Protein AF-A0A1Y4C7H4-F1 (afdb_monomer_lite)

Sequence (584 aa):
MNSLASTTYASDGYINVSCGNRGKQDTATDEDGNTYYTGDAPSCLVDQKNAARFIKYNILLGNLPGSVNYMVSTGGSGGGAHAVMFAVTSNDPDFYDYEIAAGAVGIYYTEDGGYSTAVTIGSTDYEISDGAWGCIAYSPITSLAEADMAMAFEYDLDAEYGFSTPFQAQLAEYLSAAYMEHINEQNLSVNESDVGFDLNGDGDLEDSVALTIEYDPEAYPETNGYYGTYLDLYLAEFTANLQWYVDSRDYAEGWTWFDADGNALTDEEVAAMTVQDKAEAFLEGRYAKSSTGGMGGGMMAGGMDGKGDTEFDPEQLPERADGQMPDWKDGQMDRGNGGGNHEMIVGTPDAGTTQAAGSSVDSNNYATYEEMVEAYRTDIESIEAGDQYGNNLVELYNPLNYISAEDAENPTWVRMLCGAAEGDISMLNSLNLQIAMLNAGIDATIEWQWDGGHVPSEVLGDSFSLYVDQMYGEYVNGAAAITKAAAEPQTVNGTATEATGTDLTGWVSYEDGTVSFSLADAAAYRTAGASKAIPGFDAIDYGQEDYVFGTKEQDARHWDSVLLEIFETYADTLAPLFNSGAEQ

Foldseek 3Di:
DDDDQQCQCVVVPDDDDDFDFAAFPDWDADPVGDIWHDHFPPRRLLSLLLSLLVQLVCCVVVNDDDDNQAAEQEDFECSLLSRLLQALCKQPQVCLVVNVVVPGDQWDADPVGDIGQWDDDPNDIDRRMSHHQEYEGFQYFDDPLLFLLLLLLLLLQQLPRDFLFPLLVVLSVLSNVVNQVVLVVVQFKDQQVQLVDPLVPPPDRGDIDTWHWDADCVVCVLRNGIDTSNLSSVQVQLQVLLLCVLQLLLLLPQKWFADPVFFTDFLQVLLVDDSVNSSLRQQQLRIGRHPPPPSADDPQDDDDDDDDDDDDDPPDDDDDDDDDDDDDDDDDDDDDDDDDDPPPRPDFPDPQDCFWSNHNAQDPPDPFLVVLLVQQVVQQVVLCCADPVRDRSSCSSHSLNRLLDPRTDHHQEYEYEYALQEQQTRVVRLVVVQSSNVVSVHHYYYRHHYQAYRRGADGSQDHPSQVSLQVCCVPPPPRPHGDRDDRDRRSGGHDDRGRDRDNNVVAWDDDPSGIHGDSNSSSVSNSVNHTTTNSNQLGSHFDPNQQNNAGRHGRGGRHHPSSSVCCVVCVVPSRCRRRVSDDD

Radius of gyration: 25.45 Å; chains: 1; bounding box: 66×71×71 Å

Secondary structure (DSSP, 8-state):
------TTTTTTT----------TT-EEE-TTS-EEE---TTHHHHHHHHHHHHHHHHHHTTSS-S-SS--EEEEETHHHHHHHHHHHTTT-GGGHHHHHHTT-TT-EE-TTS-EE-EEEETTEEEE-----SEEEEES----GGGHHHHHHHHHHTSTT---SSHHHHHHHHHHHHHHHHHHHHHT-EEEHHHHT--SS-SSSS--EEE---EE-TTT-GGGTTEESHHHHHHHHHHHHHHHHHHHTGGG-TT-EEB-TTSPBPPHHHHTT--HHHHHHHHHBT-EE--STT-SS-SS--PPP------PPP----PPPPP-------------------------SPPTTSTTBTT-S-S-SS-SSHHHHHHHHHHHHHHHHT--TTS--HHHHT-GGGTTT-TTS---SEEEEEEETT-SSS-HHHHHHHHHHHHHTT-EEEEEEETT--SSPPP-TT--HHHHHHHHHHHHSTTPPP--PPPPPP--S----SS----B-TTT-EEETTEEE--HHHHHHHHHTT--B-SSSSS-TT--TTGGGG--SS-S-----HHHHHHHHHTHHHHTTTTTTT---

pLDDT: mean 86.38, std 21.19, range [21.52, 98.88]

Structure (mmCIF, N/CA/C/O backbone):
data_AF-A0A1Y4C7H4-F1
#
_entry.id   AF-A0A1Y4C7H4-F1
#
loop_
_atom_site.group_PDB
_atom_site.id
_atom_site.type_symbol
_atom_site.label_atom_id
_atom_site.label_alt_id
_atom_site.label_comp_id
_atom_site.label_asym_id
_atom_site.label_entity_id
_atom_site.label_seq_id
_atom_site.pdbx_PDB_ins_code
_atom_site.Cartn_x
_atom_site.Cartn_y
_atom_site.Cartn_z
_atom_site.occupancy
_atom_site.B_iso_or_equiv
_atom_site.auth_seq_id
_atom_site.auth_comp_id
_atom_site.auth_asym_id
_atom_site.auth_atom_id
_atom_site.pdbx_PDB_model_num
ATOM 1 N N . MET A 1 1 ? 11.954 -19.532 4.371 1.00 32.38 1 MET A N 1
ATOM 2 C CA . MET A 1 1 ? 11.832 -20.227 5.678 1.00 32.38 1 MET A CA 1
ATOM 3 C C . MET A 1 1 ? 10.654 -21.198 5.628 1.00 32.38 1 MET A C 1
ATOM 5 O O . MET A 1 1 ? 9.598 -20.785 5.185 1.00 32.38 1 MET A O 1
ATOM 9 N N . ASN A 1 2 ? 10.800 -22.457 6.063 1.00 30.02 2 ASN A N 1
ATOM 10 C CA . ASN A 1 2 ? 9.644 -23.346 6.272 1.00 30.02 2 ASN A CA 1
ATOM 11 C C . ASN A 1 2 ? 9.079 -23.076 7.671 1.00 30.02 2 ASN A C 1
ATOM 13 O O . ASN A 1 2 ? 9.673 -23.509 8.661 1.00 30.02 2 ASN A O 1
ATOM 17 N N . SER A 1 3 ? 7.967 -22.351 7.766 1.00 39.28 3 SER A N 1
ATOM 18 C CA . SER A 1 3 ? 7.201 -22.269 9.007 1.00 39.28 3 SER A CA 1
ATOM 19 C C . SER A 1 3 ? 6.549 -23.630 9.285 1.00 39.28 3 SER A C 1
ATOM 21 O O . SER A 1 3 ? 6.182 -24.376 8.373 1.00 39.28 3 SER A O 1
ATOM 23 N N . LEU A 1 4 ? 6.411 -23.998 10.563 1.00 42.06 4 LEU A N 1
ATOM 24 C CA . LEU A 1 4 ? 5.399 -24.993 10.926 1.00 42.06 4 LEU A CA 1
ATOM 25 C C . LEU A 1 4 ? 4.073 -24.434 10.414 1.00 42.06 4 LEU A C 1
ATOM 27 O O . LEU A 1 4 ? 3.820 -23.271 10.709 1.00 42.06 4 LEU A O 1
ATOM 31 N N . ALA A 1 5 ? 3.280 -25.217 9.670 1.00 41.28 5 ALA A N 1
ATOM 32 C CA . ALA A 1 5 ? 1.933 -24.833 9.241 1.00 41.28 5 ALA A CA 1
ATOM 33 C C . ALA A 1 5 ? 1.180 -24.288 10.463 1.00 41.28 5 ALA A C 1
ATOM 35 O O . ALA A 1 5 ? 0.728 -25.057 11.316 1.00 41.28 5 ALA A O 1
ATOM 36 N N . SER A 1 6 ? 1.189 -22.966 10.634 1.00 47.72 6 SER A N 1
ATOM 37 C CA . SER A 1 6 ? 0.782 -22.347 11.881 1.00 47.72 6 SER A CA 1
ATOM 38 C C . SER A 1 6 ? -0.725 -22.463 11.940 1.00 47.72 6 SER A C 1
ATOM 40 O O . SER A 1 6 ? -1.442 -22.154 10.990 1.00 47.72 6 SER A O 1
ATOM 42 N N . THR A 1 7 ? -1.183 -23.006 13.055 1.00 50.78 7 THR A N 1
ATOM 43 C CA . THR A 1 7 ? -2.508 -23.571 13.294 1.00 50.78 7 THR A CA 1
ATOM 44 C C . THR A 1 7 ? -3.659 -22.567 13.284 1.00 50.78 7 THR A C 1
ATOM 46 O O . THR A 1 7 ? -4.770 -22.973 13.595 1.00 50.78 7 THR A O 1
ATOM 49 N N . THR A 1 8 ? -3.424 -21.298 12.943 1.00 62.47 8 THR A N 1
ATOM 50 C CA . THR A 1 8 ? -4.417 -20.227 13.081 1.00 62.47 8 THR A CA 1
ATOM 51 C C . THR A 1 8 ? -5.620 -20.434 12.164 1.00 62.47 8 THR A C 1
ATOM 53 O O . THR A 1 8 ? -6.728 -20.568 12.650 1.00 62.47 8 THR A O 1
ATOM 56 N N . TYR A 1 9 ? -5.423 -20.577 10.852 1.00 74.69 9 TYR A N 1
ATOM 57 C CA . TYR A 1 9 ? -6.564 -20.726 9.935 1.00 74.69 9 TYR A CA 1
ATOM 58 C C . TYR A 1 9 ? -7.040 -22.178 9.802 1.00 74.69 9 TYR A C 1
ATOM 60 O O . TYR A 1 9 ? -8.164 -22.449 9.387 1.00 74.69 9 TYR A O 1
ATOM 68 N N . ALA A 1 10 ? -6.202 -23.143 10.193 1.00 79.00 10 ALA A N 1
ATOM 69 C CA . ALA A 1 10 ? -6.574 -24.554 10.163 1.00 79.00 10 ALA A CA 1
ATOM 70 C C . ALA A 1 10 ? -7.673 -24.890 11.186 1.00 79.00 10 ALA A C 1
ATOM 72 O O . ALA A 1 10 ? -8.499 -25.762 10.911 1.00 79.00 10 ALA A O 1
ATOM 73 N N . SER A 1 11 ? -7.709 -24.218 12.348 1.00 81.00 11 SER A N 1
ATOM 74 C CA . SER A 1 11 ? -8.824 -24.358 13.299 1.00 81.00 11 SER A CA 1
ATOM 75 C C . SER A 1 11 ? -10.139 -23.823 12.747 1.00 81.00 11 SER A C 1
ATOM 77 O O . SER A 1 11 ? -11.194 -24.343 13.107 1.00 81.00 11 SER A O 1
ATOM 79 N N . ASP A 1 12 ? -10.056 -22.853 11.840 1.00 86.31 12 ASP A N 1
ATOM 80 C CA . ASP A 1 12 ? -11.207 -22.191 11.228 1.00 86.31 12 ASP A CA 1
ATOM 81 C C . ASP A 1 12 ? -11.685 -22.934 9.967 1.00 86.31 12 ASP A C 1
ATOM 83 O O . ASP A 1 12 ? -12.741 -22.640 9.419 1.00 86.31 12 ASP A O 1
ATOM 87 N N . GLY A 1 13 ? -10.954 -23.974 9.545 1.00 88.12 13 GLY A N 1
ATOM 88 C CA . GLY A 1 13 ? -11.320 -24.847 8.428 1.00 88.12 13 GLY A CA 1
ATOM 89 C C . GLY A 1 13 ? -10.593 -24.549 7.117 1.00 88.12 13 GLY A C 1
ATOM 90 O O . GLY A 1 13 ? -10.851 -25.228 6.120 1.00 88.12 13 GLY A O 1
ATOM 91 N N . TYR A 1 14 ? -9.655 -23.602 7.113 1.00 89.06 14 TYR A N 1
ATOM 92 C CA . TYR A 1 14 ? -8.860 -23.264 5.938 1.00 89.06 14 TYR A CA 1
ATOM 93 C C . TYR A 1 14 ? -7.660 -24.188 5.751 1.00 89.06 14 TYR A C 1
ATOM 95 O O . TYR A 1 14 ? -7.111 -24.782 6.684 1.00 89.06 14 TYR A O 1
ATOM 103 N N . ILE A 1 15 ? -7.204 -24.254 4.504 1.00 88.69 15 ILE A N 1
ATOM 104 C CA . ILE A 1 15 ? -5.931 -24.867 4.145 1.00 88.69 15 ILE A CA 1
ATOM 105 C C . ILE A 1 15 ? -4.933 -23.738 3.967 1.00 88.69 15 ILE A C 1
ATOM 107 O O . ILE A 1 15 ? -5.031 -22.967 3.019 1.00 88.69 15 ILE A O 1
ATOM 111 N N . ASN A 1 16 ? -3.974 -23.657 4.882 1.00 85.81 16 ASN A N 1
ATOM 112 C CA . ASN A 1 16 ? -2.896 -22.686 4.792 1.00 85.81 16 ASN A CA 1
ATOM 113 C C . ASN A 1 16 ? -1.766 -23.231 3.906 1.00 85.81 16 ASN A C 1
ATOM 115 O O . ASN A 1 16 ? -1.246 -24.323 4.159 1.00 85.81 16 ASN A O 1
ATOM 119 N N . VAL A 1 17 ? -1.383 -22.462 2.890 1.00 86.00 17 VAL A N 1
ATOM 120 C CA . VAL A 1 17 ? -0.250 -22.750 2.009 1.00 86.00 17 VAL A CA 1
ATOM 121 C C . VAL A 1 17 ? 0.792 -21.660 2.214 1.00 86.00 17 VAL A C 1
ATOM 123 O O . VAL A 1 17 ? 0.623 -20.537 1.757 1.00 86.00 17 VAL A O 1
ATOM 126 N N . SER A 1 18 ? 1.899 -22.006 2.866 1.00 85.38 18 SER A N 1
ATOM 127 C CA . SER A 1 18 ? 3.073 -21.135 2.945 1.00 85.38 18 SER A CA 1
ATOM 128 C C . SER A 1 18 ? 4.100 -21.603 1.920 1.00 85.38 18 SER A C 1
ATOM 130 O O . SER A 1 18 ? 4.641 -22.705 2.043 1.00 85.38 18 SER A O 1
ATOM 132 N N . CYS A 1 19 ? 4.340 -20.794 0.891 1.00 83.06 19 CYS A N 1
ATOM 133 C CA . CYS A 1 19 ? 5.355 -21.074 -0.117 1.00 83.06 19 CYS A CA 1
ATOM 134 C C . CYS A 1 19 ? 6.696 -20.446 0.285 1.00 83.06 19 CYS A C 1
ATOM 136 O O . CYS A 1 19 ? 6.745 -19.375 0.884 1.00 83.06 19 CYS A O 1
ATOM 138 N N . GLY A 1 20 ? 7.792 -21.150 0.002 1.00 84.00 20 GLY A N 1
ATOM 139 C CA . GLY A 1 20 ? 9.111 -20.529 -0.009 1.00 84.00 20 GLY A CA 1
ATOM 140 C C . GLY A 1 20 ? 9.333 -19.918 -1.385 1.00 84.00 20 GLY A C 1
ATOM 141 O O . GLY A 1 20 ? 9.157 -20.617 -2.379 1.00 84.00 20 GLY A O 1
ATOM 142 N N . ASN A 1 21 ? 9.724 -18.653 -1.425 1.00 88.19 21 ASN A N 1
ATOM 143 C CA . ASN A 1 21 ? 10.041 -17.916 -2.642 1.00 88.19 21 ASN A CA 1
ATOM 144 C C . ASN A 1 21 ? 11.450 -17.333 -2.538 1.00 88.19 21 ASN A C 1
ATOM 146 O O . ASN A 1 21 ? 11.964 -17.142 -1.431 1.00 88.19 21 ASN A O 1
ATOM 150 N N . ARG A 1 22 ? 12.047 -17.052 -3.694 1.00 91.31 22 ARG A N 1
ATOM 151 C CA . ARG A 1 22 ? 13.253 -16.233 -3.787 1.00 91.31 22 ARG A CA 1
ATOM 152 C C . ARG A 1 22 ? 12.951 -14.785 -3.398 1.00 91.31 22 ARG A C 1
ATOM 154 O O . ARG A 1 22 ? 11.796 -14.361 -3.458 1.00 91.31 22 ARG A O 1
ATOM 161 N N . GLY A 1 23 ? 13.969 -14.033 -3.004 1.00 85.44 23 GLY A N 1
ATOM 162 C CA . GLY A 1 23 ? 13.865 -12.603 -2.725 1.00 85.44 23 GLY A CA 1
ATOM 163 C C . GLY A 1 23 ? 15.222 -11.907 -2.690 1.00 85.44 23 GLY A C 1
ATOM 164 O O . GLY A 1 23 ? 16.239 -12.500 -3.049 1.00 85.44 23 GLY A O 1
ATOM 165 N N . LYS A 1 24 ? 15.232 -10.646 -2.247 1.00 78.25 24 LYS A N 1
ATOM 166 C CA . LYS A 1 24 ? 16.441 -9.812 -2.171 1.00 78.25 24 LYS A CA 1
ATOM 167 C C . LYS A 1 24 ? 17.645 -10.575 -1.609 1.00 78.25 24 LYS A C 1
ATOM 169 O O . LYS A 1 24 ? 17.512 -11.306 -0.624 1.00 78.25 24 LYS A O 1
ATOM 174 N N . GLN A 1 25 ? 18.813 -10.369 -2.213 1.00 83.12 25 GLN A N 1
ATOM 175 C CA . GLN A 1 25 ? 20.091 -10.955 -1.794 1.00 83.12 25 GLN A CA 1
ATOM 176 C C . GLN A 1 25 ? 20.182 -12.492 -1.874 1.00 83.12 25 GLN A C 1
ATOM 178 O O . GLN A 1 25 ? 21.208 -13.067 -1.486 1.00 83.12 25 GLN A O 1
ATOM 183 N N . ASP A 1 26 ? 19.163 -13.192 -2.392 1.00 89.19 26 ASP A N 1
ATOM 184 C CA . ASP A 1 26 ? 19.286 -14.620 -2.673 1.00 89.19 26 ASP A CA 1
ATOM 185 C C . ASP A 1 26 ? 20.302 -14.841 -3.789 1.00 89.19 26 ASP A C 1
ATOM 187 O O . ASP A 1 26 ? 20.159 -14.355 -4.915 1.00 89.19 26 ASP A O 1
ATOM 191 N N . THR A 1 27 ? 21.320 -15.643 -3.488 1.00 91.62 27 THR A N 1
ATOM 192 C CA . THR A 1 27 ? 22.436 -15.896 -4.395 1.00 91.62 27 THR A CA 1
ATOM 193 C C . THR A 1 27 ? 22.619 -17.374 -4.696 1.00 91.62 27 THR A C 1
ATOM 195 O O . THR A 1 27 ? 22.316 -18.262 -3.895 1.00 91.62 27 THR A O 1
ATOM 198 N N . ALA A 1 28 ? 23.188 -17.640 -5.865 1.00 91.62 28 ALA A N 1
ATOM 199 C CA . ALA A 1 28 ? 23.688 -18.946 -6.255 1.00 91.62 28 ALA A CA 1
ATOM 200 C C . ALA A 1 28 ? 25.152 -18.842 -6.696 1.00 91.62 28 ALA A C 1
ATOM 202 O O . ALA A 1 28 ? 25.674 -17.760 -6.957 1.00 91.62 28 ALA A O 1
ATOM 203 N N . THR A 1 29 ? 25.830 -19.986 -6.767 1.00 94.44 29 THR A N 1
ATOM 204 C CA . THR A 1 29 ? 27.218 -20.078 -7.233 1.00 94.44 29 THR A CA 1
ATOM 205 C C . THR A 1 29 ? 27.277 -20.954 -8.475 1.00 94.44 29 THR A C 1
ATOM 207 O O . THR A 1 29 ? 26.702 -22.045 -8.492 1.00 94.44 29 THR A O 1
ATOM 210 N N . ASP A 1 30 ? 27.943 -20.474 -9.522 1.00 91.88 30 ASP A N 1
ATOM 211 C CA . ASP A 1 30 ? 28.156 -21.249 -10.745 1.00 91.88 30 ASP A CA 1
ATOM 212 C C . ASP A 1 30 ? 29.265 -22.315 -10.587 1.00 91.88 30 ASP A C 1
ATOM 214 O O . ASP A 1 30 ? 29.919 -22.430 -9.548 1.00 91.88 30 ASP A O 1
ATOM 218 N N . GLU A 1 31 ? 29.471 -23.137 -11.623 1.00 93.94 31 GLU A N 1
ATOM 219 C CA . GLU A 1 31 ? 30.497 -24.196 -11.615 1.00 93.94 31 GLU A CA 1
ATOM 220 C C . GLU A 1 31 ? 31.934 -23.651 -11.497 1.00 93.94 31 GLU A C 1
ATOM 222 O O . GLU A 1 31 ? 32.830 -24.377 -11.055 1.00 93.94 31 GLU A O 1
ATOM 227 N N . ASP A 1 32 ? 32.148 -22.383 -11.862 1.00 93.38 32 ASP A N 1
ATOM 228 C CA . ASP A 1 32 ? 33.436 -21.689 -11.808 1.00 93.38 32 ASP A CA 1
ATOM 229 C C . ASP A 1 32 ? 33.681 -21.003 -10.447 1.00 93.38 32 ASP A C 1
ATOM 231 O O . ASP A 1 32 ? 34.790 -20.530 -10.179 1.00 93.38 32 ASP A O 1
ATOM 235 N N . GLY A 1 33 ? 32.688 -21.011 -9.552 1.00 92.88 33 GLY A N 1
ATOM 236 C CA . GLY A 1 33 ? 32.765 -20.432 -8.213 1.00 92.88 33 GLY A CA 1
ATOM 237 C C . GLY A 1 33 ? 32.350 -18.961 -8.133 1.00 92.88 33 GLY A C 1
ATOM 238 O O . GLY A 1 33 ? 32.599 -18.339 -7.100 1.00 92.88 33 GLY A O 1
ATOM 239 N N . ASN A 1 34 ? 31.743 -18.396 -9.180 1.00 92.62 34 ASN A N 1
ATOM 240 C CA . ASN A 1 34 ? 31.236 -17.026 -9.157 1.00 92.62 34 ASN A CA 1
ATOM 241 C C . ASN A 1 34 ? 29.840 -16.988 -8.530 1.00 92.62 34 ASN A C 1
ATOM 243 O O . ASN A 1 34 ? 28.964 -17.780 -8.887 1.00 92.62 34 ASN A O 1
ATOM 247 N N . THR A 1 35 ? 29.636 -16.049 -7.608 1.00 93.12 35 THR A N 1
ATOM 248 C CA . THR A 1 35 ? 28.331 -15.769 -7.003 1.00 93.12 35 THR A CA 1
ATOM 249 C C . THR A 1 35 ? 27.514 -14.857 -7.910 1.00 93.12 35 THR A C 1
ATOM 251 O O . THR A 1 35 ? 28.062 -13.912 -8.474 1.00 93.12 35 THR A O 1
ATOM 254 N N . TYR A 1 36 ? 26.218 -15.131 -8.027 1.00 91.38 36 TYR A N 1
ATOM 255 C CA . TYR A 1 36 ? 25.265 -14.310 -8.767 1.00 91.38 36 TYR A CA 1
ATOM 256 C C . TYR A 1 36 ? 23.913 -14.231 -8.053 1.00 91.38 36 TYR A C 1
ATOM 258 O O . TYR A 1 36 ? 23.556 -15.161 -7.322 1.00 91.38 36 TYR A O 1
ATOM 266 N N . TYR A 1 37 ? 23.174 -13.144 -8.275 1.00 91.75 37 TYR A N 1
ATOM 267 C CA . TYR A 1 37 ? 21.856 -12.911 -7.676 1.00 91.75 37 TYR A CA 1
ATOM 268 C C . TYR A 1 37 ? 20.748 -13.656 -8.427 1.00 91.75 37 TYR A C 1
ATOM 270 O O . TYR A 1 37 ? 20.857 -13.938 -9.624 1.00 91.75 37 TYR A O 1
ATOM 278 N N . THR A 1 38 ? 19.714 -14.067 -7.692 1.00 89.31 38 THR A N 1
ATOM 279 C CA . THR A 1 38 ? 18.649 -14.954 -8.198 1.00 89.31 38 THR A CA 1
ATOM 280 C C . THR A 1 38 ? 17.236 -14.551 -7.793 1.00 89.31 38 THR A C 1
ATOM 282 O O . THR A 1 38 ? 16.284 -15.198 -8.241 1.00 89.31 38 THR A O 1
ATOM 285 N N . GLY A 1 39 ? 17.100 -13.544 -6.930 1.00 84.19 39 GLY A N 1
ATOM 286 C CA . GLY A 1 39 ? 15.834 -13.187 -6.296 1.00 84.19 39 GLY A CA 1
ATOM 287 C C . GLY A 1 39 ? 15.212 -11.871 -6.741 1.00 84.19 39 GLY A C 1
ATOM 288 O O . GLY A 1 39 ? 14.157 -11.526 -6.212 1.00 84.19 39 GLY A O 1
ATOM 289 N N . ASP A 1 40 ? 15.812 -11.196 -7.721 1.00 87.56 40 ASP A N 1
ATOM 290 C CA . ASP A 1 40 ? 15.284 -9.971 -8.330 1.00 87.56 40 ASP A CA 1
ATOM 291 C C . ASP A 1 40 ? 13.924 -10.222 -9.002 1.00 87.56 40 ASP A C 1
ATOM 293 O O . ASP A 1 40 ? 13.589 -11.356 -9.389 1.00 87.56 40 ASP A O 1
ATOM 297 N N . ALA A 1 41 ? 13.131 -9.163 -9.164 1.00 91.12 41 ALA A N 1
ATOM 298 C CA . ALA A 1 41 ? 11.863 -9.215 -9.876 1.00 91.12 41 ALA A CA 1
ATOM 299 C C . ALA A 1 41 ? 12.039 -9.810 -11.294 1.00 91.12 41 ALA A C 1
ATOM 301 O O . ALA A 1 41 ? 13.031 -9.526 -11.965 1.00 91.12 41 ALA A O 1
ATOM 302 N N . PRO A 1 42 ? 11.103 -10.654 -11.772 1.00 93.88 42 PRO A N 1
ATOM 303 C CA . PRO A 1 42 ? 9.859 -11.061 -11.119 1.00 93.88 42 PRO A CA 1
ATOM 304 C C . PRO A 1 42 ? 9.945 -12.366 -10.302 1.00 93.88 42 PRO A C 1
ATOM 306 O O . PRO A 1 42 ? 8.926 -12.998 -10.016 1.00 93.88 42 PRO A O 1
ATOM 309 N N . SER A 1 43 ? 11.147 -12.820 -9.933 1.00 93.56 43 SER A N 1
ATOM 310 C CA . SER A 1 43 ? 11.390 -14.182 -9.427 1.00 93.56 43 SER A CA 1
ATOM 311 C C . SER A 1 43 ? 10.538 -14.568 -8.217 1.00 93.56 43 SER A C 1
ATOM 313 O O . SER A 1 43 ? 10.005 -15.676 -8.168 1.00 93.56 43 SER A O 1
ATOM 315 N N . CYS A 1 44 ? 10.391 -13.654 -7.256 1.00 93.19 44 CYS A N 1
ATOM 316 C CA . CYS A 1 44 ? 9.600 -13.878 -6.049 1.00 93.19 44 CYS A CA 1
ATOM 317 C C . CYS A 1 44 ? 8.115 -14.145 -6.374 1.00 93.19 44 CYS A C 1
ATOM 319 O O . CYS A 1 44 ? 7.528 -15.102 -5.864 1.00 93.19 44 CYS A O 1
ATOM 321 N N . LEU A 1 45 ? 7.517 -13.347 -7.267 1.00 95.56 45 LEU A N 1
ATOM 322 C CA . LEU A 1 45 ? 6.118 -13.496 -7.678 1.00 95.56 45 LEU A CA 1
ATOM 323 C C . LEU A 1 45 ? 5.925 -14.750 -8.540 1.00 95.56 45 LEU A C 1
ATOM 325 O O . LEU A 1 45 ? 4.958 -15.488 -8.360 1.00 95.56 45 LEU A O 1
ATOM 329 N N . VAL A 1 46 ? 6.881 -15.044 -9.422 1.00 96.94 46 VAL A N 1
ATOM 330 C CA . VAL A 1 46 ? 6.884 -16.253 -10.261 1.00 96.94 46 VAL A CA 1
ATOM 331 C C . VAL A 1 46 ? 6.924 -17.524 -9.412 1.00 96.94 46 VAL A C 1
ATOM 333 O O . VAL A 1 46 ? 6.205 -18.481 -9.700 1.00 96.94 46 VAL A O 1
ATOM 336 N N . ASP A 1 47 ? 7.703 -17.543 -8.327 1.00 96.38 47 ASP A N 1
ATOM 337 C CA . ASP A 1 47 ? 7.720 -18.676 -7.395 1.00 96.38 47 ASP A CA 1
ATOM 338 C C . ASP A 1 47 ? 6.347 -18.887 -6.732 1.00 96.38 47 ASP A C 1
ATOM 340 O O . ASP A 1 47 ? 5.891 -20.027 -6.595 1.00 96.38 47 ASP A O 1
ATOM 344 N N . GLN A 1 48 ? 5.658 -17.801 -6.366 1.00 95.75 48 GLN A N 1
ATOM 345 C CA . GLN A 1 48 ? 4.314 -17.840 -5.777 1.00 95.75 48 GLN A CA 1
ATOM 346 C C . GLN A 1 48 ? 3.266 -18.344 -6.783 1.00 95.75 48 GLN A C 1
ATOM 348 O O . GLN A 1 48 ? 2.484 -19.243 -6.454 1.00 95.75 48 GLN A O 1
ATOM 353 N N . LYS A 1 49 ? 3.288 -17.840 -8.024 1.00 96.81 49 LYS A N 1
ATOM 354 C CA . LYS A 1 49 ? 2.422 -18.296 -9.130 1.00 96.81 49 LYS A CA 1
ATOM 355 C C . LYS A 1 49 ? 2.615 -19.784 -9.429 1.00 96.81 49 LYS A C 1
ATOM 357 O O . LYS A 1 49 ? 1.661 -20.569 -9.395 1.00 96.81 49 LYS A O 1
ATOM 362 N N . ASN A 1 50 ? 3.866 -20.224 -9.552 1.00 97.12 50 ASN A N 1
ATOM 363 C CA . ASN A 1 50 ? 4.198 -21.634 -9.753 1.00 97.12 50 ASN A CA 1
ATOM 364 C C . ASN A 1 50 ? 3.774 -22.522 -8.578 1.00 97.12 50 ASN A C 1
ATOM 366 O O . ASN A 1 50 ? 3.296 -23.646 -8.786 1.00 97.12 50 ASN A O 1
ATOM 370 N N . ALA A 1 51 ? 3.908 -22.034 -7.342 1.00 96.00 51 ALA A N 1
ATOM 371 C CA . ALA A 1 51 ? 3.414 -22.738 -6.166 1.00 96.00 51 ALA A CA 1
ATOM 372 C C . ALA A 1 51 ? 1.886 -22.899 -6.212 1.00 96.00 51 ALA A C 1
ATOM 374 O O . ALA A 1 51 ? 1.385 -23.997 -5.954 1.00 96.00 51 ALA A O 1
ATOM 375 N N . ALA A 1 52 ? 1.139 -21.863 -6.604 1.00 95.69 52 ALA A N 1
ATOM 376 C CA . ALA A 1 52 ? -0.312 -21.941 -6.758 1.00 95.69 52 ALA A CA 1
ATOM 377 C C . ALA A 1 52 ? -0.721 -22.982 -7.809 1.00 95.69 52 ALA A C 1
ATOM 379 O O . ALA A 1 52 ? -1.551 -23.854 -7.522 1.00 95.69 52 ALA A O 1
ATOM 380 N N . ARG A 1 53 ? -0.065 -22.986 -8.978 1.00 96.75 53 ARG A N 1
ATOM 381 C CA . ARG A 1 53 ? -0.276 -24.010 -10.016 1.00 96.75 53 ARG A CA 1
ATOM 382 C C . ARG A 1 53 ? -0.007 -25.418 -9.488 1.00 96.75 53 ARG A C 1
ATOM 384 O O . ARG A 1 53 ? -0.823 -26.323 -9.687 1.00 96.75 53 ARG A O 1
ATOM 391 N N . PHE A 1 54 ? 1.091 -25.615 -8.754 1.00 96.00 54 PHE A N 1
ATOM 392 C CA . PHE A 1 54 ? 1.428 -26.899 -8.133 1.00 96.00 54 PHE A CA 1
ATOM 393 C C . PHE A 1 54 ? 0.361 -27.371 -7.137 1.00 96.00 54 PHE A C 1
ATOM 395 O O . PHE A 1 54 ? -0.024 -28.546 -7.150 1.00 96.00 54 PHE A O 1
ATOM 402 N N . ILE A 1 55 ? -0.131 -26.476 -6.280 1.00 95.44 55 ILE A N 1
ATOM 403 C CA . ILE A 1 55 ? -1.164 -26.802 -5.295 1.00 95.44 55 ILE A CA 1
ATOM 404 C C . ILE A 1 55 ? -2.475 -27.158 -5.992 1.00 95.44 55 ILE A C 1
ATOM 406 O O . ILE A 1 55 ? -3.010 -28.240 -5.738 1.00 95.44 55 ILE A O 1
ATOM 410 N N . LYS A 1 56 ? -2.958 -26.319 -6.917 1.00 95.25 56 LYS A N 1
ATOM 411 C CA . LYS A 1 56 ? -4.206 -26.580 -7.648 1.00 95.25 56 LYS A CA 1
ATOM 412 C C . LYS A 1 56 ? -4.129 -27.888 -8.435 1.00 95.25 56 LYS A C 1
ATOM 414 O O . LYS A 1 56 ? -5.060 -28.692 -8.370 1.00 95.25 56 LYS A O 1
ATOM 419 N N . TYR A 1 57 ? -2.994 -28.176 -9.076 1.00 96.31 57 TYR A N 1
ATOM 420 C CA . TYR A 1 57 ? -2.769 -29.462 -9.736 1.00 96.31 57 TYR A CA 1
ATOM 421 C C . TYR A 1 57 ? -2.915 -30.649 -8.773 1.00 96.31 57 TYR A C 1
ATOM 423 O O . TYR A 1 57 ? -3.596 -31.631 -9.071 1.00 96.31 57 TYR A O 1
ATOM 431 N N . ASN A 1 58 ? -2.311 -30.566 -7.586 1.00 96.44 58 ASN A N 1
ATOM 432 C CA . ASN A 1 58 ? -2.379 -31.640 -6.597 1.00 96.44 58 ASN A CA 1
ATOM 433 C C . ASN A 1 58 ? -3.763 -31.783 -5.948 1.00 96.44 58 ASN A C 1
ATOM 435 O O . ASN A 1 58 ? -4.126 -32.897 -5.561 1.00 96.44 58 ASN A O 1
ATOM 439 N N . ILE A 1 59 ? -4.554 -30.712 -5.874 1.00 95.31 59 ILE A N 1
ATOM 440 C CA . ILE A 1 59 ? -5.973 -30.791 -5.504 1.00 95.31 59 ILE A CA 1
ATOM 441 C C . ILE A 1 59 ? -6.749 -31.568 -6.577 1.00 95.31 59 ILE A C 1
ATOM 443 O O . ILE A 1 59 ? -7.468 -32.511 -6.247 1.00 95.31 59 ILE A O 1
ATOM 447 N N . LEU A 1 60 ? -6.546 -31.259 -7.865 1.00 94.94 60 LEU A N 1
ATOM 448 C CA . LEU A 1 60 ? -7.201 -31.967 -8.978 1.00 94.94 60 LEU A CA 1
ATOM 449 C C . LEU A 1 60 ? -6.832 -33.457 -9.043 1.00 94.94 60 LEU A C 1
ATOM 451 O O . LEU A 1 60 ? -7.673 -34.292 -9.378 1.00 94.94 60 LEU A O 1
ATOM 455 N N . LEU A 1 61 ? -5.596 -33.814 -8.682 1.00 95.75 61 LEU A N 1
ATOM 456 C CA . LEU A 1 61 ? -5.160 -35.210 -8.561 1.00 95.75 61 LEU A CA 1
ATOM 457 C C . LEU A 1 61 ? -5.756 -35.943 -7.345 1.00 95.75 61 LEU A C 1
ATOM 459 O O . LEU A 1 61 ? -5.660 -37.169 -7.267 1.00 95.75 61 LEU A O 1
ATOM 463 N N . GLY A 1 62 ? -6.350 -35.219 -6.391 1.00 94.44 62 GLY A N 1
ATOM 464 C CA . GLY A 1 62 ? -6.811 -35.763 -5.114 1.00 94.44 62 GLY A CA 1
ATOM 465 C C . GLY A 1 62 ? -5.686 -36.029 -4.107 1.00 94.44 62 GLY A C 1
ATOM 466 O O . GLY A 1 62 ? -5.884 -36.796 -3.164 1.00 94.44 62 GLY A O 1
ATOM 467 N N . ASN A 1 63 ? -4.510 -35.422 -4.303 1.00 96.31 63 ASN A N 1
ATOM 468 C CA . ASN A 1 63 ? -3.369 -35.519 -3.387 1.00 96.31 63 ASN A CA 1
ATOM 469 C C . ASN A 1 63 ? -3.473 -34.523 -2.224 1.00 96.31 63 ASN A C 1
ATOM 471 O O . ASN A 1 63 ? -2.981 -34.811 -1.133 1.00 96.31 63 ASN A O 1
ATOM 475 N N . LEU A 1 64 ? -4.098 -33.365 -2.457 1.00 93.62 64 LEU A N 1
ATOM 476 C CA . LEU A 1 64 ? -4.336 -32.329 -1.453 1.00 93.62 64 LEU A CA 1
ATOM 477 C C . LEU A 1 64 ? -5.842 -32.057 -1.304 1.00 93.62 64 LEU A C 1
ATOM 479 O O . LEU A 1 64 ? -6.574 -32.135 -2.293 1.00 93.62 64 LEU A O 1
ATOM 483 N N . PRO A 1 65 ? -6.328 -31.751 -0.087 1.00 91.31 65 PRO A N 1
ATOM 484 C CA . PRO A 1 65 ? -7.673 -31.216 0.088 1.00 91.31 65 PRO A CA 1
ATOM 485 C C . PRO A 1 65 ? -7.744 -29.769 -0.430 1.00 91.31 65 PRO A C 1
ATOM 487 O O . PRO A 1 65 ? -6.712 -29.138 -0.642 1.00 91.31 65 PRO A O 1
ATOM 490 N N . GLY A 1 66 ? -8.955 -29.228 -0.584 1.00 91.19 66 GLY A N 1
ATOM 491 C CA . GLY A 1 66 ? -9.177 -27.806 -0.868 1.00 91.19 66 GLY A CA 1
ATOM 492 C C . GLY A 1 66 ? -10.001 -27.527 -2.116 1.00 91.19 66 GLY A C 1
ATOM 493 O O . GLY A 1 66 ? -10.489 -28.444 -2.777 1.00 91.19 66 GLY A O 1
ATOM 494 N N . SER A 1 67 ? -10.162 -26.238 -2.409 1.00 92.31 67 SER A N 1
ATOM 495 C CA . SER A 1 67 ? -10.787 -25.738 -3.632 1.00 92.31 67 SER A CA 1
ATOM 496 C C . SER A 1 67 ? -9.725 -25.123 -4.530 1.00 92.31 67 SER A C 1
ATOM 498 O O . SER A 1 67 ? -8.898 -24.346 -4.062 1.00 92.31 67 SER A O 1
ATOM 500 N N . VAL A 1 68 ? -9.785 -25.423 -5.826 1.00 93.06 68 VAL A N 1
ATOM 501 C CA . VAL A 1 68 ? -8.957 -24.740 -6.834 1.00 93.06 68 VAL A CA 1
ATOM 502 C C . VAL A 1 68 ? -9.506 -23.363 -7.221 1.00 93.06 68 VAL A C 1
ATOM 504 O O . VAL A 1 68 ? -8.791 -22.593 -7.851 1.00 93.06 68 VAL A O 1
ATOM 507 N N . ASN A 1 69 ? -10.747 -23.054 -6.823 1.00 92.81 69 ASN A N 1
ATOM 508 C CA . ASN A 1 69 ? -11.470 -21.841 -7.220 1.00 92.81 69 ASN A CA 1
ATOM 509 C C . ASN A 1 69 ? -11.473 -20.742 -6.151 1.00 92.81 69 ASN A C 1
ATOM 511 O O . ASN A 1 69 ? -11.874 -19.632 -6.451 1.00 92.81 69 ASN A O 1
ATOM 515 N N . TYR A 1 70 ? -11.112 -21.056 -4.903 1.00 94.75 70 TYR A N 1
ATOM 516 C CA . TYR A 1 70 ? -11.259 -20.140 -3.762 1.00 94.75 70 TYR A CA 1
ATOM 517 C C . TYR A 1 70 ? -9.922 -19.983 -3.031 1.00 94.75 70 TYR A C 1
ATOM 519 O O . TYR A 1 70 ? -9.812 -20.280 -1.844 1.00 94.75 70 TYR A O 1
ATOM 527 N N . MET A 1 71 ? -8.876 -19.611 -3.776 1.00 94.88 71 MET A N 1
ATOM 528 C CA . MET A 1 71 ? -7.581 -19.243 -3.196 1.00 94.88 71 MET A CA 1
ATOM 529 C C . MET A 1 71 ? -7.601 -17.774 -2.784 1.00 94.88 71 MET A C 1
ATOM 531 O O . MET A 1 71 ? -8.073 -16.937 -3.546 1.00 94.88 71 MET A O 1
ATOM 535 N N . VAL A 1 72 ? -7.072 -17.474 -1.600 1.00 96.06 72 VAL A N 1
ATOM 536 C CA . VAL A 1 72 ? -6.946 -16.107 -1.084 1.00 96.06 72 VAL A CA 1
ATOM 537 C C . VAL A 1 72 ? -5.467 -15.807 -0.876 1.00 96.06 72 VAL A C 1
ATOM 539 O O . VAL A 1 72 ? -4.784 -16.586 -0.206 1.00 96.06 72 VAL A O 1
ATOM 542 N N . SER A 1 73 ? -4.969 -14.720 -1.466 1.00 95.75 73 SER A N 1
ATOM 543 C CA . SER A 1 73 ? -3.610 -14.233 -1.214 1.00 95.75 73 SER A CA 1
ATOM 544 C C . SER A 1 73 ? -3.578 -13.352 0.031 1.00 95.75 73 SER A C 1
ATOM 546 O O . SER A 1 73 ? -4.541 -12.655 0.356 1.00 95.75 73 SER A O 1
ATOM 548 N N . THR A 1 74 ? -2.467 -13.410 0.764 1.00 94.50 74 THR A N 1
ATOM 549 C CA . THR A 1 74 ? -2.270 -12.574 1.946 1.00 94.50 74 THR A CA 1
ATOM 550 C C . THR A 1 74 ? -0.797 -12.359 2.263 1.00 94.50 74 THR A C 1
ATOM 552 O O . THR A 1 74 ? 0.040 -13.213 1.961 1.00 94.50 74 THR A O 1
ATOM 555 N N . GLY A 1 75 ? -0.483 -11.219 2.872 1.00 91.31 75 GLY A N 1
ATOM 556 C CA . GLY A 1 75 ? 0.867 -10.845 3.265 1.00 91.31 75 GLY A CA 1
ATOM 557 C C . GLY A 1 75 ? 0.921 -9.438 3.852 1.00 91.31 75 GLY A C 1
ATOM 558 O O . GLY A 1 75 ? -0.012 -8.656 3.679 1.00 91.31 75 GLY A O 1
ATOM 559 N N . GLY A 1 76 ? 2.015 -9.137 4.552 1.00 92.06 76 GLY A N 1
ATOM 560 C CA . GLY A 1 76 ? 2.291 -7.822 5.133 1.00 92.06 76 GLY A CA 1
ATOM 561 C C . GLY A 1 76 ? 3.480 -7.136 4.463 1.00 92.06 76 GLY A C 1
ATOM 562 O O . GLY A 1 76 ? 4.414 -7.833 4.054 1.00 92.06 76 GLY A O 1
ATOM 563 N N . SER A 1 77 ? 3.477 -5.806 4.369 1.00 92.12 77 SER A N 1
ATOM 564 C CA . SER A 1 77 ? 4.595 -5.020 3.825 1.00 92.12 77 SER A CA 1
ATOM 565 C C . SER A 1 77 ? 4.893 -5.393 2.360 1.00 92.12 77 SER A C 1
ATOM 567 O O . SER A 1 77 ? 3.974 -5.491 1.543 1.00 92.12 77 SER A O 1
ATOM 569 N N . GLY A 1 78 ? 6.148 -5.691 2.003 1.00 90.75 78 GLY A N 1
ATOM 570 C CA . GLY A 1 78 ? 6.495 -6.273 0.698 1.00 90.75 78 GLY A CA 1
ATOM 571 C C . GLY A 1 78 ? 5.763 -7.596 0.404 1.00 90.75 78 GLY A C 1
ATOM 572 O O . GLY A 1 78 ? 5.432 -7.893 -0.740 1.00 90.75 78 GLY A O 1
ATOM 573 N N . GLY A 1 79 ? 5.405 -8.373 1.432 1.00 91.81 79 GLY A N 1
ATOM 574 C CA . GLY A 1 79 ? 4.505 -9.521 1.280 1.00 91.81 79 GLY A CA 1
ATOM 575 C C . GLY A 1 79 ? 3.068 -9.117 0.927 1.00 91.81 79 GLY A C 1
ATOM 576 O O . GLY A 1 79 ? 2.393 -9.846 0.207 1.00 91.81 79 GLY A O 1
ATOM 577 N N . GLY A 1 80 ? 2.605 -7.956 1.400 1.00 94.12 80 GLY A N 1
ATOM 578 C CA . GLY A 1 80 ? 1.320 -7.358 1.030 1.00 94.12 80 GLY A CA 1
ATOM 579 C C . GLY A 1 80 ? 1.319 -6.870 -0.417 1.00 94.12 80 GLY A C 1
ATOM 580 O O . GLY A 1 80 ? 0.377 -7.161 -1.150 1.00 94.12 80 GLY A O 1
ATOM 581 N N . ALA A 1 81 ? 2.415 -6.247 -0.865 1.00 95.75 81 ALA A N 1
ATOM 582 C CA . ALA A 1 81 ? 2.627 -5.911 -2.276 1.00 95.75 81 ALA A CA 1
ATOM 583 C C . ALA A 1 81 ? 2.525 -7.159 -3.168 1.00 95.75 81 ALA A C 1
ATOM 585 O O . ALA A 1 81 ? 1.792 -7.178 -4.154 1.00 95.75 81 ALA A O 1
ATOM 586 N N . HIS A 1 82 ? 3.181 -8.249 -2.763 1.00 95.19 82 HIS A N 1
ATOM 587 C CA . HIS A 1 82 ? 3.081 -9.541 -3.437 1.00 95.19 82 HIS A CA 1
ATOM 588 C C . HIS A 1 82 ? 1.674 -10.150 -3.396 1.00 95.19 82 HIS A C 1
ATOM 590 O O . HIS A 1 82 ? 1.256 -10.758 -4.377 1.00 95.19 82 HIS A O 1
ATOM 596 N N . ALA A 1 83 ? 0.927 -9.991 -2.299 1.00 96.38 83 ALA A N 1
ATOM 597 C CA . ALA A 1 83 ? -0.448 -10.476 -2.208 1.00 96.38 83 ALA A CA 1
ATOM 598 C C . ALA A 1 83 ? -1.372 -9.770 -3.213 1.00 96.38 83 ALA A C 1
ATOM 600 O O . ALA A 1 83 ? -2.158 -10.450 -3.881 1.00 96.38 83 ALA A O 1
ATOM 601 N N . VAL A 1 84 ? -1.227 -8.445 -3.354 1.00 97.94 84 VAL A N 1
ATOM 602 C CA . VAL A 1 84 ? -1.935 -7.634 -4.357 1.00 97.94 84 VAL A CA 1
ATOM 603 C C . VAL A 1 84 ? -1.501 -8.041 -5.763 1.00 97.94 84 VAL A C 1
ATOM 605 O O . VAL A 1 84 ? -2.349 -8.439 -6.557 1.00 97.94 84 VAL A O 1
ATOM 608 N N . MET A 1 85 ? -0.194 -8.039 -6.049 1.00 97.00 85 MET A N 1
ATOM 609 C CA . MET A 1 85 ? 0.353 -8.429 -7.354 1.00 97.00 85 MET A CA 1
ATOM 610 C C . MET A 1 85 ? -0.113 -9.819 -7.783 1.00 97.00 85 MET A C 1
ATOM 612 O O . MET A 1 85 ? -0.574 -9.994 -8.906 1.00 97.00 85 MET A O 1
ATOM 616 N N . PHE A 1 86 ? -0.051 -10.810 -6.893 1.00 96.69 86 PHE A N 1
ATOM 617 C CA . PHE A 1 86 ? -0.516 -12.168 -7.170 1.00 96.69 86 PHE A CA 1
ATOM 618 C C . PHE A 1 86 ? -1.999 -12.206 -7.555 1.00 96.69 86 PHE A C 1
ATOM 620 O O . PHE A 1 86 ? -2.372 -12.950 -8.457 1.00 96.69 86 PHE A O 1
ATOM 627 N N . ALA A 1 87 ? -2.839 -11.408 -6.890 1.00 96.81 87 ALA A N 1
ATOM 628 C CA . ALA A 1 87 ? -4.267 -11.371 -7.169 1.00 96.81 87 ALA A CA 1
ATOM 629 C C . ALA A 1 87 ? -4.587 -10.689 -8.506 1.00 96.81 87 ALA A C 1
ATOM 631 O O . ALA A 1 87 ? -5.370 -11.231 -9.283 1.00 96.81 87 ALA A O 1
ATOM 632 N N . VAL A 1 88 ? -3.972 -9.537 -8.793 1.00 96.31 88 VAL A N 1
ATOM 633 C CA . VAL A 1 88 ? -4.308 -8.737 -9.985 1.00 96.31 88 VAL A CA 1
ATOM 634 C C . VAL A 1 88 ? -3.634 -9.229 -11.268 1.00 96.31 88 VAL A C 1
ATOM 636 O O . VAL A 1 88 ? -4.111 -8.925 -12.348 1.00 96.31 88 VAL A O 1
ATOM 639 N N . THR A 1 89 ? -2.576 -10.040 -11.173 1.00 96.06 89 THR A N 1
ATOM 640 C CA . THR A 1 89 ? -1.875 -10.622 -12.341 1.00 96.06 89 THR A CA 1
ATOM 641 C C . THR A 1 89 ? -2.339 -12.045 -12.678 1.00 96.06 89 THR A C 1
ATOM 643 O O . THR A 1 89 ? -1.587 -12.835 -13.253 1.00 96.06 89 THR A O 1
ATOM 646 N N . SER A 1 90 ? -3.532 -12.448 -12.240 1.00 93.62 90 SER A N 1
ATOM 647 C CA . SER A 1 90 ? -4.014 -13.825 -12.393 1.00 93.62 90 SER A CA 1
ATOM 648 C C . SER A 1 90 ? -4.053 -14.261 -13.862 1.00 93.62 90 SER A C 1
ATOM 650 O O . SER A 1 90 ? -4.759 -13.672 -14.677 1.00 93.62 90 SER A O 1
ATOM 652 N N . ASN A 1 91 ? -3.345 -15.352 -14.166 1.00 92.75 91 ASN A N 1
ATOM 653 C CA . ASN A 1 91 ? -3.166 -15.934 -15.498 1.00 92.75 91 ASN A CA 1
ATOM 654 C C . ASN A 1 91 ? -2.600 -14.961 -16.544 1.00 92.75 91 ASN A C 1
ATOM 656 O O . ASN A 1 91 ? -2.786 -15.199 -17.738 1.00 92.75 91 ASN A O 1
ATOM 660 N N . ASP A 1 92 ? -1.922 -13.901 -16.121 1.00 94.19 92 ASP A N 1
ATOM 661 C CA . ASP A 1 92 ? -1.406 -12.908 -17.049 1.00 94.19 92 ASP A CA 1
ATOM 662 C C . ASP A 1 92 ? -0.200 -13.463 -17.846 1.00 94.19 92 ASP A C 1
ATOM 664 O O . ASP A 1 92 ? 0.745 -13.998 -17.245 1.00 94.19 92 ASP A O 1
ATOM 668 N N . PRO A 1 93 ? -0.226 -13.394 -19.193 1.00 93.50 93 PRO A N 1
ATOM 669 C CA . PRO A 1 93 ? 0.807 -13.976 -20.042 1.00 93.50 93 PRO A CA 1
ATOM 670 C C . PRO A 1 93 ? 2.182 -13.314 -19.913 1.00 93.50 93 PRO A C 1
ATOM 672 O O . PRO A 1 93 ? 3.167 -13.964 -20.277 1.00 93.50 93 PRO A O 1
ATOM 675 N N . ASP A 1 94 ? 2.284 -12.102 -19.356 1.00 94.31 94 ASP A N 1
ATOM 676 C CA . ASP A 1 94 ? 3.570 -11.435 -19.125 1.00 94.31 94 ASP A CA 1
ATOM 677 C C . ASP A 1 94 ? 4.467 -12.246 -18.175 1.00 94.31 94 ASP A C 1
ATOM 679 O O . ASP A 1 94 ? 5.693 -12.157 -18.233 1.00 94.31 94 ASP A O 1
ATOM 683 N N . PHE A 1 95 ? 3.882 -13.128 -17.354 1.00 95.88 95 PHE A N 1
ATOM 684 C CA . PHE A 1 95 ? 4.620 -13.985 -16.423 1.00 95.88 95 PHE A CA 1
ATOM 685 C C . PHE A 1 95 ? 4.944 -15.384 -16.970 1.00 95.88 95 PHE A C 1
ATOM 687 O O . PHE A 1 95 ? 5.794 -16.078 -16.402 1.00 95.88 95 PHE A O 1
ATOM 694 N N . TYR A 1 96 ? 4.332 -15.814 -18.078 1.00 95.69 96 TYR A N 1
ATOM 695 C CA . TYR A 1 96 ? 4.396 -17.211 -18.525 1.00 95.69 96 TYR A CA 1
ATOM 696 C C . TYR A 1 96 ? 5.794 -17.659 -18.944 1.00 95.69 96 TYR A C 1
ATOM 698 O O . TYR A 1 96 ? 6.192 -18.788 -18.648 1.00 95.69 96 TYR A O 1
ATOM 706 N N . ASP A 1 97 ? 6.567 -16.788 -19.585 1.00 95.88 97 ASP A N 1
ATOM 707 C CA . ASP A 1 97 ? 7.946 -17.093 -19.968 1.00 95.88 97 ASP A CA 1
ATOM 708 C C . ASP A 1 97 ? 8.841 -17.346 -18.741 1.00 95.88 97 ASP A C 1
ATOM 710 O O . ASP A 1 97 ? 9.651 -18.285 -18.726 1.00 95.88 97 ASP A O 1
ATOM 714 N N . TYR A 1 98 ? 8.644 -16.566 -17.676 1.00 96.44 98 TYR A N 1
ATOM 715 C CA . TYR A 1 98 ? 9.336 -16.741 -16.401 1.00 96.44 98 TYR A CA 1
ATOM 716 C C . TYR A 1 98 ? 8.873 -18.002 -15.671 1.00 96.44 98 TYR A C 1
ATOM 718 O O . TYR A 1 98 ? 9.693 -18.768 -15.156 1.00 96.44 98 TYR A O 1
ATOM 726 N N . GLU A 1 99 ? 7.564 -18.250 -15.645 1.00 97.12 99 GLU A N 1
ATOM 727 C CA . GLU A 1 99 ? 6.970 -19.438 -15.039 1.00 97.12 99 GLU A CA 1
ATOM 728 C C . GLU A 1 99 ? 7.476 -20.719 -15.727 1.00 97.12 99 GLU A C 1
ATOM 730 O O . GLU A 1 99 ? 7.915 -21.651 -15.041 1.00 97.12 99 GLU A O 1
ATOM 735 N N . ILE A 1 100 ? 7.525 -20.750 -17.066 1.00 96.06 100 ILE A N 1
ATOM 736 C CA . ILE A 1 100 ? 8.110 -21.851 -17.850 1.00 96.06 100 ILE A CA 1
ATOM 737 C C . ILE A 1 100 ? 9.583 -22.051 -17.486 1.00 96.06 100 ILE A C 1
ATOM 739 O O . ILE A 1 100 ? 9.999 -23.189 -17.240 1.00 96.06 100 ILE A O 1
ATOM 743 N N . ALA A 1 101 ? 10.376 -20.976 -17.425 1.00 94.69 101 ALA A N 1
ATOM 744 C CA . ALA A 1 101 ? 11.792 -21.057 -17.067 1.00 94.69 101 ALA A CA 1
ATOM 745 C C . ALA A 1 101 ? 12.009 -21.612 -15.648 1.00 94.69 101 ALA A C 1
ATOM 747 O O . ALA A 1 101 ? 12.947 -22.380 -15.421 1.00 94.69 101 ALA A O 1
ATOM 748 N N . ALA A 1 102 ? 11.108 -21.291 -14.717 1.00 94.00 102 ALA A N 1
ATOM 749 C CA . ALA A 1 102 ? 11.092 -21.818 -13.354 1.00 94.00 102 ALA A CA 1
ATOM 750 C C . ALA A 1 102 ? 10.454 -23.222 -13.232 1.00 94.00 102 ALA A C 1
ATOM 752 O O . ALA A 1 102 ? 10.467 -23.817 -12.153 1.00 94.00 102 ALA A O 1
ATOM 753 N N . GLY A 1 103 ? 9.946 -23.796 -14.328 1.00 93.94 103 GLY A N 1
ATOM 754 C CA . GLY A 1 103 ? 9.421 -25.161 -14.372 1.00 93.94 103 GLY A CA 1
ATOM 755 C C . GLY A 1 103 ? 7.965 -25.298 -13.923 1.00 93.94 103 GLY A C 1
ATOM 756 O O . GLY A 1 103 ? 7.613 -26.311 -13.311 1.00 93.94 103 GLY A O 1
ATOM 757 N N . ALA A 1 104 ? 7.129 -24.302 -14.226 1.00 95.75 104 ALA A N 1
ATOM 758 C CA . ALA A 1 104 ? 5.697 -24.310 -13.951 1.00 95.75 104 ALA A CA 1
ATOM 759 C C . ALA A 1 104 ? 5.006 -25.599 -14.402 1.00 95.75 104 ALA A C 1
ATOM 761 O O . ALA A 1 104 ? 5.249 -26.135 -15.488 1.00 95.75 104 ALA A O 1
ATOM 762 N N . VAL A 1 105 ? 4.065 -26.075 -13.587 1.00 95.12 105 VAL A N 1
ATOM 763 C CA . VAL A 1 105 ? 3.124 -27.100 -14.036 1.00 95.12 105 VAL A CA 1
ATOM 764 C C . VAL A 1 105 ? 2.006 -26.446 -14.837 1.00 95.12 105 VAL A C 1
ATOM 766 O O . VAL A 1 105 ? 1.399 -25.476 -14.392 1.00 95.12 105 VAL A O 1
ATOM 769 N N . GLY A 1 106 ? 1.694 -27.015 -15.999 1.00 92.75 106 GLY A N 1
ATOM 770 C CA . GLY A 1 106 ? 0.538 -26.585 -16.776 1.00 92.75 106 GLY A CA 1
ATOM 771 C C . GLY A 1 106 ? 0.750 -25.335 -17.617 1.00 92.75 106 GLY A C 1
ATOM 772 O O . GLY A 1 106 ? -0.239 -24.875 -18.153 1.00 92.75 106 GLY A O 1
ATOM 773 N N . ILE A 1 107 ? 1.973 -24.818 -17.778 1.00 94.88 107 ILE A N 1
ATOM 774 C CA . ILE A 1 107 ? 2.271 -23.789 -18.788 1.00 94.88 107 ILE A CA 1
ATOM 775 C C . ILE A 1 107 ? 3.217 -24.371 -19.823 1.00 94.88 107 ILE A C 1
ATOM 777 O O . ILE A 1 107 ? 4.322 -24.812 -19.501 1.00 94.88 107 ILE A O 1
ATOM 781 N N . TYR A 1 108 ? 2.776 -24.390 -21.076 1.00 92.12 108 TYR A N 1
ATOM 782 C CA . TYR A 1 108 ? 3.550 -24.944 -22.179 1.00 92.12 108 TYR A CA 1
ATOM 783 C C . TYR A 1 108 ? 3.454 -24.054 -23.411 1.00 92.12 108 TYR A C 1
ATOM 785 O O . TYR A 1 108 ? 2.360 -23.621 -23.776 1.00 92.12 108 TYR A O 1
ATOM 793 N N . TYR A 1 109 ? 4.577 -23.866 -24.109 1.00 92.81 109 TYR A N 1
ATOM 794 C CA . TYR A 1 109 ? 4.548 -23.299 -25.453 1.00 92.81 109 TYR A CA 1
ATOM 795 C C . TYR A 1 109 ? 3.759 -24.194 -26.404 1.00 92.81 109 TYR A C 1
ATOM 797 O O . TYR A 1 109 ? 3.919 -25.419 -26.439 1.00 92.81 109 TYR A O 1
ATOM 805 N N . THR A 1 110 ? 2.953 -23.546 -27.226 1.00 90.31 110 THR A N 1
ATOM 806 C CA . THR A 1 110 ? 2.208 -24.166 -28.319 1.00 90.31 110 THR A CA 1
ATOM 807 C C . THR A 1 110 ? 2.983 -24.030 -29.633 1.00 90.31 110 THR A C 1
ATOM 809 O O . THR A 1 110 ? 3.832 -23.151 -29.791 1.00 90.31 110 THR A O 1
ATOM 812 N N . GLU A 1 111 ? 2.742 -24.931 -30.593 1.00 89.62 111 GLU A N 1
ATOM 813 C CA . GLU A 1 111 ? 3.471 -24.933 -31.876 1.00 89.62 111 GLU A CA 1
ATOM 814 C C . GLU A 1 111 ? 3.247 -23.654 -32.705 1.00 89.62 111 GLU A C 1
ATOM 816 O O . GLU A 1 111 ? 4.069 -23.324 -33.561 1.00 89.62 111 GLU A O 1
ATOM 821 N N . ASP A 1 112 ? 2.145 -22.943 -32.470 1.00 90.69 112 ASP A N 1
ATOM 822 C CA . ASP A 1 112 ? 1.772 -21.678 -33.103 1.00 90.69 112 ASP A CA 1
ATOM 823 C C . ASP A 1 112 ? 2.309 -20.434 -32.378 1.00 90.69 112 ASP A C 1
ATOM 825 O O . ASP A 1 112 ? 2.082 -19.320 -32.850 1.00 90.69 112 ASP A O 1
ATOM 829 N N . GLY A 1 113 ? 3.095 -20.614 -31.312 1.00 86.06 113 GLY A N 1
ATOM 830 C CA . GLY A 1 113 ? 3.799 -19.530 -30.625 1.00 86.06 113 GLY A CA 1
ATOM 831 C C . GLY A 1 113 ? 3.001 -18.837 -29.521 1.00 86.06 113 GLY A C 1
ATOM 832 O O . GLY A 1 113 ? 3.404 -17.760 -29.102 1.00 86.06 113 GLY A O 1
ATOM 833 N N . GLY A 1 114 ? 1.894 -19.428 -29.059 1.00 91.44 114 GLY A N 1
ATOM 834 C CA . GLY A 1 114 ? 1.182 -19.007 -27.847 1.00 91.44 114 GLY A CA 1
ATOM 835 C C . GLY A 1 114 ? 1.443 -19.938 -26.660 1.00 91.44 114 GLY A C 1
ATOM 836 O O . GLY A 1 114 ? 2.357 -20.771 -26.688 1.00 91.44 114 GLY A O 1
ATOM 837 N N . TYR A 1 115 ? 0.562 -19.888 -25.664 1.00 93.50 115 TYR A N 1
ATOM 838 C CA . TYR A 1 115 ? 0.651 -20.693 -24.447 1.00 93.50 115 TYR A CA 1
ATOM 839 C C . TYR A 1 115 ? -0.565 -21.603 -24.269 1.00 93.50 115 TYR A C 1
ATOM 841 O O . TYR A 1 115 ? -1.672 -21.299 -24.706 1.00 93.50 115 TYR A O 1
ATOM 849 N N . SER A 1 116 ? -0.345 -22.733 -23.606 1.00 92.94 116 SER A N 1
ATOM 850 C CA . SER A 1 116 ? -1.388 -23.593 -23.054 1.00 92.94 116 SER A CA 1
ATOM 851 C C . SER A 1 116 ? -1.262 -23.585 -21.540 1.00 92.94 116 SER A C 1
ATOM 853 O O . SER A 1 116 ? -0.194 -23.932 -21.039 1.00 92.94 116 SER A O 1
ATOM 855 N N . THR A 1 117 ? -2.358 -23.284 -20.843 1.00 94.00 117 THR A N 1
ATOM 856 C CA . THR A 1 117 ? -2.484 -23.291 -19.372 1.00 94.00 117 THR A CA 1
ATOM 857 C C . THR A 1 117 ? -3.078 -24.593 -18.809 1.00 94.00 117 THR A C 1
ATOM 859 O O . THR A 1 117 ? -3.352 -24.719 -17.610 1.00 94.00 117 THR A O 1
ATOM 862 N N . ALA A 1 118 ? -3.282 -25.589 -19.677 1.00 94.00 118 ALA A N 1
ATOM 863 C CA . ALA A 1 118 ? -3.954 -26.835 -19.344 1.00 94.00 118 ALA A CA 1
ATOM 864 C C . ALA A 1 118 ? -3.011 -27.993 -18.982 1.00 94.00 118 ALA A C 1
ATOM 866 O O . ALA A 1 118 ? -1.894 -28.131 -19.491 1.00 94.00 118 ALA A O 1
ATOM 867 N N . VAL A 1 119 ? -3.534 -28.921 -18.177 1.00 93.94 119 VAL A N 1
ATOM 868 C CA . VAL A 1 119 ? -2.977 -30.263 -17.963 1.00 93.94 119 VAL A CA 1
ATOM 869 C C . VAL A 1 119 ? -4.005 -31.343 -18.288 1.00 93.94 119 VAL A C 1
ATOM 871 O O . VAL A 1 119 ? -5.199 -31.184 -18.041 1.00 93.94 119 VAL A O 1
ATOM 874 N N . THR A 1 120 ? -3.540 -32.505 -18.746 1.00 94.56 120 THR A N 1
ATOM 875 C CA . THR A 1 120 ? -4.398 -33.686 -18.914 1.00 94.56 120 THR A CA 1
ATOM 876 C C . THR A 1 120 ? -4.284 -34.608 -17.701 1.00 94.56 120 THR A C 1
ATOM 878 O O . THR A 1 120 ? -3.234 -35.206 -17.456 1.00 94.56 120 THR A O 1
ATOM 881 N N . ILE A 1 121 ? -5.385 -34.800 -16.970 1.00 93.44 121 ILE A N 1
ATOM 882 C CA . ILE A 1 121 ? -5.488 -35.778 -15.877 1.00 93.44 121 ILE A CA 1
ATOM 883 C C . ILE A 1 121 ? -6.435 -36.899 -16.317 1.00 93.44 121 ILE A C 1
ATOM 885 O O . ILE A 1 121 ? -7.646 -36.728 -16.467 1.00 93.44 121 ILE A O 1
ATOM 889 N N . GLY A 1 122 ? -5.874 -38.090 -16.541 1.00 91.88 122 GLY A N 1
ATOM 890 C CA . GLY A 1 122 ? -6.621 -39.226 -17.080 1.00 91.88 122 GLY A CA 1
ATOM 891 C C . GLY A 1 122 ? -7.001 -39.004 -18.546 1.00 91.88 122 GLY A C 1
ATOM 892 O O . GLY A 1 122 ? -6.158 -39.152 -19.425 1.00 91.88 122 GLY A O 1
ATOM 893 N N . SER A 1 123 ? -8.273 -38.706 -18.811 1.00 93.56 123 SER A N 1
ATOM 894 C CA . SER A 1 123 ? -8.793 -38.404 -20.156 1.00 93.56 123 SER A CA 1
ATOM 895 C C . SER A 1 123 ? -9.482 -37.041 -20.233 1.00 93.56 123 SER A C 1
ATOM 897 O O . SER A 1 123 ? -10.279 -36.823 -21.144 1.00 93.56 123 SER A O 1
ATOM 899 N N . THR A 1 124 ? -9.249 -36.187 -19.238 1.00 95.12 124 THR A N 1
ATOM 900 C CA . THR A 1 124 ? -9.885 -34.879 -19.103 1.00 95.12 124 THR A CA 1
ATOM 901 C C . THR A 1 124 ? -8.799 -33.821 -19.019 1.00 95.12 124 THR A C 1
ATOM 903 O O . THR A 1 124 ? -7.842 -33.986 -18.258 1.00 95.12 124 THR A O 1
ATOM 906 N N . ASP A 1 125 ? -8.972 -32.754 -19.787 1.00 94.88 125 ASP A N 1
ATOM 907 C CA . ASP A 1 125 ? -8.121 -31.575 -19.722 1.00 94.88 125 ASP A CA 1
ATOM 908 C C . ASP A 1 125 ? -8.685 -30.601 -18.684 1.00 94.88 125 ASP A C 1
ATOM 910 O O . ASP A 1 125 ? -9.901 -30.414 -18.585 1.00 94.88 125 ASP A O 1
ATOM 914 N N . TYR A 1 126 ? -7.791 -30.029 -17.888 1.00 94.19 126 TYR A N 1
ATOM 915 C CA . TYR A 1 126 ? -8.090 -29.059 -16.845 1.00 94.19 126 TYR A CA 1
ATOM 916 C C . TYR A 1 126 ? -7.217 -27.834 -17.060 1.00 94.19 126 TYR A C 1
ATOM 918 O O . TYR A 1 126 ? -5.995 -27.971 -17.089 1.00 94.19 126 TYR A O 1
ATOM 926 N N . GLU A 1 127 ? -7.831 -26.658 -17.151 1.00 92.31 127 GLU A N 1
ATOM 927 C CA . GLU A 1 127 ? -7.097 -25.401 -17.019 1.00 92.31 127 GLU A CA 1
ATOM 928 C C . GLU A 1 127 ? -6.586 -25.266 -15.587 1.00 92.31 127 GLU A C 1
ATOM 930 O O . GLU A 1 127 ? -7.321 -25.516 -14.624 1.00 92.31 127 GLU A O 1
ATOM 935 N N . ILE A 1 128 ? -5.316 -24.897 -15.445 1.00 92.38 128 ILE A N 1
ATOM 936 C CA . ILE A 1 128 ? -4.730 -24.555 -14.157 1.00 92.38 128 ILE A CA 1
ATOM 937 C C . ILE A 1 128 ? -4.452 -23.067 -14.163 1.00 92.38 128 ILE A C 1
ATOM 939 O O . ILE A 1 128 ? -3.657 -22.574 -14.956 1.00 92.38 128 ILE A O 1
ATOM 943 N N . SER A 1 129 ? -5.096 -22.386 -13.230 1.00 91.25 129 SER A N 1
ATOM 944 C CA . SER A 1 129 ? -4.918 -20.961 -13.008 1.00 91.25 129 SER A CA 1
ATOM 945 C C . SER A 1 129 ? -3.857 -20.710 -11.933 1.00 91.25 129 SER A C 1
ATOM 947 O O . SER A 1 129 ? -3.816 -21.433 -10.937 1.00 91.25 129 SER A O 1
ATOM 949 N N . ASP A 1 130 ? -3.046 -19.668 -12.069 1.00 93.38 130 ASP A N 1
ATOM 950 C CA . ASP A 1 130 ? -2.211 -19.143 -10.972 1.00 93.38 130 ASP A CA 1
ATOM 951 C C . ASP A 1 130 ? -2.912 -18.037 -10.164 1.00 93.38 130 ASP A C 1
ATOM 953 O O . ASP A 1 130 ? -2.329 -17.505 -9.232 1.00 93.38 130 ASP A O 1
ATOM 957 N N . GLY A 1 131 ? -4.179 -17.749 -10.465 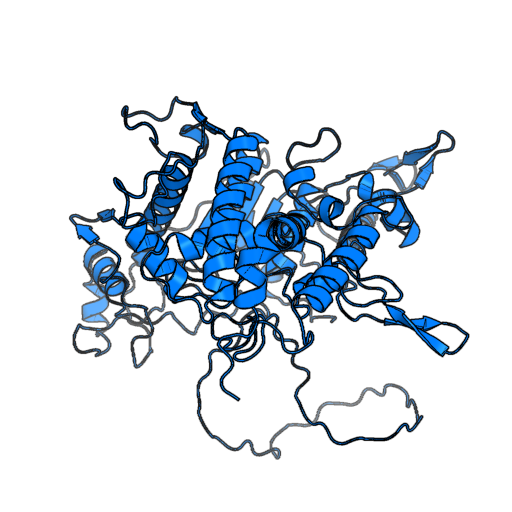1.00 91.69 131 GLY A N 1
ATOM 958 C CA . GLY A 1 131 ? -4.915 -16.627 -9.897 1.00 91.69 131 GLY A CA 1
ATOM 959 C C . GLY A 1 131 ? -5.501 -16.819 -8.502 1.00 91.69 131 GLY A C 1
ATOM 960 O O . GLY A 1 131 ? -5.714 -17.953 -8.035 1.00 91.69 131 GLY A O 1
ATOM 961 N N . ALA A 1 132 ? -5.812 -15.688 -7.868 1.00 94.94 132 ALA A N 1
ATOM 962 C CA . ALA A 1 132 ? -6.529 -15.604 -6.600 1.00 94.94 132 ALA A CA 1
ATOM 963 C C . ALA A 1 132 ? -8.003 -15.246 -6.810 1.00 94.94 132 ALA A C 1
ATOM 965 O O . ALA A 1 132 ? -8.358 -14.443 -7.662 1.00 94.94 132 ALA A O 1
ATOM 966 N N . TRP A 1 133 ? -8.864 -15.808 -5.968 1.00 97.19 133 TRP A N 1
ATOM 967 C CA . TRP A 1 133 ? -10.263 -15.400 -5.883 1.00 97.19 133 TRP A CA 1
ATOM 968 C C . TRP A 1 133 ? -10.438 -14.110 -5.074 1.00 97.19 133 TRP A C 1
ATOM 970 O O . TRP A 1 133 ? -11.304 -13.302 -5.398 1.00 97.19 133 TRP A O 1
ATOM 980 N N . GLY A 1 134 ? -9.603 -13.897 -4.055 1.00 97.94 134 GLY A N 1
ATOM 981 C CA . GLY A 1 134 ? -9.576 -12.654 -3.291 1.00 97.94 134 GLY A CA 1
ATOM 982 C C . GLY A 1 134 ? -8.237 -12.402 -2.607 1.00 97.94 134 GLY A C 1
ATOM 983 O O . GLY A 1 134 ? -7.354 -13.264 -2.624 1.00 97.94 134 GLY A O 1
ATOM 984 N N . CYS A 1 135 ? -8.085 -11.225 -2.006 1.00 97.94 135 CYS A N 1
ATOM 985 C CA . CYS A 1 135 ? -6.835 -10.779 -1.389 1.00 97.94 135 CYS A CA 1
ATOM 986 C C . CYS A 1 135 ? -7.086 -10.031 -0.075 1.00 97.94 135 CYS A C 1
ATOM 988 O O . CYS A 1 135 ? -7.944 -9.154 -0.024 1.00 97.94 135 CYS A O 1
ATOM 990 N N . ILE A 1 136 ? -6.300 -10.331 0.964 1.00 97.19 136 ILE A N 1
ATOM 991 C CA . ILE A 1 136 ? -6.180 -9.485 2.165 1.00 97.19 136 ILE A CA 1
ATOM 992 C C . ILE A 1 136 ? -4.714 -9.087 2.328 1.00 97.19 136 ILE A C 1
ATOM 994 O O . ILE A 1 136 ? -3.884 -9.915 2.717 1.00 97.19 136 ILE A O 1
ATOM 998 N N . ALA A 1 137 ? -4.398 -7.831 2.027 1.00 96.56 137 ALA A N 1
ATOM 999 C CA . ALA A 1 137 ? -3.050 -7.283 2.117 1.00 96.56 137 ALA A CA 1
ATOM 1000 C C . ALA A 1 137 ? -2.932 -6.321 3.304 1.00 96.56 137 ALA A C 1
ATOM 1002 O O . ALA A 1 137 ? -3.789 -5.465 3.500 1.00 96.56 137 ALA A O 1
ATOM 1003 N N . TYR A 1 138 ? -1.855 -6.447 4.076 1.00 95.38 138 TYR A N 1
ATOM 1004 C CA . TYR A 1 138 ? -1.565 -5.567 5.206 1.00 95.38 138 TYR A CA 1
ATOM 1005 C C . TYR A 1 138 ? -0.403 -4.648 4.830 1.00 95.38 138 TYR A C 1
ATOM 1007 O O . TYR A 1 138 ? 0.660 -5.138 4.447 1.00 95.38 138 TYR A O 1
ATOM 1015 N N . SER A 1 139 ? -0.596 -3.336 4.921 1.00 95.38 139 SER A N 1
ATOM 1016 C CA . SER A 1 139 ? 0.389 -2.306 4.580 1.00 95.38 139 SER A CA 1
ATOM 1017 C C . SER A 1 139 ? 1.127 -2.606 3.265 1.00 95.38 139 SER A C 1
ATOM 1019 O O . SER A 1 139 ? 2.351 -2.769 3.275 1.00 95.38 139 SER A O 1
ATOM 1021 N N . PRO A 1 140 ? 0.413 -2.820 2.141 1.00 96.50 140 PRO A N 1
ATOM 1022 C CA . PRO A 1 140 ? 1.052 -3.223 0.896 1.00 96.50 140 PRO A CA 1
ATOM 1023 C C . PRO A 1 140 ? 1.993 -2.120 0.388 1.00 96.50 140 PRO A C 1
ATOM 1025 O O . PRO A 1 140 ? 1.549 -1.023 0.074 1.00 96.50 140 PRO A O 1
ATOM 1028 N N . ILE A 1 141 ? 3.291 -2.424 0.271 1.00 95.12 141 ILE A N 1
ATOM 1029 C CA . ILE A 1 141 ? 4.320 -1.509 -0.269 1.00 95.12 141 ILE A CA 1
ATOM 1030 C C . ILE A 1 141 ? 4.244 -1.502 -1.809 1.00 95.12 141 ILE A C 1
ATOM 1032 O O . ILE A 1 141 ? 5.090 -2.074 -2.496 1.00 95.12 141 ILE A O 1
ATOM 1036 N N . THR A 1 142 ? 3.148 -0.974 -2.357 1.00 95.44 142 THR A N 1
ATOM 1037 C CA . THR A 1 142 ? 2.865 -0.902 -3.801 1.00 95.44 142 THR A CA 1
ATOM 1038 C C . THR A 1 142 ? 1.729 0.110 -4.054 1.00 95.44 142 THR A C 1
ATOM 1040 O O . THR A 1 142 ? 0.895 0.294 -3.174 1.00 95.44 142 THR A O 1
ATOM 1043 N N . SER A 1 143 ? 1.617 0.767 -5.210 1.00 95.88 143 SER A N 1
ATOM 1044 C CA . SER A 1 143 ? 2.516 0.690 -6.368 1.00 95.88 143 SER A CA 1
ATOM 1045 C C . SER A 1 143 ? 3.833 1.429 -6.141 1.00 95.88 143 SER A C 1
ATOM 1047 O O . SER A 1 143 ? 3.833 2.577 -5.715 1.00 95.88 143 SER A O 1
ATOM 1049 N N . LEU A 1 144 ? 4.962 0.775 -6.443 1.00 95.75 144 LEU A N 1
ATOM 1050 C CA . LEU A 1 144 ? 6.283 1.402 -6.319 1.00 95.75 144 LEU A CA 1
ATOM 1051 C C . LEU A 1 144 ? 6.462 2.542 -7.328 1.00 95.75 144 LEU A C 1
ATOM 1053 O O . LEU A 1 144 ? 7.023 3.568 -6.973 1.00 95.75 144 LEU A O 1
ATOM 1057 N N . ALA A 1 145 ? 5.905 2.408 -8.535 1.00 94.25 145 ALA A N 1
ATOM 1058 C CA . ALA A 1 145 ? 6.053 3.381 -9.621 1.00 94.25 145 ALA A CA 1
ATOM 1059 C C . ALA A 1 145 ? 5.557 4.802 -9.279 1.00 94.25 145 ALA A C 1
ATOM 1061 O O . ALA A 1 145 ? 5.940 5.759 -9.940 1.00 94.25 145 ALA A O 1
ATOM 1062 N N . GLU A 1 146 ? 4.697 4.940 -8.270 1.00 96.06 146 GLU A N 1
ATOM 1063 C CA . GLU A 1 146 ? 4.169 6.225 -7.796 1.00 96.06 146 GLU A CA 1
ATOM 1064 C C . GLU A 1 146 ? 4.580 6.536 -6.342 1.00 96.06 146 GLU A C 1
ATOM 1066 O O . GLU A 1 146 ? 4.192 7.571 -5.806 1.00 96.06 146 GLU A O 1
ATOM 1071 N N . ALA A 1 147 ? 5.324 5.646 -5.673 1.00 96.94 147 ALA A N 1
ATOM 1072 C CA . ALA A 1 147 ? 5.492 5.666 -4.220 1.00 96.94 147 ALA A CA 1
ATOM 1073 C C . ALA A 1 147 ? 6.308 6.862 -3.710 1.00 96.94 147 ALA A C 1
ATOM 1075 O O . ALA A 1 147 ? 5.929 7.465 -2.704 1.00 96.94 147 ALA A O 1
ATOM 1076 N N . ASP A 1 148 ? 7.388 7.241 -4.402 1.00 98.19 148 ASP A N 1
ATOM 1077 C CA . ASP A 1 148 ? 8.201 8.403 -4.018 1.00 98.19 148 ASP A CA 1
ATOM 1078 C C . ASP A 1 148 ? 7.434 9.719 -4.190 1.00 98.19 148 ASP A C 1
ATOM 1080 O O . ASP A 1 148 ? 7.436 10.557 -3.286 1.00 98.19 148 ASP A O 1
ATOM 1084 N N . MET A 1 149 ? 6.699 9.868 -5.297 1.00 98.56 149 MET A N 1
ATOM 1085 C CA . MET A 1 149 ? 5.803 11.006 -5.520 1.00 98.56 149 MET A CA 1
ATOM 1086 C C . MET A 1 149 ? 4.680 11.072 -4.477 1.00 98.56 149 MET A C 1
ATOM 1088 O O . MET A 1 149 ? 4.471 12.119 -3.867 1.00 98.56 149 MET A O 1
ATOM 1092 N N . ALA A 1 150 ? 3.977 9.960 -4.244 1.00 98.31 150 ALA A N 1
ATOM 1093 C CA . ALA A 1 150 ? 2.850 9.894 -3.315 1.00 98.31 150 ALA A CA 1
ATOM 1094 C C . ALA A 1 150 ? 3.274 10.206 -1.872 1.00 98.31 150 ALA A C 1
ATOM 1096 O O . ALA A 1 150 ? 2.602 10.963 -1.174 1.00 98.31 150 ALA A O 1
ATOM 1097 N N . MET A 1 151 ? 4.410 9.659 -1.430 1.00 97.56 151 MET A N 1
ATOM 1098 C CA . MET A 1 151 ? 4.942 9.907 -0.091 1.00 97.56 151 MET A CA 1
ATOM 1099 C C . MET A 1 151 ? 5.419 11.346 0.086 1.00 97.56 151 MET A C 1
ATOM 1101 O O . MET A 1 151 ? 5.103 11.966 1.101 1.00 97.56 151 MET A O 1
ATOM 1105 N N . ALA A 1 152 ? 6.144 11.891 -0.894 1.00 98.25 152 ALA A N 1
ATOM 1106 C CA . ALA A 1 152 ? 6.541 13.293 -0.871 1.00 98.25 152 ALA A CA 1
ATOM 1107 C C . ALA A 1 152 ? 5.322 14.217 -0.802 1.00 98.25 152 ALA A C 1
ATOM 1109 O O . ALA A 1 152 ? 5.296 15.105 0.045 1.00 98.25 152 ALA A O 1
ATOM 1110 N N . PHE A 1 153 ? 4.299 13.951 -1.620 1.00 98.69 153 PHE A N 1
ATOM 1111 C CA . PHE A 1 153 ? 3.055 14.713 -1.623 1.00 98.69 153 PHE A CA 1
ATOM 1112 C C . PHE A 1 153 ? 2.329 14.646 -0.277 1.00 98.69 153 PHE A C 1
ATOM 1114 O O . PHE A 1 153 ? 1.913 15.674 0.244 1.00 98.69 153 PHE A O 1
ATOM 1121 N N . GLU A 1 154 ? 2.189 13.459 0.318 1.00 97.38 154 GLU A N 1
ATOM 1122 C CA . GLU A 1 154 ? 1.519 13.302 1.615 1.00 97.38 154 GLU A CA 1
ATOM 1123 C C . GLU A 1 154 ? 2.273 14.014 2.751 1.00 97.38 154 GLU A C 1
ATOM 1125 O O . GLU A 1 154 ? 1.639 14.573 3.644 1.00 97.38 154 GLU A O 1
ATOM 1130 N N . TYR A 1 155 ? 3.611 14.037 2.713 1.00 97.81 155 TYR A N 1
ATOM 1131 C CA . TYR A 1 155 ? 4.415 14.768 3.698 1.00 97.81 155 TYR A CA 1
ATOM 1132 C C . TYR A 1 155 ? 4.368 16.279 3.488 1.00 97.81 155 TYR A C 1
ATOM 1134 O O . TYR A 1 155 ? 4.252 17.031 4.450 1.00 97.81 155 TYR A O 1
ATOM 1142 N N . ASP A 1 156 ? 4.448 16.724 2.237 1.00 98.00 156 ASP A N 1
ATOM 1143 C CA . ASP A 1 156 ? 4.368 18.133 1.859 1.00 98.00 156 ASP A CA 1
ATOM 1144 C C . ASP A 1 156 ? 2.955 18.705 2.041 1.00 98.00 156 ASP A C 1
ATOM 1146 O O . ASP A 1 156 ? 2.792 19.912 2.174 1.00 98.00 156 ASP A O 1
ATOM 1150 N N . LEU A 1 157 ? 1.916 17.868 2.104 1.00 98.19 157 LEU A N 1
ATOM 1151 C CA . LEU A 1 157 ? 0.563 18.312 2.438 1.00 98.19 157 LEU A CA 1
ATOM 1152 C C . LEU A 1 157 ? 0.470 18.869 3.869 1.00 98.19 157 LEU A C 1
ATOM 1154 O O . LEU A 1 157 ? -0.382 19.713 4.141 1.00 98.19 157 LEU A O 1
ATOM 1158 N N . ASP A 1 158 ? 1.341 18.430 4.781 1.00 97.75 158 ASP A N 1
ATOM 1159 C CA . ASP A 1 158 ? 1.485 19.030 6.106 1.00 97.75 158 ASP A CA 1
ATOM 1160 C C . ASP A 1 158 ? 2.407 20.256 6.031 1.00 97.75 158 ASP A C 1
ATOM 1162 O O . ASP A 1 158 ? 3.635 20.155 6.020 1.00 97.75 158 ASP A O 1
ATOM 1166 N N . ALA A 1 159 ? 1.802 21.446 6.037 1.00 97.25 159 ALA A N 1
ATOM 1167 C CA . ALA A 1 159 ? 2.521 22.718 5.978 1.00 97.25 159 ALA A CA 1
ATOM 1168 C C . ALA A 1 159 ? 3.478 22.963 7.166 1.00 97.25 159 ALA A C 1
ATOM 1170 O O . ALA A 1 159 ? 4.312 23.875 7.112 1.00 97.25 159 ALA A O 1
ATOM 1171 N N . GLU A 1 160 ? 3.366 22.185 8.247 1.00 96.31 160 GLU A N 1
ATOM 1172 C CA . GLU A 1 160 ? 4.246 22.259 9.414 1.00 96.31 160 GLU A CA 1
ATOM 1173 C C . GLU A 1 160 ? 5.326 21.163 9.430 1.00 96.31 160 GLU A C 1
ATOM 1175 O O . GLU A 1 160 ? 6.210 21.197 10.299 1.00 96.31 160 GLU A O 1
ATOM 1180 N N . TYR A 1 161 ? 5.319 20.236 8.465 1.00 96.69 161 TYR A N 1
ATOM 1181 C CA . TYR A 1 161 ? 6.296 19.157 8.408 1.00 96.69 161 TYR A CA 1
ATOM 1182 C C . TYR A 1 161 ? 7.711 19.680 8.141 1.00 96.69 161 TYR A C 1
ATOM 1184 O O . TYR A 1 161 ? 7.989 20.446 7.215 1.00 96.69 161 TYR A O 1
ATOM 1192 N N . GLY A 1 162 ? 8.647 19.249 8.985 1.00 94.69 162 GLY A N 1
ATOM 1193 C CA . GLY A 1 162 ? 10.055 19.607 8.880 1.00 94.69 162 GLY A CA 1
ATOM 1194 C C . GLY A 1 162 ? 10.873 18.484 8.263 1.00 94.69 162 GLY A C 1
ATOM 1195 O O . GLY A 1 162 ? 11.253 17.554 8.971 1.00 94.69 162 GLY A O 1
ATOM 1196 N N . PHE A 1 163 ? 11.224 18.610 6.984 1.00 94.00 163 PHE A N 1
ATOM 1197 C CA . PHE A 1 163 ? 12.184 17.709 6.340 1.00 94.00 163 PHE A CA 1
ATOM 1198 C C . PHE A 1 163 ? 13.585 17.850 6.952 1.00 94.00 163 PHE A C 1
ATOM 1200 O O . PHE A 1 163 ? 14.013 18.946 7.336 1.00 94.00 163 PHE A O 1
ATOM 1207 N N . SER A 1 164 ? 14.330 16.744 7.013 1.00 90.44 164 SER A N 1
ATOM 1208 C CA . SER A 1 164 ? 15.616 16.710 7.721 1.00 90.44 164 SER A CA 1
ATOM 1209 C C . SER A 1 164 ? 16.733 17.495 7.031 1.00 90.44 164 SER A C 1
ATOM 1211 O O . SER A 1 164 ? 17.660 17.959 7.702 1.00 90.44 164 SER A O 1
ATOM 1213 N N . THR A 1 165 ? 16.653 17.695 5.712 1.00 93.50 165 THR A N 1
ATOM 1214 C CA . THR A 1 165 ? 17.613 18.515 4.962 1.00 93.50 165 THR A CA 1
ATOM 1215 C C . THR A 1 165 ? 16.903 19.499 4.023 1.00 93.50 165 THR A C 1
ATOM 1217 O O . THR A 1 165 ? 15.783 19.245 3.573 1.00 93.50 165 THR A O 1
ATOM 1220 N N . PRO A 1 166 ? 17.555 20.622 3.659 1.00 95.81 166 PRO A N 1
ATOM 1221 C CA . PRO A 1 166 ? 17.038 21.518 2.624 1.00 95.81 166 PRO A CA 1
ATOM 1222 C C . PRO A 1 166 ? 16.877 20.845 1.255 1.00 95.81 166 PRO A C 1
ATOM 1224 O O . PRO A 1 166 ? 16.027 21.261 0.475 1.00 95.81 166 PRO A O 1
ATOM 1227 N N . PHE A 1 167 ? 17.700 19.835 0.956 1.00 97.12 167 PHE A N 1
ATOM 1228 C CA . PHE A 1 167 ? 17.597 19.061 -0.277 1.00 97.12 167 PHE A CA 1
ATOM 1229 C C . PHE A 1 167 ? 16.304 18.243 -0.294 1.00 97.12 167 PHE A C 1
ATOM 1231 O O . PHE A 1 167 ? 15.543 18.363 -1.247 1.00 97.12 167 PHE A O 1
ATOM 1238 N N . GLN A 1 168 ? 16.022 17.497 0.780 1.00 97.00 168 GLN A N 1
ATOM 1239 C CA . GLN A 1 168 ? 14.790 16.715 0.925 1.00 97.00 168 GLN A CA 1
ATOM 1240 C C . GLN A 1 168 ? 13.547 17.605 0.855 1.00 97.00 168 GLN A C 1
ATOM 1242 O O . GLN A 1 168 ? 12.613 17.272 0.137 1.00 97.00 168 GLN A O 1
ATOM 1247 N N . ALA A 1 169 ? 13.560 18.764 1.527 1.00 97.19 169 ALA A N 1
ATOM 1248 C CA . ALA A 1 169 ? 12.456 19.725 1.461 1.00 97.19 169 ALA A CA 1
ATOM 1249 C C . ALA A 1 169 ? 12.183 20.198 0.024 1.00 97.19 169 ALA A C 1
ATOM 1251 O O . ALA A 1 169 ? 11.045 20.209 -0.431 1.00 97.19 169 ALA A O 1
ATOM 1252 N N . GLN A 1 170 ? 13.237 20.576 -0.706 1.00 98.38 170 GLN A N 1
ATOM 1253 C CA . GLN A 1 170 ? 13.086 21.056 -2.078 1.00 98.38 170 GLN A CA 1
ATOM 1254 C C . GLN A 1 170 ? 12.688 19.938 -3.047 1.00 98.38 170 GLN A C 1
ATOM 1256 O O . GLN A 1 170 ? 11.948 20.190 -3.996 1.00 98.38 170 GLN A O 1
ATOM 1261 N N . LEU A 1 171 ? 13.198 18.723 -2.833 1.00 98.62 171 LEU A N 1
ATOM 1262 C CA . LEU A 1 171 ? 12.834 17.554 -3.622 1.00 98.62 171 LEU A CA 1
ATOM 1263 C C . LEU A 1 171 ? 11.368 17.168 -3.399 1.00 98.62 171 LEU A C 1
ATOM 1265 O O . LEU A 1 171 ? 10.685 16.864 -4.372 1.00 98.62 171 LEU A O 1
ATOM 1269 N N . ALA A 1 172 ? 10.882 17.245 -2.156 1.00 98.50 172 ALA A N 1
ATOM 1270 C CA . ALA A 1 172 ? 9.485 16.993 -1.832 1.00 98.50 172 ALA A CA 1
ATOM 1271 C C . ALA A 1 172 ? 8.552 17.935 -2.603 1.00 98.50 172 ALA A C 1
ATOM 1273 O O . ALA A 1 172 ? 7.653 17.446 -3.269 1.00 98.50 172 ALA A O 1
ATOM 1274 N N . GLU A 1 173 ? 8.834 19.243 -2.646 1.00 98.56 173 GLU A N 1
ATOM 1275 C CA . GLU A 1 173 ? 8.039 20.212 -3.425 1.00 98.56 173 GLU A CA 1
ATOM 1276 C C . GLU A 1 173 ? 7.936 19.826 -4.918 1.00 98.56 173 GLU A C 1
ATOM 1278 O O . GLU A 1 173 ? 6.863 19.912 -5.521 1.00 98.56 173 GLU A O 1
ATOM 1283 N N . TYR A 1 174 ? 9.039 19.374 -5.531 1.00 98.81 174 TYR A N 1
ATOM 1284 C CA . TYR A 1 174 ? 9.037 18.948 -6.937 1.00 98.81 174 TYR A CA 1
ATOM 1285 C C . TYR A 1 174 ? 8.284 17.636 -7.157 1.00 98.81 174 TYR A C 1
ATOM 1287 O O . TYR A 1 174 ? 7.541 17.519 -8.132 1.00 98.81 174 TYR A O 1
ATOM 1295 N N . LEU A 1 175 ? 8.442 16.669 -6.254 1.00 98.88 175 LEU A N 1
ATOM 1296 C CA . LEU A 1 175 ? 7.708 15.407 -6.302 1.00 98.88 175 LEU A CA 1
ATOM 1297 C C . LEU A 1 175 ? 6.208 15.605 -6.050 1.00 98.88 175 LEU A C 1
ATOM 1299 O O . LEU A 1 175 ? 5.407 14.966 -6.722 1.00 98.88 175 LEU A O 1
ATOM 1303 N N . SER A 1 176 ? 5.810 16.522 -5.164 1.00 98.81 176 SER A N 1
ATOM 1304 C CA . SER A 1 176 ? 4.406 16.881 -4.935 1.00 98.81 176 SER A CA 1
ATOM 1305 C C . SER A 1 176 ? 3.756 17.456 -6.191 1.00 98.81 176 SER A C 1
ATOM 1307 O O . SER A 1 176 ? 2.645 17.070 -6.561 1.00 98.81 176 SER A O 1
ATOM 1309 N N . ALA A 1 177 ? 4.463 18.351 -6.887 1.00 98.75 177 ALA A N 1
ATOM 1310 C CA . ALA A 1 177 ? 3.991 18.894 -8.155 1.00 98.75 177 ALA A CA 1
ATOM 1311 C C . ALA A 1 177 ? 3.851 17.791 -9.218 1.00 98.75 177 ALA A C 1
ATOM 1313 O O . ALA A 1 177 ? 2.825 17.728 -9.898 1.00 98.75 177 ALA A O 1
ATOM 1314 N N . ALA A 1 178 ? 4.835 16.888 -9.309 1.00 98.81 178 ALA A N 1
ATOM 1315 C CA . ALA A 1 178 ? 4.783 15.736 -10.206 1.00 98.81 178 ALA A CA 1
ATOM 1316 C C . ALA A 1 178 ? 3.626 14.781 -9.857 1.00 98.81 178 ALA A C 1
ATOM 1318 O O . ALA A 1 178 ? 2.932 14.318 -10.756 1.00 98.81 178 ALA A O 1
ATOM 1319 N N . TYR A 1 179 ? 3.347 14.550 -8.569 1.00 98.81 179 TYR A N 1
ATOM 1320 C CA . TYR A 1 179 ? 2.219 13.728 -8.124 1.00 98.81 179 TYR A CA 1
ATOM 1321 C C . TYR A 1 179 ? 0.868 14.331 -8.528 1.00 98.81 179 TYR A C 1
ATOM 1323 O O . TYR A 1 179 ? 0.001 13.634 -9.053 1.00 98.81 179 TYR A O 1
ATOM 1331 N N . MET A 1 180 ? 0.690 15.642 -8.328 1.00 98.81 180 MET A N 1
ATOM 1332 C CA . MET A 1 180 ? -0.510 16.356 -8.771 1.00 98.81 180 MET A CA 1
ATOM 1333 C C . MET A 1 180 ? -0.713 16.212 -10.285 1.00 98.81 180 MET A C 1
ATOM 1335 O O . MET A 1 180 ? -1.827 15.931 -10.733 1.00 98.81 180 MET A O 1
ATOM 1339 N N . GLU A 1 181 ? 0.342 16.415 -11.079 1.00 98.56 181 GLU A N 1
ATOM 1340 C CA . GLU A 1 181 ? 0.289 16.229 -12.533 1.00 98.56 181 GLU A CA 1
ATOM 1341 C C . GLU A 1 181 ? -0.063 14.779 -12.887 1.00 98.56 181 GLU A C 1
ATOM 1343 O O . GLU A 1 181 ? -1.014 14.555 -13.636 1.00 98.56 181 GLU A O 1
ATOM 1348 N N . HIS A 1 182 ? 0.603 13.807 -12.262 1.00 98.00 182 HIS A N 1
ATOM 1349 C CA . HIS A 1 182 ? 0.370 12.378 -12.450 1.00 98.00 182 HIS A CA 1
ATOM 1350 C C . HIS A 1 182 ? -1.096 11.978 -12.210 1.00 98.00 182 HIS A C 1
ATOM 1352 O O . HIS A 1 182 ? -1.716 11.364 -13.079 1.00 98.00 182 HIS A O 1
ATOM 1358 N N . ILE A 1 183 ? -1.688 12.367 -11.074 1.00 98.44 183 ILE A N 1
ATOM 1359 C CA . ILE A 1 183 ? -3.095 12.066 -10.756 1.00 98.44 183 ILE A CA 1
ATOM 1360 C C . ILE A 1 183 ? -4.049 12.718 -11.762 1.00 98.44 183 ILE A C 1
ATOM 1362 O O . ILE A 1 183 ? -4.981 12.074 -12.253 1.00 98.44 183 ILE A O 1
ATOM 1366 N N . ASN A 1 184 ? -3.806 13.979 -12.120 1.00 98.62 184 ASN A N 1
ATOM 1367 C CA . ASN A 1 184 ? -4.657 14.699 -13.065 1.00 98.62 184 ASN A CA 1
ATOM 1368 C C . ASN A 1 184 ? -4.575 14.118 -14.491 1.00 98.62 184 ASN A C 1
ATOM 1370 O O . ASN A 1 184 ? -5.583 14.078 -15.201 1.00 98.62 184 ASN A O 1
ATOM 1374 N N . GLU A 1 185 ? -3.406 13.643 -14.923 1.00 98.00 185 GLU A N 1
ATOM 1375 C CA . GLU A 1 185 ? -3.208 13.034 -16.245 1.00 98.00 185 GLU A CA 1
ATOM 1376 C C . GLU A 1 185 ? -3.888 11.671 -16.391 1.00 98.00 185 GLU A C 1
ATOM 1378 O O . GLU A 1 185 ? -4.333 11.319 -17.490 1.00 98.00 185 GLU A O 1
ATOM 1383 N N . GLN A 1 186 ? -4.054 10.933 -15.292 1.00 95.81 186 GLN A N 1
ATOM 1384 C CA . GLN A 1 186 ? -4.798 9.673 -15.293 1.00 95.81 186 GLN A CA 1
ATOM 1385 C C . GLN A 1 186 ? -6.299 9.863 -15.569 1.00 95.81 186 GLN A C 1
ATOM 1387 O O . GLN A 1 186 ? -6.960 8.920 -16.001 1.00 95.81 186 GLN A O 1
ATOM 1392 N N . ASN A 1 187 ? -6.839 11.080 -15.398 1.00 96.56 187 ASN A N 1
ATOM 1393 C CA . ASN A 1 187 ? -8.268 11.385 -15.556 1.00 96.56 187 ASN A CA 1
ATOM 1394 C C . ASN A 1 187 ? -9.160 10.439 -14.729 1.00 96.56 187 ASN A C 1
ATOM 1396 O O . ASN A 1 187 ? -10.167 9.925 -15.226 1.00 96.56 187 ASN A O 1
ATOM 1400 N N . LEU A 1 188 ? -8.761 10.190 -13.479 1.00 96.62 188 LEU A N 1
ATOM 1401 C CA . LEU A 1 188 ? -9.478 9.302 -12.573 1.00 96.62 188 LEU A CA 1
ATOM 1402 C C . LEU A 1 188 ? -10.890 9.825 -12.284 1.00 96.62 188 LEU A C 1
ATOM 1404 O O . LEU A 1 188 ? -11.155 11.029 -12.244 1.00 96.62 188 LEU A O 1
ATOM 1408 N N . SER A 1 189 ? -11.805 8.895 -12.042 1.00 97.19 189 SER A N 1
ATOM 1409 C CA . SER A 1 189 ? -13.155 9.179 -11.566 1.00 97.19 189 SER A CA 1
ATOM 1410 C C . SER A 1 189 ? -13.633 8.058 -10.659 1.00 97.19 189 SER A C 1
ATOM 1412 O O . SER A 1 189 ? -13.162 6.930 -10.794 1.00 97.19 189 SER A O 1
ATOM 1414 N N . VAL A 1 190 ? -14.602 8.350 -9.800 1.00 97.50 190 VAL A N 1
ATOM 1415 C CA . VAL A 1 190 ? -15.317 7.355 -8.989 1.00 97.50 190 VAL A CA 1
ATOM 1416 C C . VAL A 1 190 ? -16.818 7.576 -9.107 1.00 97.50 190 VAL A C 1
ATOM 1418 O O . VAL A 1 190 ? -17.258 8.704 -9.333 1.00 97.50 190 VAL A O 1
ATOM 1421 N N . ASN A 1 191 ? -17.611 6.516 -8.959 1.00 97.81 191 ASN A N 1
ATOM 1422 C CA . ASN A 1 191 ? -19.032 6.684 -8.667 1.00 97.81 191 ASN A CA 1
ATOM 1423 C C . ASN A 1 191 ? -19.197 6.814 -7.156 1.00 97.81 191 ASN A C 1
ATOM 1425 O O . ASN A 1 191 ? -18.662 6.003 -6.399 1.00 97.81 191 ASN A O 1
ATOM 1429 N N . GLU A 1 192 ? -19.976 7.793 -6.720 1.00 97.50 192 GLU A N 1
ATOM 1430 C CA . GLU A 1 192 ? -20.242 8.035 -5.301 1.00 97.50 192 GLU A CA 1
ATOM 1431 C C . GLU A 1 192 ? -20.902 6.830 -4.623 1.00 97.50 192 GLU A C 1
ATOM 1433 O O . GLU A 1 192 ? -20.637 6.552 -3.456 1.00 97.50 192 GLU A O 1
ATOM 1438 N N . SER A 1 193 ? -21.690 6.042 -5.360 1.00 96.88 193 SER A N 1
ATOM 1439 C CA . SER A 1 193 ? -22.271 4.797 -4.850 1.00 96.88 193 SER A CA 1
ATOM 1440 C C . SER A 1 193 ? -21.246 3.710 -4.530 1.00 96.88 193 SER A C 1
ATOM 1442 O O . SER A 1 193 ? -21.530 2.862 -3.687 1.00 96.88 193 SER A O 1
ATOM 1444 N N . ASP A 1 194 ? -20.102 3.710 -5.218 1.00 95.88 194 ASP A N 1
ATOM 1445 C CA . ASP A 1 194 ? -19.077 2.669 -5.085 1.00 95.88 194 ASP A CA 1
ATOM 1446 C C . ASP A 1 194 ? -18.142 2.974 -3.907 1.00 95.88 194 ASP A C 1
ATOM 1448 O O . ASP A 1 194 ? -17.723 2.057 -3.207 1.00 95.88 194 ASP A O 1
ATOM 1452 N N . VAL A 1 195 ? -17.872 4.260 -3.650 1.00 95.38 195 VAL A N 1
ATOM 1453 C CA . VAL A 1 195 ? -17.076 4.725 -2.496 1.00 95.38 195 VAL A CA 1
ATOM 1454 C C . VAL A 1 195 ? -17.933 5.043 -1.264 1.00 95.38 195 VAL A C 1
ATOM 1456 O O . VAL A 1 195 ? -17.444 5.026 -0.143 1.00 95.38 195 VAL A O 1
ATOM 1459 N N . GLY A 1 196 ? -19.233 5.295 -1.438 1.00 95.69 196 GLY A N 1
ATOM 1460 C CA . GLY A 1 196 ? -20.175 5.560 -0.348 1.00 95.69 196 GLY A CA 1
ATOM 1461 C C . GLY A 1 196 ? -20.183 7.001 0.177 1.00 95.69 196 GLY A C 1
ATOM 1462 O O . GLY A 1 196 ? -20.687 7.230 1.279 1.00 95.69 196 GLY A O 1
ATOM 1463 N N . PHE A 1 197 ? -19.665 7.967 -0.589 1.00 96.44 197 PHE A N 1
ATOM 1464 C CA . PHE A 1 197 ? -19.540 9.373 -0.181 1.00 96.44 197 PHE A CA 1
ATOM 1465 C C . PHE A 1 197 ? -20.191 10.325 -1.183 1.00 96.44 197 PHE A C 1
ATOM 1467 O O . PHE A 1 197 ? -19.972 10.192 -2.380 1.00 96.44 197 PHE A O 1
ATOM 1474 N N . ASP A 1 198 ? -20.935 11.306 -0.668 1.00 96.25 198 ASP A N 1
ATOM 1475 C CA . ASP A 1 198 ? -21.462 12.449 -1.425 1.00 96.25 198 ASP A CA 1
ATOM 1476 C C . ASP A 1 198 ? -20.338 13.491 -1.541 1.00 96.25 198 ASP A C 1
ATOM 1478 O O . ASP A 1 198 ? -20.155 14.335 -0.658 1.00 96.25 198 ASP A O 1
ATOM 1482 N N . LEU A 1 199 ? -19.505 13.352 -2.573 1.00 96.19 199 LEU A N 1
ATOM 1483 C CA . LEU A 1 199 ? -18.323 14.186 -2.797 1.00 96.19 199 LEU A CA 1
ATOM 1484 C C . LEU A 1 199 ? -18.707 15.552 -3.373 1.00 96.19 199 LEU A C 1
ATOM 1486 O O . LEU A 1 199 ? -17.988 16.531 -3.173 1.00 96.19 199 LEU A O 1
ATOM 1490 N N . ASN A 1 200 ? -19.828 15.640 -4.093 1.00 92.94 200 ASN A N 1
ATOM 1491 C CA . ASN A 1 200 ? -20.284 16.892 -4.695 1.00 92.94 200 ASN A CA 1
ATOM 1492 C C . ASN A 1 200 ? -21.232 17.715 -3.789 1.00 92.94 200 ASN A C 1
ATOM 1494 O O . ASN A 1 200 ? -21.444 18.911 -4.036 1.00 92.94 200 ASN A O 1
ATOM 1498 N N . GLY A 1 201 ? -21.747 17.107 -2.719 1.00 93.75 201 GLY A N 1
ATOM 1499 C CA . GLY A 1 201 ? -22.567 17.723 -1.681 1.00 93.75 201 GLY A CA 1
ATOM 1500 C C . GLY A 1 201 ? -24.018 17.994 -2.087 1.00 93.75 201 GLY A C 1
ATOM 1501 O O . GLY A 1 201 ? -24.626 18.936 -1.552 1.00 93.75 201 GLY A O 1
ATOM 1502 N N . ASP A 1 202 ? -24.574 17.259 -3.049 1.00 95.50 202 ASP A N 1
ATOM 1503 C CA . ASP A 1 202 ? -25.933 17.477 -3.550 1.00 95.50 202 ASP A CA 1
ATOM 1504 C C . ASP A 1 202 ? -27.023 16.679 -2.807 1.00 95.50 202 ASP A C 1
ATOM 1506 O O . ASP A 1 202 ? -28.217 17.010 -2.907 1.00 95.50 202 ASP A O 1
ATOM 1510 N N . GLY A 1 203 ? -26.609 15.750 -1.941 1.00 96.38 203 GLY A N 1
ATOM 1511 C CA . GLY A 1 203 ? -27.459 14.988 -1.037 1.00 96.38 203 GLY A CA 1
ATOM 1512 C C . GLY A 1 203 ? -27.874 13.605 -1.538 1.00 96.38 203 GLY A C 1
ATOM 1513 O O . GLY A 1 203 ? -28.765 13.009 -0.911 1.00 96.38 203 GLY A O 1
ATOM 1514 N N . ASP A 1 204 ? -27.283 13.095 -2.619 1.00 96.38 204 ASP A N 1
ATOM 1515 C CA . ASP A 1 204 ? -27.375 11.688 -3.008 1.00 96.38 204 ASP A CA 1
ATOM 1516 C C . ASP A 1 204 ? -26.000 11.053 -3.320 1.00 96.38 204 ASP A C 1
ATOM 1518 O O . ASP A 1 204 ? -24.994 11.510 -2.797 1.00 96.38 204 ASP A O 1
ATOM 1522 N N . LEU A 1 205 ? -25.985 9.884 -3.969 1.00 97.56 205 LEU A N 1
ATOM 1523 C CA . LEU A 1 205 ? -24.773 9.112 -4.300 1.00 97.56 205 LEU A CA 1
ATOM 1524 C C . LEU A 1 205 ? -24.848 8.614 -5.757 1.00 97.56 205 LEU A C 1
ATOM 1526 O O . LEU A 1 205 ? -24.337 7.540 -6.087 1.00 97.56 205 LEU A O 1
ATOM 1530 N N . GLU A 1 206 ? -25.621 9.296 -6.608 1.00 97.06 206 GLU A N 1
ATOM 1531 C CA . GLU A 1 206 ? -25.905 8.859 -7.980 1.00 97.06 206 GLU A CA 1
ATOM 1532 C C . GLU A 1 206 ? -24.881 9.390 -8.999 1.00 97.06 206 GLU A C 1
ATOM 1534 O O . GLU A 1 206 ? -24.953 9.025 -10.181 1.00 97.06 206 GLU A O 1
ATOM 1539 N N . ASP A 1 207 ? -23.928 10.220 -8.569 1.00 97.31 207 ASP A N 1
ATOM 1540 C CA . ASP A 1 207 ? -22.984 10.886 -9.455 1.00 97.31 207 ASP A CA 1
ATOM 1541 C C . ASP A 1 207 ? -21.672 10.128 -9.672 1.00 97.31 207 ASP A C 1
ATOM 1543 O O . ASP A 1 207 ? -21.206 9.311 -8.876 1.00 97.31 207 ASP A O 1
ATOM 1547 N N . SER A 1 208 ? -21.060 10.449 -10.813 1.00 97.62 208 SER A N 1
ATOM 1548 C CA . SER A 1 208 ? -19.684 10.094 -11.133 1.00 97.62 208 SER A CA 1
ATOM 1549 C C . SER A 1 208 ? -18.836 11.358 -11.064 1.00 97.62 208 SER A C 1
ATOM 1551 O O . SER A 1 208 ? -19.069 12.315 -11.813 1.00 97.62 208 SER A O 1
ATOM 1553 N N . VAL A 1 209 ? -17.869 11.371 -10.152 1.00 98.12 209 VAL A N 1
ATOM 1554 C CA . VAL A 1 209 ? -17.047 12.537 -9.829 1.00 98.12 209 VAL A CA 1
ATOM 1555 C C . VAL A 1 209 ? -15.648 12.337 -10.392 1.00 98.12 209 VAL A C 1
ATOM 1557 O O . VAL A 1 209 ? -14.993 11.329 -10.128 1.00 98.12 209 VAL A O 1
ATOM 1560 N N . ALA A 1 210 ? -15.189 13.304 -11.188 1.00 98.25 210 ALA A N 1
ATOM 1561 C CA . ALA A 1 210 ? -13.803 13.357 -11.636 1.00 98.25 210 ALA A CA 1
ATOM 1562 C C . ALA A 1 210 ? -12.902 13.737 -10.457 1.00 98.25 210 ALA A C 1
ATOM 1564 O O . ALA A 1 210 ? -13.202 14.684 -9.725 1.00 98.25 210 ALA A O 1
ATOM 1565 N N . LEU A 1 211 ? -11.803 13.010 -10.295 1.00 98.62 211 LEU A N 1
ATOM 1566 C CA . LEU A 1 211 ? -10.837 13.222 -9.231 1.00 98.62 211 LEU A CA 1
ATOM 1567 C C . LEU A 1 211 ? -9.691 14.081 -9.754 1.00 98.62 211 LEU A C 1
ATOM 1569 O O . LEU A 1 211 ? -9.000 13.701 -10.698 1.00 98.62 211 LEU A O 1
ATOM 1573 N N . THR A 1 212 ? -9.505 15.246 -9.142 1.00 98.44 212 THR A N 1
ATOM 1574 C CA . THR A 1 212 ? -8.424 16.171 -9.481 1.00 98.44 212 THR A CA 1
ATOM 1575 C C . THR A 1 212 ? -7.755 16.712 -8.230 1.00 98.44 212 THR A C 1
ATOM 1577 O O . THR A 1 212 ? -8.411 16.910 -7.204 1.00 98.44 212 THR A O 1
ATOM 1580 N N . ILE A 1 213 ? -6.465 17.006 -8.352 1.00 98.81 213 ILE A N 1
ATOM 1581 C CA . ILE A 1 213 ? -5.710 17.807 -7.390 1.00 98.81 213 ILE A CA 1
ATOM 1582 C C . ILE A 1 213 ? -5.499 19.194 -8.009 1.00 98.81 213 ILE A C 1
ATOM 1584 O O . ILE A 1 213 ? -5.029 19.328 -9.139 1.00 98.81 213 ILE A O 1
ATOM 1588 N N . GLU A 1 214 ? -5.873 20.229 -7.273 1.00 98.56 214 GLU A N 1
ATOM 1589 C CA . GLU A 1 214 ? -5.744 21.638 -7.630 1.00 98.56 214 GLU A CA 1
ATOM 1590 C C . GLU A 1 214 ? -4.771 22.348 -6.679 1.00 98.56 214 GLU A C 1
ATOM 1592 O O . GLU A 1 214 ? -4.477 21.863 -5.586 1.00 98.56 214 GLU A O 1
ATOM 1597 N N . TYR A 1 215 ? -4.271 23.515 -7.100 1.00 98.62 215 TYR A N 1
ATOM 1598 C CA . TYR A 1 215 ? -3.239 24.254 -6.375 1.00 98.62 215 TYR A CA 1
ATOM 1599 C C . TYR A 1 215 ? -3.541 25.759 -6.282 1.00 98.62 215 TYR A C 1
ATOM 1601 O O . TYR A 1 215 ? -3.633 26.453 -7.300 1.00 98.62 215 TYR A O 1
ATOM 1609 N N . ASP A 1 216 ? -3.692 26.269 -5.058 1.00 98.44 216 ASP A N 1
ATOM 1610 C CA . ASP A 1 216 ? -3.829 27.687 -4.706 1.00 98.44 216 ASP A CA 1
ATOM 1611 C C . ASP A 1 216 ? -3.270 27.953 -3.286 1.00 98.44 216 ASP A C 1
ATOM 1613 O O . ASP A 1 216 ? -4.003 27.874 -2.294 1.00 98.44 216 ASP A O 1
ATOM 1617 N N . PRO A 1 217 ? -1.978 28.310 -3.157 1.00 97.00 217 PRO A N 1
ATOM 1618 C CA . PRO A 1 217 ? -1.330 28.545 -1.863 1.00 97.00 217 PRO A CA 1
ATOM 1619 C C . PRO A 1 217 ? -1.795 29.829 -1.161 1.00 97.00 217 PRO A C 1
ATOM 1621 O O . PRO A 1 217 ? -1.501 30.022 0.018 1.00 97.00 217 PRO A O 1
ATOM 1624 N N . GLU A 1 218 ? -2.499 30.736 -1.853 1.00 97.94 218 GLU A N 1
ATOM 1625 C CA . GLU A 1 218 ? -3.111 31.896 -1.196 1.00 97.94 218 GLU A CA 1
ATOM 1626 C C . GLU A 1 218 ? -4.430 31.515 -0.514 1.00 97.94 218 GLU A C 1
ATOM 1628 O O . GLU A 1 218 ? -4.754 32.074 0.539 1.00 97.94 218 GLU A O 1
ATOM 1633 N N . ALA A 1 219 ? -5.189 30.595 -1.116 1.00 98.19 219 ALA A N 1
ATOM 1634 C CA . ALA A 1 219 ? -6.471 30.133 -0.595 1.00 98.19 219 ALA A CA 1
ATOM 1635 C C . ALA A 1 219 ? -6.337 29.023 0.457 1.00 98.19 219 ALA A C 1
ATOM 1637 O O . ALA A 1 219 ? -7.097 29.058 1.425 1.00 98.19 219 ALA A O 1
ATOM 1638 N N . TYR A 1 220 ? -5.373 28.110 0.289 1.00 98.12 220 TYR A N 1
ATOM 1639 C CA . TYR A 1 220 ? -5.184 26.919 1.132 1.00 98.12 220 TYR A CA 1
ATOM 1640 C C . TYR A 1 220 ? -3.757 26.816 1.706 1.00 98.12 220 TYR A C 1
ATOM 1642 O O . TYR A 1 220 ? -3.047 25.841 1.457 1.00 98.12 220 TYR A O 1
ATOM 1650 N N . PRO A 1 221 ? -3.266 27.829 2.445 1.00 98.06 221 PRO A N 1
ATOM 1651 C CA . PRO A 1 221 ? -1.911 27.806 2.999 1.00 98.06 221 PRO A CA 1
ATOM 1652 C C . PRO A 1 221 ? -1.670 26.671 4.010 1.00 98.06 221 PRO A C 1
ATOM 1654 O O . PRO A 1 221 ? -0.522 26.311 4.243 1.00 98.06 221 PRO A O 1
ATOM 1657 N N . GLU A 1 222 ? -2.719 26.129 4.627 1.00 97.81 222 GLU A N 1
ATOM 1658 C CA . GLU A 1 222 ? -2.657 25.036 5.603 1.00 97.81 222 GLU A CA 1
ATOM 1659 C C . GLU A 1 222 ? -2.308 23.669 4.999 1.00 97.81 222 GLU A C 1
ATOM 1661 O O . GLU A 1 222 ? -1.912 22.774 5.737 1.00 97.81 222 GLU A O 1
ATOM 1666 N N . THR A 1 223 ? -2.430 23.522 3.679 1.00 98.25 223 THR A N 1
ATOM 1667 C CA . THR A 1 223 ? -2.114 22.297 2.924 1.00 98.25 223 THR A CA 1
ATOM 1668 C C . THR A 1 223 ? -1.055 22.553 1.854 1.00 98.25 223 THR A C 1
ATOM 1670 O O . THR A 1 223 ? -1.066 21.946 0.782 1.00 98.25 223 THR A O 1
ATOM 1673 N N . ASN A 1 224 ? -0.197 23.555 2.087 1.00 98.19 224 ASN A N 1
ATOM 1674 C CA . ASN A 1 224 ? 0.779 24.064 1.119 1.00 98.19 224 ASN A CA 1
ATOM 1675 C C . ASN A 1 224 ? 0.178 24.443 -0.249 1.00 98.19 224 ASN A C 1
ATOM 1677 O O . ASN A 1 224 ? 0.890 24.576 -1.236 1.00 98.19 224 ASN A O 1
ATOM 1681 N N . GLY A 1 225 ? -1.128 24.714 -0.299 1.00 98.44 225 GLY A N 1
ATOM 1682 C CA . GLY A 1 225 ? -1.868 25.118 -1.487 1.00 98.44 225 GLY A CA 1
ATOM 1683 C C . GLY A 1 225 ? -2.641 24.003 -2.177 1.00 98.44 225 GLY A C 1
ATOM 1684 O O . GLY A 1 225 ? -3.401 24.323 -3.087 1.00 98.44 225 GLY A O 1
ATOM 1685 N N . TYR A 1 226 ? -2.503 22.740 -1.774 1.00 98.75 226 TYR A N 1
ATOM 1686 C CA . TYR A 1 226 ? -3.182 21.627 -2.438 1.00 98.75 226 TYR A CA 1
ATOM 1687 C C . TYR A 1 226 ? -4.614 21.419 -1.926 1.00 98.75 226 TYR A C 1
ATOM 1689 O O . TYR A 1 226 ? -4.873 21.425 -0.721 1.00 98.75 226 TYR A O 1
ATOM 1697 N N . TYR A 1 227 ? -5.549 21.226 -2.855 1.00 98.62 227 TYR A N 1
ATOM 1698 C CA . TYR A 1 227 ? -6.968 20.938 -2.603 1.00 98.62 227 TYR A CA 1
ATOM 1699 C C . TYR A 1 227 ? -7.566 20.147 -3.781 1.00 98.62 227 TYR A C 1
ATOM 1701 O O . TYR A 1 227 ? -6.855 19.820 -4.727 1.00 98.62 227 TYR A O 1
ATOM 1709 N N . GLY A 1 228 ? -8.865 19.841 -3.756 1.00 98.25 228 GLY A N 1
ATOM 1710 C CA . GLY 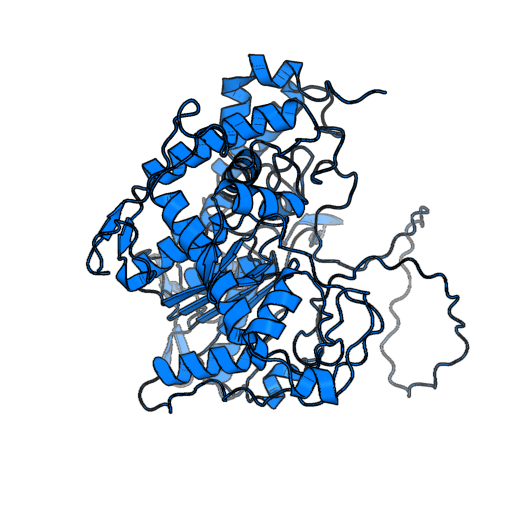A 1 228 ? -9.590 19.260 -4.893 1.00 98.25 228 GLY A CA 1
ATOM 1711 C C . GLY A 1 228 ? -10.260 17.927 -4.569 1.00 98.25 228 GLY A C 1
ATOM 1712 O O . GLY A 1 228 ? -10.038 17.344 -3.510 1.00 98.25 228 GLY A O 1
ATOM 1713 N N . THR A 1 229 ? -11.064 17.427 -5.507 1.00 98.50 229 THR A N 1
ATOM 1714 C CA . THR A 1 229 ? -11.956 16.272 -5.302 1.00 98.50 229 THR A CA 1
ATOM 1715 C C . THR A 1 229 ? -11.227 14.970 -4.975 1.00 98.50 229 THR A C 1
ATOM 1717 O O . THR A 1 229 ? -11.781 14.113 -4.289 1.00 98.50 229 THR A O 1
ATOM 1720 N N . TYR A 1 230 ? -9.975 14.811 -5.420 1.00 98.81 230 TYR A N 1
ATOM 1721 C CA . TYR A 1 230 ? -9.143 13.678 -5.009 1.00 98.81 230 TYR A CA 1
ATOM 1722 C C . TYR A 1 230 ? -8.822 13.731 -3.503 1.00 98.81 230 TYR A C 1
ATOM 1724 O O . TYR A 1 230 ? -8.905 12.719 -2.809 1.00 98.81 230 TYR A O 1
ATOM 1732 N N . LEU A 1 231 ? -8.510 14.922 -2.979 1.00 98.69 231 LEU A N 1
ATOM 1733 C CA . LEU A 1 231 ? -8.234 15.121 -1.554 1.00 98.69 231 LEU A CA 1
ATOM 1734 C C . LEU A 1 231 ? -9.517 15.135 -0.712 1.00 98.69 231 LEU A C 1
ATOM 1736 O O . LEU A 1 231 ? -9.475 14.736 0.450 1.00 98.69 231 LEU A O 1
ATOM 1740 N N . ASP A 1 232 ? -10.655 15.510 -1.302 1.00 98.19 232 ASP A N 1
ATOM 1741 C CA . ASP A 1 232 ? -11.971 15.361 -0.671 1.00 98.19 232 ASP A CA 1
ATOM 1742 C C . ASP A 1 232 ? -12.315 13.879 -0.454 1.00 98.19 232 ASP A C 1
ATOM 1744 O O . ASP A 1 232 ? -12.743 13.505 0.638 1.00 98.19 232 ASP A O 1
ATOM 1748 N N . LEU A 1 233 ? -12.062 13.016 -1.449 1.00 98.50 233 LEU A N 1
ATOM 1749 C CA . LEU A 1 233 ? -12.213 11.563 -1.304 1.00 98.50 233 LEU A CA 1
ATOM 1750 C C . LEU A 1 233 ? -11.260 11.002 -0.242 1.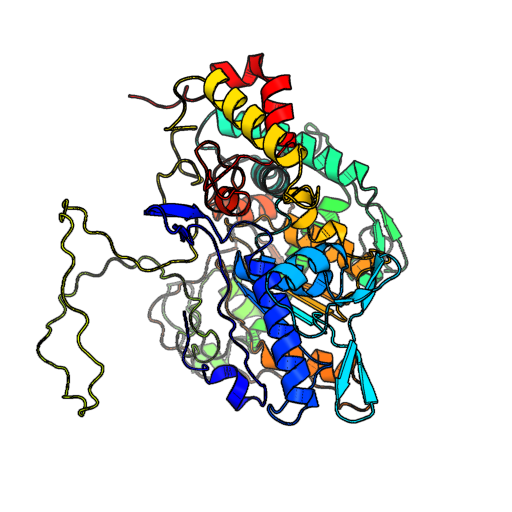00 98.50 233 LEU A C 1
ATOM 1752 O O . LEU A 1 233 ? -11.700 10.266 0.640 1.00 98.50 233 LEU A O 1
ATOM 1756 N N . TYR A 1 234 ? -9.977 11.379 -0.290 1.00 98.25 234 TYR A N 1
ATOM 1757 C CA . TYR A 1 234 ? -8.996 10.990 0.727 1.00 98.25 234 TYR A CA 1
ATOM 1758 C C . TYR A 1 234 ? -9.475 11.349 2.142 1.00 98.25 234 TYR A C 1
ATOM 1760 O O . TYR A 1 234 ? -9.473 10.503 3.036 1.00 98.25 234 TYR A O 1
ATOM 1768 N N . LEU A 1 235 ? -9.945 12.584 2.346 1.00 97.75 235 LEU A N 1
ATOM 1769 C CA . LEU A 1 235 ? -10.445 13.041 3.639 1.00 97.75 235 LEU A CA 1
ATOM 1770 C C . LEU A 1 235 ? -11.732 12.316 4.055 1.00 97.75 235 LEU A C 1
ATOM 1772 O O . LEU A 1 235 ? -11.896 12.015 5.241 1.00 97.75 235 LEU A O 1
ATOM 1776 N N . ALA A 1 236 ? -12.635 12.021 3.116 1.00 97.25 236 ALA A N 1
ATOM 1777 C CA . ALA A 1 236 ? -13.866 11.280 3.385 1.00 97.25 236 ALA A CA 1
ATOM 1778 C C . ALA A 1 236 ? -13.564 9.853 3.869 1.00 97.25 236 ALA A C 1
ATOM 1780 O O . ALA A 1 236 ? -14.068 9.453 4.921 1.00 97.25 236 ALA A O 1
ATOM 1781 N N . GLU A 1 237 ? -12.673 9.138 3.177 1.00 97.00 237 GLU A N 1
ATOM 1782 C CA . GLU A 1 237 ? -12.194 7.808 3.576 1.00 97.00 237 GLU A CA 1
ATOM 1783 C C . GLU A 1 237 ? -11.521 7.844 4.955 1.00 97.00 237 GLU A C 1
ATOM 1785 O O . GLU A 1 237 ? -11.837 7.043 5.842 1.00 97.00 237 GLU A O 1
ATOM 1790 N N . PHE A 1 238 ? -10.647 8.828 5.184 1.00 95.56 238 PHE A N 1
ATOM 1791 C CA . PHE A 1 238 ? -9.939 9.004 6.453 1.00 95.56 238 PHE A CA 1
ATOM 1792 C C . PHE A 1 238 ? -10.907 9.234 7.621 1.00 95.56 238 PHE A C 1
ATOM 1794 O O . PHE A 1 238 ? -10.804 8.605 8.682 1.00 95.56 238 PHE A O 1
ATOM 1801 N N . THR A 1 239 ? -11.902 10.092 7.390 1.00 96.38 239 THR A N 1
ATOM 1802 C CA . THR A 1 239 ? -12.947 10.437 8.357 1.00 96.38 239 THR A CA 1
ATOM 1803 C C . THR A 1 239 ? -13.836 9.238 8.663 1.00 96.38 239 THR A C 1
ATOM 1805 O O . THR A 1 239 ? -14.089 8.935 9.832 1.00 96.38 239 THR A O 1
ATOM 1808 N N . ALA A 1 240 ? -14.295 8.535 7.626 1.00 96.06 240 ALA A N 1
ATOM 1809 C CA . ALA A 1 240 ? -15.178 7.384 7.753 1.00 96.06 240 ALA A CA 1
ATOM 1810 C C . ALA A 1 240 ? -14.502 6.227 8.494 1.00 96.06 240 ALA A C 1
ATOM 1812 O O . ALA A 1 240 ? -15.125 5.607 9.360 1.00 96.06 240 ALA A O 1
ATOM 1813 N N . ASN A 1 241 ? -13.212 5.995 8.232 1.00 95.19 241 ASN A N 1
ATOM 1814 C CA . ASN A 1 241 ? -12.417 5.026 8.976 1.00 95.19 241 ASN A CA 1
ATOM 1815 C C . ASN A 1 241 ? -12.402 5.362 10.476 1.00 95.19 241 ASN A C 1
ATOM 1817 O O . ASN A 1 241 ? -12.746 4.499 11.286 1.00 95.19 241 ASN A O 1
ATOM 1821 N N . LEU A 1 242 ? -12.105 6.605 10.889 1.00 95.56 242 LEU A N 1
ATOM 1822 C CA . LEU A 1 242 ? -12.139 6.927 12.325 1.00 95.56 242 LEU A CA 1
ATOM 1823 C C . LEU A 1 242 ? -13.546 6.827 12.913 1.00 95.56 242 LEU A C 1
ATOM 1825 O O . LEU A 1 242 ? -13.709 6.326 14.028 1.00 95.56 242 LEU A O 1
ATOM 1829 N N . GLN A 1 243 ? -14.562 7.288 12.182 1.00 96.06 243 GLN A N 1
ATOM 1830 C CA . GLN A 1 243 ? -15.947 7.201 12.634 1.00 96.06 243 GLN A CA 1
ATOM 1831 C C . GLN A 1 243 ? -16.321 5.744 12.927 1.00 96.06 243 GLN A C 1
ATOM 1833 O O . GLN A 1 243 ? -16.828 5.443 14.007 1.00 96.06 243 GLN A O 1
ATOM 1838 N N . TRP A 1 244 ? -15.970 4.818 12.029 1.00 93.69 244 TRP A N 1
ATOM 1839 C CA . TRP A 1 244 ? -16.175 3.389 12.252 1.00 93.69 244 TRP A CA 1
ATOM 1840 C C . TRP A 1 244 ? -15.437 2.882 13.495 1.00 93.69 244 TRP A C 1
ATOM 1842 O O . TRP A 1 244 ? -16.011 2.123 14.284 1.00 93.69 244 TRP A O 1
ATOM 1852 N N . TYR A 1 245 ? -14.192 3.322 13.718 1.00 92.12 245 TYR A N 1
ATOM 1853 C CA . TYR A 1 245 ? -13.449 2.985 14.932 1.00 92.12 245 TYR A CA 1
ATOM 1854 C C . TYR A 1 245 ? -14.204 3.467 16.175 1.00 92.12 245 TYR A C 1
ATOM 1856 O O . TYR A 1 245 ? -14.414 2.667 17.091 1.00 92.12 245 TYR A O 1
ATOM 1864 N N . VAL A 1 246 ? -14.643 4.722 16.212 1.00 94.06 246 VAL A N 1
ATOM 1865 C CA . VAL A 1 246 ? -15.385 5.317 17.331 1.00 94.06 246 VAL A CA 1
ATOM 1866 C C . VAL A 1 246 ? -16.713 4.595 17.595 1.00 94.06 246 VAL A C 1
ATOM 1868 O O . VAL A 1 246 ? -17.008 4.253 18.743 1.00 94.06 246 VAL A O 1
ATOM 1871 N N . ASP A 1 247 ? -17.464 4.255 16.552 1.00 92.75 247 ASP A N 1
ATOM 1872 C CA . ASP A 1 247 ? -18.753 3.565 16.683 1.00 92.75 247 ASP A CA 1
ATOM 1873 C C . ASP A 1 247 ? -18.601 2.098 17.112 1.00 92.75 247 ASP A C 1
ATOM 1875 O O . ASP A 1 247 ? -19.463 1.530 17.787 1.00 92.75 247 ASP A O 1
ATOM 1879 N N . SER A 1 248 ? -17.468 1.476 16.780 1.00 91.38 248 SER A N 1
ATOM 1880 C CA . SER A 1 248 ? -17.219 0.050 17.015 1.00 91.38 248 SER A CA 1
ATOM 1881 C C . SER A 1 248 ? -16.582 -0.259 18.376 1.00 91.38 248 SER A C 1
ATOM 1883 O O . SER A 1 248 ? -16.127 -1.382 18.606 1.00 91.38 248 SER A O 1
ATOM 1885 N N . ARG A 1 249 ? -16.550 0.692 19.325 1.00 90.44 249 ARG A N 1
ATOM 1886 C CA . ARG A 1 249 ? -15.888 0.501 20.636 1.00 90.44 249 ARG A CA 1
ATOM 1887 C C . ARG A 1 249 ? -16.482 -0.596 21.514 1.00 90.44 249 ARG A C 1
ATOM 1889 O O . ARG A 1 249 ? -15.802 -1.083 22.418 1.00 90.44 249 ARG A O 1
ATOM 1896 N N . ASP A 1 250 ? -17.709 -1.034 21.263 1.00 89.00 250 ASP A N 1
ATOM 1897 C CA . ASP A 1 250 ? -18.265 -2.185 21.980 1.00 89.00 250 ASP A CA 1
ATOM 1898 C C . ASP A 1 250 ? -17.570 -3.506 21.630 1.00 89.00 250 ASP A C 1
ATOM 1900 O O . ASP A 1 250 ? -17.601 -4.435 22.431 1.00 89.00 250 ASP A O 1
ATOM 1904 N N . TYR A 1 251 ? -16.853 -3.563 20.507 1.00 89.00 251 TYR A N 1
ATOM 1905 C CA . TYR A 1 251 ? -16.052 -4.716 20.104 1.00 89.00 251 TYR A CA 1
ATOM 1906 C C . TYR A 1 251 ? -14.620 -4.723 20.668 1.00 89.00 251 TYR A C 1
ATOM 1908 O O . TYR A 1 251 ? -13.823 -5.597 20.327 1.00 89.00 251 TYR A O 1
ATOM 1916 N N . ALA A 1 252 ? -14.265 -3.772 21.534 1.00 88.94 252 ALA A N 1
ATOM 1917 C CA . ALA A 1 252 ? -12.941 -3.659 22.148 1.00 88.94 252 ALA A CA 1
ATOM 1918 C C . ALA A 1 252 ? -12.712 -4.679 23.289 1.00 88.94 252 ALA A C 1
ATOM 1920 O O . ALA A 1 252 ? -12.197 -4.337 24.353 1.00 88.94 252 ALA A O 1
ATOM 1921 N N . GLU A 1 253 ? -13.128 -5.936 23.098 1.00 86.69 253 GLU A N 1
ATOM 1922 C CA . GLU A 1 253 ? -13.023 -6.982 24.118 1.00 86.69 253 GLU A CA 1
ATOM 1923 C C . GLU A 1 253 ? -11.582 -7.105 24.645 1.00 86.69 253 GLU A C 1
ATOM 1925 O O . GLU A 1 253 ? -10.608 -7.109 23.893 1.00 86.69 253 GLU A O 1
ATOM 1930 N N . GLY A 1 254 ? -11.445 -7.175 25.972 1.00 88.62 254 GLY A N 1
ATOM 1931 C CA . GLY A 1 254 ? -10.157 -7.321 26.654 1.00 88.62 254 GLY A CA 1
ATOM 1932 C C . GLY A 1 254 ? -9.323 -6.041 26.765 1.00 88.62 254 GLY A C 1
ATOM 1933 O O . GLY A 1 254 ? -8.280 -6.067 27.426 1.00 88.62 254 GLY A O 1
ATOM 1934 N N . TRP A 1 255 ? -9.743 -4.927 26.157 1.00 93.06 255 TRP A N 1
ATOM 1935 C CA . TRP A 1 255 ? -9.049 -3.648 26.309 1.00 93.06 255 TRP A CA 1
ATOM 1936 C C . TRP A 1 255 ? -9.110 -3.163 27.758 1.00 93.06 255 TRP A C 1
ATOM 1938 O O . TRP A 1 255 ? -10.054 -3.450 28.497 1.00 93.06 255 TRP A O 1
ATOM 1948 N N . THR A 1 256 ? -8.085 -2.423 28.169 1.00 96.25 256 THR A N 1
ATOM 1949 C CA . THR A 1 256 ? -8.061 -1.751 29.471 1.00 96.25 256 THR A CA 1
ATOM 1950 C C . THR A 1 256 ? -8.420 -0.288 29.290 1.00 96.25 256 THR A C 1
ATOM 1952 O O . THR A 1 256 ? -7.803 0.375 28.466 1.00 96.25 256 THR A O 1
ATOM 1955 N N . TRP A 1 257 ? -9.375 0.213 30.064 1.00 97.44 257 TRP A N 1
ATOM 1956 C CA . TRP A 1 257 ? -9.819 1.608 30.050 1.00 97.44 257 TRP A CA 1
ATOM 1957 C C . TRP A 1 257 ? -9.332 2.351 31.295 1.00 97.44 257 TRP A C 1
ATOM 1959 O O . TRP A 1 257 ? -9.308 1.774 32.389 1.00 97.44 257 TRP A O 1
ATOM 1969 N N . PHE A 1 258 ? -8.969 3.625 31.130 1.00 98.25 258 PHE A N 1
ATOM 1970 C CA . PHE A 1 258 ? -8.382 4.465 32.179 1.00 98.25 258 PHE A CA 1
ATOM 1971 C C . PHE A 1 258 ? -9.208 5.733 32.421 1.00 98.25 258 PHE A C 1
ATOM 1973 O O . PHE A 1 258 ? -9.854 6.250 31.509 1.00 98.25 258 PHE A O 1
ATOM 1980 N N . ASP A 1 259 ? -9.185 6.249 33.650 1.00 97.06 259 ASP A N 1
ATOM 1981 C CA . ASP A 1 259 ? -9.709 7.577 33.973 1.00 97.06 259 ASP A CA 1
ATOM 1982 C C . ASP A 1 259 ? -8.769 8.700 33.486 1.00 97.06 259 ASP A C 1
ATOM 1984 O O . ASP A 1 259 ? -7.664 8.454 33.000 1.00 97.06 259 ASP A O 1
ATOM 1988 N N . ALA A 1 260 ? -9.211 9.954 33.615 1.00 95.31 260 ALA A N 1
ATOM 1989 C CA . ALA A 1 260 ? -8.438 11.133 33.208 1.00 95.31 260 ALA A CA 1
ATOM 1990 C C . ALA A 1 260 ? -7.145 11.354 34.018 1.00 95.31 260 ALA A C 1
ATOM 1992 O O . ALA A 1 260 ? -6.271 12.101 33.584 1.00 95.31 260 ALA A O 1
ATOM 1993 N N . ASP A 1 261 ? -7.014 10.714 35.183 1.00 95.50 261 ASP A N 1
ATOM 1994 C CA . ASP A 1 261 ? -5.809 10.752 36.013 1.00 95.50 261 ASP A CA 1
ATOM 1995 C C . ASP A 1 261 ? -4.846 9.588 35.679 1.00 95.50 261 ASP A C 1
ATOM 1997 O O . ASP A 1 261 ? -3.776 9.477 36.286 1.00 95.50 261 ASP A O 1
ATOM 2001 N N . GLY A 1 262 ? -5.203 8.723 34.719 1.00 95.38 262 GLY A N 1
ATOM 2002 C CA . GLY A 1 262 ? -4.412 7.576 34.273 1.00 95.38 262 GLY A CA 1
ATOM 2003 C C . GLY A 1 262 ? -4.569 6.318 35.131 1.00 95.38 262 GLY A C 1
ATOM 2004 O O . GLY A 1 262 ? -3.767 5.392 35.007 1.00 95.38 262 GLY A O 1
ATOM 2005 N N . ASN A 1 263 ? -5.574 6.244 36.009 1.00 97.12 263 ASN A N 1
ATOM 2006 C CA . ASN A 1 263 ? -5.854 5.034 36.782 1.00 97.12 263 ASN A CA 1
ATOM 2007 C C . ASN A 1 263 ? -6.765 4.095 35.988 1.00 97.12 263 ASN A C 1
ATOM 2009 O O . ASN A 1 263 ? -7.744 4.531 35.386 1.00 97.12 263 ASN A O 1
ATOM 2013 N N . ALA A 1 264 ? -6.481 2.791 36.021 1.00 97.38 264 ALA A N 1
ATOM 2014 C CA . ALA A 1 264 ? -7.365 1.799 35.416 1.00 97.38 264 ALA A CA 1
ATOM 2015 C C . ALA A 1 264 ? -8.751 1.839 36.081 1.00 97.38 264 ALA A C 1
ATOM 2017 O O . ALA A 1 264 ? -8.858 1.792 37.311 1.00 97.38 264 ALA A O 1
ATOM 2018 N N . LEU A 1 265 ? -9.801 1.891 35.261 1.00 97.94 265 LEU A N 1
ATOM 2019 C CA . LEU A 1 265 ? -11.187 1.849 35.720 1.00 97.94 265 LEU A CA 1
ATOM 2020 C C . LEU A 1 265 ? -11.504 0.507 36.394 1.00 97.94 265 LEU A C 1
ATOM 2022 O O . LEU A 1 265 ? -10.942 -0.540 36.064 1.00 97.94 265 LEU A O 1
ATOM 2026 N N . THR A 1 266 ? -12.438 0.516 37.336 1.00 97.50 266 THR A N 1
ATOM 2027 C CA . THR A 1 266 ? -12.989 -0.708 37.927 1.00 97.50 266 THR A CA 1
ATOM 2028 C C . THR A 1 266 ? -13.953 -1.409 36.964 1.00 97.50 266 THR A C 1
ATOM 2030 O O . THR A 1 266 ? -14.521 -0.786 36.070 1.00 97.50 266 THR A O 1
ATOM 2033 N N . ASP A 1 267 ? -14.209 -2.703 37.181 1.00 97.44 267 ASP A N 1
ATOM 2034 C CA . ASP A 1 267 ? -15.213 -3.463 36.415 1.00 97.44 267 ASP A CA 1
ATOM 2035 C C . ASP A 1 267 ? -16.603 -2.800 36.445 1.00 97.44 267 ASP A C 1
ATOM 2037 O O . ASP A 1 267 ? -17.315 -2.788 35.444 1.00 97.44 267 ASP A O 1
ATOM 2041 N N . GLU A 1 268 ? -16.984 -2.219 37.590 1.00 97.00 268 GLU A N 1
ATOM 2042 C CA . GLU A 1 268 ? -18.256 -1.504 37.752 1.00 97.00 268 GLU A CA 1
ATOM 2043 C C . GLU A 1 268 ? -18.308 -0.221 36.910 1.00 97.00 268 GLU A C 1
ATOM 2045 O O . GLU A 1 268 ? -19.366 0.108 36.374 1.00 97.00 268 GLU A O 1
ATOM 2050 N N . GLU A 1 269 ? -17.183 0.484 36.771 1.00 97.06 269 GLU A N 1
ATOM 2051 C CA . GLU A 1 269 ? -17.069 1.685 35.937 1.00 97.06 269 GLU A CA 1
ATOM 2052 C C . GLU A 1 269 ? -17.082 1.332 34.448 1.00 97.06 269 GLU A C 1
ATOM 2054 O O . GLU A 1 269 ? -17.848 1.935 33.702 1.00 97.06 269 GLU A O 1
ATOM 2059 N N . VAL A 1 270 ? -16.331 0.310 34.019 1.00 95.81 270 VAL A N 1
ATOM 2060 C CA . VAL A 1 270 ? -16.337 -0.154 32.618 1.00 95.81 270 VAL A CA 1
ATOM 2061 C C . VAL A 1 270 ? -17.715 -0.659 32.202 1.00 95.81 270 VAL A C 1
ATOM 2063 O O . VAL A 1 270 ? -18.206 -0.295 31.136 1.00 95.81 270 VAL A O 1
ATOM 2066 N N . ALA A 1 271 ? -18.393 -1.422 33.064 1.00 94.31 271 ALA A N 1
ATOM 2067 C CA . ALA A 1 271 ? -19.754 -1.888 32.802 1.00 94.31 271 ALA A CA 1
ATOM 2068 C C . ALA A 1 271 ? -20.784 -0.744 32.692 1.00 94.31 271 ALA A C 1
ATOM 2070 O O . ALA A 1 271 ? -21.886 -0.963 32.185 1.00 94.31 271 ALA A O 1
ATOM 2071 N N . ALA A 1 272 ? -20.458 0.450 33.197 1.00 95.44 272 ALA A N 1
ATOM 2072 C CA . ALA A 1 272 ? -21.305 1.635 33.128 1.00 95.44 272 ALA A CA 1
ATOM 2073 C C . ALA A 1 272 ? -20.966 2.567 31.952 1.00 95.44 272 ALA A C 1
ATOM 2075 O O . ALA A 1 272 ? -21.769 3.459 31.673 1.00 95.44 272 ALA A O 1
ATOM 2076 N N . MET A 1 273 ? -19.826 2.372 31.275 1.00 94.69 273 MET A N 1
ATOM 2077 C CA . MET A 1 273 ? -19.431 3.188 30.127 1.00 94.69 273 MET A CA 1
ATOM 2078 C C . MET A 1 273 ? -20.434 3.038 28.985 1.00 94.69 273 MET A C 1
ATOM 2080 O O . MET A 1 273 ? -20.772 1.934 28.552 1.00 94.69 273 MET A O 1
ATOM 2084 N N . THR A 1 274 ? -20.885 4.171 28.469 1.00 91.75 274 THR A N 1
ATOM 2085 C CA . THR A 1 274 ? -21.627 4.255 27.215 1.00 91.75 274 THR A CA 1
ATOM 2086 C C . THR A 1 274 ? -20.680 4.153 26.017 1.00 91.75 274 THR A C 1
ATOM 2088 O O . THR A 1 274 ? -19.461 4.264 26.155 1.00 91.75 274 THR A O 1
ATOM 2091 N N . VAL A 1 275 ? -21.241 3.984 24.815 1.00 88.00 275 VAL A N 1
ATOM 2092 C CA . VAL A 1 275 ? -20.473 4.080 23.559 1.00 88.00 275 VAL A CA 1
ATOM 2093 C C . VAL A 1 275 ? -19.748 5.425 23.475 1.00 88.00 275 VAL A C 1
ATOM 2095 O O . VAL A 1 275 ? -18.573 5.463 23.129 1.00 88.00 275 VAL A O 1
ATOM 2098 N N . GLN A 1 276 ? -20.408 6.510 23.891 1.00 91.06 276 GLN A N 1
ATOM 2099 C CA . GLN A 1 276 ? -19.811 7.842 23.908 1.00 91.06 276 GLN A CA 1
ATOM 2100 C C . GLN A 1 276 ? -18.649 7.948 24.909 1.00 91.06 276 GLN A C 1
ATOM 2102 O O . GLN A 1 276 ? -17.606 8.484 24.554 1.00 91.06 276 GLN A O 1
ATOM 2107 N N . ASP A 1 277 ? -18.774 7.377 26.112 1.00 94.00 277 ASP A N 1
ATOM 2108 C CA . ASP A 1 277 ? -17.673 7.389 27.091 1.00 94.00 277 ASP A CA 1
ATOM 2109 C C . ASP A 1 277 ? -16.440 6.635 26.561 1.00 94.00 277 ASP A C 1
ATOM 2111 O O . ASP A 1 277 ? -15.301 7.042 26.799 1.00 94.00 277 ASP A O 1
ATOM 2115 N N . LYS A 1 278 ? -16.651 5.527 25.833 1.00 94.19 278 LYS A N 1
ATOM 2116 C CA . LYS A 1 278 ? -15.564 4.765 25.195 1.00 94.19 278 LYS A CA 1
ATOM 2117 C C . LYS A 1 278 ? -14.961 5.504 24.004 1.00 94.19 278 LYS A C 1
ATOM 2119 O O . LYS A 1 278 ? -13.754 5.420 23.807 1.00 94.19 278 LYS A O 1
ATOM 2124 N N . ALA A 1 279 ? -15.783 6.201 23.223 1.00 94.56 279 ALA A N 1
ATOM 2125 C CA . ALA A 1 279 ? -15.338 7.050 22.125 1.00 94.56 279 ALA A CA 1
ATOM 2126 C C . ALA A 1 279 ? -14.418 8.166 22.630 1.00 94.56 279 ALA A C 1
ATOM 2128 O O . ALA A 1 279 ? -13.291 8.290 22.164 1.00 94.56 279 ALA A O 1
ATOM 2129 N N . GLU A 1 280 ? -14.858 8.910 23.646 1.00 95.19 280 GLU A N 1
ATOM 2130 C CA . GLU A 1 280 ? -14.066 9.973 24.273 1.00 95.19 280 GLU A CA 1
ATOM 2131 C C . GLU A 1 280 ? -12.775 9.405 24.879 1.00 95.19 280 GLU A C 1
ATOM 2133 O O . GLU A 1 280 ? -11.693 9.933 24.642 1.00 95.19 280 GLU A O 1
ATOM 2138 N N . ALA A 1 281 ? -12.849 8.268 25.582 1.00 96.06 281 ALA A N 1
ATOM 2139 C CA . ALA A 1 281 ? -11.657 7.604 26.110 1.00 96.06 281 ALA A CA 1
ATOM 2140 C C . ALA A 1 281 ? -10.683 7.135 25.022 1.00 96.06 281 ALA A C 1
ATOM 2142 O O . ALA A 1 281 ? -9.475 7.172 25.238 1.00 96.06 281 ALA A O 1
ATOM 2143 N N . PHE A 1 282 ? -11.187 6.690 23.872 1.00 95.69 282 PHE A N 1
ATOM 2144 C CA . PHE A 1 282 ? -10.360 6.316 22.732 1.00 95.69 282 PHE A CA 1
ATOM 2145 C C . PHE A 1 282 ? -9.657 7.533 22.128 1.00 95.69 282 PHE A C 1
ATOM 2147 O O . PHE A 1 282 ? -8.443 7.503 21.956 1.00 95.69 282 PHE A O 1
ATOM 2154 N N . LEU A 1 283 ? -10.402 8.608 21.864 1.00 96.06 283 LEU A N 1
ATOM 2155 C CA . LEU A 1 283 ? -9.856 9.834 21.286 1.00 96.06 283 LEU A CA 1
ATOM 2156 C C . LEU A 1 283 ? -8.838 10.507 22.216 1.00 96.06 283 LEU A C 1
ATOM 2158 O O . LEU A 1 283 ? -7.861 11.052 21.733 1.00 96.06 283 LEU A O 1
ATOM 2162 N N . GLU A 1 284 ? -9.012 10.414 23.535 1.00 96.50 284 GLU A N 1
ATOM 2163 C CA . GLU A 1 284 ? -8.065 10.934 24.536 1.00 96.50 284 GLU A CA 1
ATOM 2164 C C . GLU A 1 284 ? -6.895 9.969 24.837 1.00 96.50 284 GLU A C 1
ATOM 2166 O O . GLU A 1 284 ? -6.125 10.196 25.770 1.00 96.50 284 GLU A O 1
ATOM 2171 N N . GLY A 1 285 ? -6.779 8.842 24.122 1.00 96.12 285 GLY A N 1
ATOM 2172 C CA . GLY A 1 285 ? -5.713 7.854 24.335 1.00 96.12 285 GLY A CA 1
ATOM 2173 C C . GLY A 1 285 ? -5.804 7.072 25.656 1.00 96.12 285 GLY A C 1
ATOM 2174 O O . GLY A 1 285 ? -4.882 6.346 26.024 1.00 96.12 285 GLY A O 1
ATOM 2175 N N . ARG A 1 286 ? -6.922 7.159 26.389 1.00 97.50 286 ARG A N 1
ATOM 2176 C CA . ARG A 1 286 ? -7.133 6.549 27.720 1.00 97.50 286 ARG A CA 1
ATOM 2177 C C . ARG A 1 286 ? -7.499 5.067 27.669 1.00 97.50 286 ARG A C 1
ATOM 2179 O O . ARG A 1 286 ? -8.436 4.604 28.331 1.00 97.50 286 ARG A O 1
ATOM 2186 N N . TYR A 1 287 ? -6.736 4.300 26.905 1.00 95.81 287 TYR A N 1
ATOM 2187 C CA . TYR A 1 287 ? -6.914 2.863 26.780 1.00 95.81 287 TYR A CA 1
ATOM 2188 C C . TYR A 1 287 ? -5.585 2.137 26.554 1.00 95.81 287 TYR A C 1
ATOM 2190 O O . TYR A 1 287 ? -4.560 2.735 26.234 1.00 95.81 287 TYR A O 1
ATOM 2198 N N . ALA A 1 288 ? -5.612 0.819 26.714 1.00 94.12 288 ALA A N 1
ATOM 2199 C CA . ALA A 1 288 ? -4.561 -0.081 26.267 1.00 94.12 288 ALA A CA 1
ATOM 2200 C C . ALA A 1 288 ? -5.199 -1.314 25.624 1.00 94.12 288 ALA A C 1
ATOM 2202 O O . ALA A 1 288 ? -6.099 -1.936 26.201 1.00 94.12 288 ALA A O 1
ATOM 2203 N N . LYS A 1 289 ? -4.735 -1.670 24.425 1.00 89.00 289 LYS A N 1
ATOM 2204 C CA . LYS A 1 289 ? -5.221 -2.842 23.685 1.00 89.00 289 LYS A CA 1
ATOM 2205 C C . LYS A 1 289 ? -4.846 -4.121 24.443 1.00 89.00 289 LYS A C 1
ATOM 2207 O O . LYS A 1 289 ? -3.800 -4.192 25.090 1.00 89.00 289 LYS A O 1
ATOM 2212 N N . SER A 1 290 ? -5.697 -5.146 24.395 1.00 80.38 290 SER A N 1
ATOM 2213 C CA . SER A 1 290 ? -5.409 -6.413 25.076 1.00 80.38 290 SER A CA 1
ATOM 2214 C C . SER A 1 290 ? -4.147 -7.067 24.505 1.00 80.38 290 SER A C 1
ATOM 2216 O O . SER A 1 290 ? -4.070 -7.307 23.303 1.00 80.38 290 SER A O 1
ATOM 2218 N N . SER A 1 291 ? -3.203 -7.469 25.359 1.00 57.06 291 SER A N 1
ATOM 2219 C CA . SER A 1 291 ? -2.072 -8.323 24.953 1.00 57.06 291 SER A CA 1
ATOM 2220 C C . SER A 1 291 ? -2.462 -9.802 24.795 1.00 57.06 291 SER A C 1
ATOM 2222 O O . SER A 1 291 ? -1.677 -10.622 24.321 1.00 57.06 291 SER A O 1
ATOM 2224 N N . THR A 1 292 ? -3.685 -10.167 25.189 1.00 39.38 292 THR A N 1
ATOM 2225 C CA . THR A 1 292 ? -4.209 -11.539 25.175 1.00 39.38 292 THR A CA 1
ATOM 2226 C C . THR A 1 292 ? -5.161 -11.754 24.002 1.00 39.38 292 THR A C 1
ATOM 2228 O O . THR A 1 292 ? -6.361 -11.915 24.165 1.00 39.38 292 THR A O 1
ATOM 2231 N N . GLY A 1 293 ? -4.578 -11.786 22.803 1.00 35.59 293 GLY A N 1
ATOM 2232 C CA . GLY A 1 293 ? -5.267 -12.140 21.556 1.00 35.59 293 GLY A CA 1
ATOM 2233 C C . GLY A 1 293 ? -4.339 -12.566 20.414 1.00 35.59 293 GLY A C 1
ATOM 2234 O O . GLY A 1 293 ? -4.809 -12.855 19.322 1.00 35.59 293 GLY A O 1
ATOM 2235 N N . GLY A 1 294 ? -3.026 -12.664 20.657 1.00 32.56 294 GLY A N 1
ATOM 2236 C CA . GLY A 1 294 ? -2.037 -13.172 19.702 1.00 32.56 294 GLY A CA 1
ATOM 2237 C C . GLY A 1 294 ? -2.120 -14.688 19.497 1.00 32.56 294 GLY A C 1
ATOM 2238 O O . GLY A 1 294 ? -1.159 -15.408 19.743 1.00 32.56 294 GLY A O 1
ATOM 2239 N N . MET A 1 295 ? -3.274 -15.191 19.071 1.00 30.77 295 MET A N 1
ATOM 2240 C CA . MET A 1 295 ? -3.389 -16.433 18.307 1.00 30.77 295 MET A CA 1
ATOM 2241 C C . MET A 1 295 ? -4.229 -16.109 17.071 1.00 30.77 295 MET A C 1
ATOM 2243 O O . MET A 1 295 ? -5.383 -16.497 16.966 1.00 30.77 295 MET A O 1
ATOM 2247 N N . GLY A 1 296 ? -3.627 -15.310 16.186 1.00 32.00 296 GLY A N 1
ATOM 2248 C CA . GLY A 1 296 ? -4.242 -14.718 14.995 1.00 32.00 296 GLY A CA 1
ATOM 2249 C C . GLY A 1 296 ? -3.177 -14.256 13.997 1.00 32.00 296 GLY A C 1
ATOM 2250 O O . GLY A 1 296 ? -3.130 -14.733 12.873 1.00 32.00 296 GLY A O 1
ATOM 2251 N N . GLY A 1 297 ? -2.215 -13.450 14.454 1.00 33.38 297 GLY A N 1
ATOM 2252 C CA . GLY A 1 297 ? -1.043 -13.053 13.667 1.00 33.38 297 GLY A CA 1
ATOM 2253 C C . GLY A 1 297 ? 0.122 -14.025 13.847 1.00 33.38 297 GLY A C 1
ATOM 2254 O O . GLY A 1 297 ? 0.918 -13.899 14.780 1.00 33.38 297 GLY A O 1
ATOM 2255 N N . GLY A 1 298 ? 0.229 -15.030 12.979 1.00 28.58 298 GLY A N 1
ATOM 2256 C CA . GLY A 1 298 ? 1.428 -15.861 12.902 1.00 28.58 298 GLY A CA 1
ATOM 2257 C C . GLY A 1 298 ? 2.619 -15.031 12.422 1.00 28.58 298 GLY A C 1
ATOM 2258 O O . GLY A 1 298 ? 2.765 -14.838 11.227 1.00 28.58 298 GLY A O 1
ATOM 2259 N N . MET A 1 299 ? 3.458 -14.579 13.359 1.00 30.03 299 MET A N 1
ATOM 2260 C CA . MET A 1 299 ? 4.747 -13.908 13.123 1.00 30.03 299 MET A CA 1
ATOM 2261 C C . MET A 1 299 ? 4.700 -12.710 12.160 1.00 30.03 299 MET A C 1
ATOM 2263 O O . MET A 1 299 ? 5.294 -12.775 11.094 1.00 30.03 299 MET A O 1
ATOM 2267 N N . MET A 1 300 ? 4.058 -11.610 12.561 1.00 33.09 300 MET A N 1
ATOM 2268 C CA . MET A 1 300 ? 4.240 -10.296 11.912 1.00 33.09 300 MET A CA 1
ATOM 2269 C C . MET A 1 300 ? 4.305 -9.125 12.913 1.00 33.09 300 MET A C 1
ATOM 2271 O O . MET A 1 300 ? 4.105 -7.977 12.546 1.00 33.09 300 MET A O 1
ATOM 2275 N N . ALA A 1 301 ? 4.594 -9.385 14.193 1.00 27.34 301 ALA A N 1
ATOM 2276 C CA . ALA A 1 301 ? 4.787 -8.313 15.170 1.00 27.34 301 ALA A CA 1
ATOM 2277 C C . ALA A 1 301 ? 6.250 -7.838 15.152 1.00 27.34 301 ALA A C 1
ATOM 2279 O O . ALA A 1 301 ? 7.121 -8.495 15.727 1.00 27.34 301 ALA A O 1
ATOM 2280 N N . GLY A 1 302 ? 6.507 -6.704 14.495 1.00 27.45 302 GLY A N 1
ATOM 2281 C CA . GLY A 1 302 ? 7.705 -5.896 14.724 1.00 27.45 302 GLY A CA 1
ATOM 2282 C C . GLY A 1 302 ? 7.727 -5.425 16.180 1.00 27.45 302 GLY A C 1
ATOM 2283 O O . GLY A 1 302 ? 6.739 -4.901 16.692 1.00 27.45 302 GLY A O 1
ATOM 2284 N N . GLY A 1 303 ? 8.820 -5.709 16.886 1.00 25.31 303 GLY A N 1
ATOM 2285 C CA . GLY A 1 303 ? 8.959 -5.393 18.303 1.00 25.31 303 GLY A CA 1
ATOM 2286 C C . GLY A 1 303 ? 9.010 -3.887 18.547 1.00 25.31 303 GLY A C 1
ATOM 2287 O O . GLY A 1 303 ? 9.853 -3.197 17.987 1.00 25.31 303 GLY A O 1
ATOM 2288 N N . MET A 1 304 ? 8.142 -3.397 19.432 1.00 25.88 304 MET A N 1
ATOM 2289 C CA . MET A 1 304 ? 8.291 -2.082 20.051 1.00 25.88 304 MET A CA 1
ATOM 2290 C C . MET A 1 304 ? 9.513 -2.068 20.981 1.00 25.88 304 MET A C 1
ATOM 2292 O O . MET A 1 304 ? 9.671 -2.942 21.840 1.00 25.88 304 MET A O 1
ATOM 2296 N N . ASP A 1 305 ? 10.347 -1.040 20.831 1.00 26.34 305 ASP A N 1
ATOM 2297 C CA . ASP A 1 305 ? 11.495 -0.734 21.681 1.00 26.34 305 ASP A CA 1
ATOM 2298 C C . ASP A 1 305 ? 11.075 -0.466 23.137 1.00 26.34 305 ASP A C 1
ATOM 2300 O O . ASP A 1 305 ? 10.640 0.623 23.511 1.00 26.34 305 ASP A O 1
ATOM 2304 N N . GLY A 1 306 ? 11.268 -1.465 23.998 1.00 24.25 306 GLY A N 1
ATOM 2305 C CA . GLY A 1 306 ? 11.187 -1.334 25.449 1.00 24.25 306 GLY A CA 1
ATOM 2306 C C . GLY A 1 306 ? 12.541 -1.620 26.089 1.00 24.25 306 GLY A C 1
ATOM 2307 O O . GLY A 1 306 ? 12.904 -2.776 26.299 1.00 24.25 306 GLY A O 1
ATOM 2308 N N . LYS A 1 307 ? 13.302 -0.575 26.439 1.00 26.52 307 LYS A N 1
ATOM 2309 C CA . LYS A 1 307 ? 14.539 -0.711 27.227 1.00 26.52 307 LYS A CA 1
ATOM 2310 C C . LYS A 1 307 ? 14.236 -1.322 28.599 1.00 26.52 307 LYS A C 1
ATOM 2312 O O . LYS A 1 307 ? 13.761 -0.630 29.496 1.00 26.52 307 LYS A O 1
ATOM 2317 N N . GLY A 1 308 ? 14.583 -2.594 28.783 1.00 21.95 308 GLY A N 1
ATOM 2318 C CA . GLY A 1 308 ? 14.514 -3.287 30.068 1.00 21.95 308 GLY A CA 1
ATOM 2319 C C . GLY A 1 308 ? 15.626 -4.324 30.211 1.00 21.95 308 GLY A C 1
ATOM 2320 O O . GLY A 1 308 ? 15.476 -5.462 29.781 1.00 21.95 308 GLY A O 1
ATOM 2321 N N . ASP A 1 309 ? 16.738 -3.934 30.839 1.00 25.64 309 ASP A N 1
ATOM 2322 C CA . ASP A 1 309 ? 17.830 -4.836 31.222 1.00 25.64 309 ASP A CA 1
ATOM 2323 C C . ASP A 1 309 ? 17.314 -5.963 32.133 1.00 25.64 309 ASP A C 1
ATOM 2325 O O . ASP A 1 309 ? 17.010 -5.726 33.304 1.00 25.64 309 ASP A O 1
ATOM 2329 N N . THR A 1 310 ? 17.281 -7.205 31.643 1.00 24.42 310 THR A N 1
ATOM 2330 C CA . THR A 1 310 ? 17.289 -8.397 32.507 1.00 24.42 310 THR A CA 1
ATOM 2331 C C . THR A 1 310 ? 18.137 -9.519 31.895 1.00 24.42 310 THR A C 1
ATOM 2333 O O . THR A 1 310 ? 17.899 -9.974 30.780 1.00 24.42 310 THR A O 1
ATOM 2336 N N . GLU A 1 311 ? 19.169 -9.943 32.634 1.00 23.50 311 GLU A N 1
ATOM 2337 C CA . GLU A 1 311 ? 20.085 -11.044 32.296 1.00 23.50 311 GLU A CA 1
ATOM 2338 C C . GLU A 1 311 ? 19.344 -12.392 32.193 1.00 23.50 311 GLU A C 1
ATOM 2340 O O . GLU A 1 311 ? 18.630 -12.790 33.115 1.00 23.50 311 GLU A O 1
ATOM 2345 N N . PHE A 1 312 ? 19.568 -13.127 31.098 1.00 24.44 312 PHE A N 1
ATOM 2346 C CA . PHE A 1 312 ? 19.050 -14.481 30.881 1.00 24.44 312 PHE A CA 1
ATOM 2347 C C . PHE A 1 312 ? 20.090 -15.543 31.296 1.00 24.44 312 PHE A C 1
ATOM 2349 O O . PHE A 1 312 ? 21.217 -15.549 30.798 1.00 24.44 312 PHE A O 1
ATOM 2356 N N . ASP A 1 313 ? 19.705 -16.443 32.208 1.00 24.77 313 ASP A N 1
ATOM 2357 C CA . ASP A 1 313 ? 20.518 -17.552 32.740 1.00 24.77 313 ASP A CA 1
ATOM 2358 C C . ASP A 1 313 ? 20.308 -18.839 31.900 1.00 24.77 313 ASP A C 1
ATOM 2360 O O . ASP A 1 313 ? 19.180 -19.338 31.837 1.00 24.77 313 ASP A O 1
ATOM 2364 N N . PRO A 1 314 ? 21.342 -19.413 31.246 1.00 24.61 314 PRO A N 1
ATOM 2365 C CA . PRO A 1 314 ? 21.168 -20.517 30.298 1.00 24.61 314 PRO A CA 1
ATOM 2366 C C . PRO A 1 314 ? 20.977 -21.922 30.910 1.00 24.61 314 PRO A C 1
ATOM 2368 O O . PRO A 1 314 ? 20.922 -22.894 30.156 1.00 24.61 314 PRO A O 1
ATOM 2371 N N . GLU A 1 315 ? 20.888 -22.101 32.232 1.00 24.59 315 GLU A N 1
ATOM 2372 C CA . GLU A 1 315 ? 20.921 -23.448 32.842 1.00 24.59 315 GLU A CA 1
ATOM 2373 C C . GLU A 1 315 ? 19.567 -24.195 32.973 1.00 24.59 315 GLU A C 1
ATOM 2375 O O . GLU A 1 315 ? 19.498 -25.211 33.667 1.00 24.59 315 GLU A O 1
ATOM 2380 N N . GLN A 1 316 ? 18.481 -23.787 32.298 1.00 28.78 316 GLN A N 1
ATOM 2381 C CA . GLN A 1 316 ? 17.162 -24.447 32.455 1.00 28.78 316 GLN A CA 1
ATOM 2382 C C . GLN A 1 316 ? 16.430 -24.842 31.159 1.00 28.78 316 GLN A C 1
ATOM 2384 O O . GLN A 1 316 ? 15.278 -24.469 30.948 1.00 28.78 316 GLN A O 1
ATOM 2389 N N . LEU A 1 317 ? 17.030 -25.703 30.330 1.00 27.75 317 LEU A N 1
ATOM 2390 C CA . LEU A 1 317 ? 16.292 -26.418 29.274 1.00 27.75 317 LEU A CA 1
ATOM 2391 C C . LEU A 1 317 ? 16.250 -27.935 29.543 1.00 27.75 317 LEU A C 1
ATOM 2393 O O . LEU A 1 317 ? 17.301 -28.536 29.768 1.00 27.75 317 LEU A O 1
ATOM 2397 N N . PRO A 1 318 ? 15.070 -28.590 29.505 1.00 26.03 318 PRO A N 1
ATOM 2398 C CA . PRO A 1 318 ? 14.980 -30.044 29.587 1.00 26.03 318 PRO A CA 1
ATOM 2399 C C . PRO A 1 318 ? 15.314 -30.716 28.241 1.00 26.03 318 PRO A C 1
ATOM 2401 O O . PRO A 1 318 ? 14.970 -30.224 27.166 1.00 26.03 318 PRO A O 1
ATOM 2404 N N . GLU A 1 319 ? 15.992 -31.864 28.333 1.00 25.88 319 GLU A N 1
ATOM 2405 C CA . GLU A 1 319 ? 16.559 -32.667 27.240 1.00 25.88 319 GLU A CA 1
ATOM 2406 C C . GLU A 1 319 ? 15.526 -33.091 26.173 1.00 25.88 319 GLU A C 1
ATOM 2408 O O . GLU A 1 319 ? 14.482 -33.668 26.487 1.00 25.88 319 GLU A O 1
ATOM 2413 N N . ARG A 1 320 ? 15.849 -32.870 24.887 1.00 28.12 320 ARG A N 1
ATOM 2414 C CA . ARG A 1 320 ? 15.131 -33.456 23.741 1.00 28.12 320 ARG A CA 1
ATOM 2415 C C . ARG A 1 320 ? 15.762 -34.783 23.321 1.00 28.12 320 ARG A C 1
ATOM 2417 O O . ARG A 1 320 ? 16.982 -34.919 23.264 1.00 28.12 320 ARG A O 1
ATOM 2424 N N . ALA A 1 321 ? 14.883 -35.731 23.008 1.00 25.91 321 ALA A N 1
ATOM 2425 C CA . ALA A 1 321 ? 15.201 -37.065 22.530 1.00 25.91 321 ALA A CA 1
ATOM 2426 C C . ALA A 1 321 ? 15.825 -37.070 21.122 1.00 25.91 321 ALA A C 1
ATOM 2428 O O . ALA A 1 321 ? 15.627 -36.184 20.293 1.00 25.91 321 ALA A O 1
ATOM 2429 N N . ASP A 1 322 ? 16.585 -38.129 20.927 1.00 25.92 322 ASP A N 1
ATOM 2430 C CA . ASP A 1 322 ? 17.493 -38.550 19.879 1.00 25.92 322 ASP A CA 1
ATOM 2431 C C . ASP A 1 322 ? 16.871 -38.779 18.488 1.00 25.92 322 ASP A C 1
ATOM 2433 O O . ASP A 1 322 ? 16.008 -39.627 18.283 1.00 25.92 322 ASP A O 1
ATOM 2437 N N . GLY A 1 323 ? 17.425 -38.091 17.486 1.00 25.41 323 GLY A N 1
ATOM 2438 C CA . GLY A 1 323 ? 17.204 -38.351 16.063 1.00 25.41 323 GLY A CA 1
ATOM 2439 C C . GLY A 1 323 ? 18.328 -37.731 15.234 1.00 25.41 323 GLY A C 1
ATOM 2440 O O . GLY A 1 323 ? 18.326 -36.535 14.977 1.00 25.41 323 GLY A O 1
ATOM 2441 N N . GLN A 1 324 ? 19.327 -38.541 14.879 1.00 23.70 324 GLN A N 1
ATOM 2442 C CA . GLN A 1 324 ? 20.551 -38.134 14.177 1.00 23.70 324 GLN A CA 1
ATOM 2443 C C . GLN A 1 324 ? 20.270 -37.604 12.759 1.00 23.70 324 GLN A C 1
ATOM 2445 O O . GLN A 1 324 ? 19.660 -38.307 11.955 1.00 23.70 324 GLN A O 1
ATOM 2450 N N . MET A 1 325 ? 20.813 -36.427 12.427 1.00 25.38 325 MET A N 1
ATOM 2451 C CA . MET A 1 325 ? 21.100 -36.014 11.045 1.00 25.38 325 MET A CA 1
ATOM 2452 C C . MET A 1 325 ? 22.620 -36.072 10.778 1.00 25.38 325 MET A C 1
ATOM 2454 O O . MET A 1 325 ? 23.393 -35.956 11.733 1.00 25.38 325 MET A O 1
ATOM 2458 N N . PRO A 1 326 ? 23.076 -36.296 9.528 1.00 24.62 326 PRO A N 1
ATOM 2459 C CA . PRO A 1 326 ? 24.482 -36.564 9.226 1.00 24.62 326 PRO A CA 1
ATOM 2460 C C . PRO A 1 326 ? 25.375 -35.311 9.217 1.00 24.62 326 PRO A C 1
ATOM 2462 O O . PRO A 1 326 ? 24.969 -34.232 8.800 1.00 24.62 326 PRO A O 1
ATOM 2465 N N . ASP A 1 327 ? 26.616 -35.544 9.642 1.00 22.53 327 ASP A N 1
ATOM 2466 C CA . ASP A 1 327 ? 27.772 -34.652 9.794 1.00 22.53 327 ASP A CA 1
ATOM 2467 C C . ASP A 1 327 ? 28.287 -34.100 8.444 1.00 22.53 327 ASP A C 1
ATOM 2469 O O . ASP A 1 327 ? 28.806 -34.862 7.623 1.00 22.53 327 ASP A O 1
ATOM 2473 N N . TRP A 1 328 ? 28.187 -32.783 8.227 1.00 23.91 328 TRP A N 1
ATOM 2474 C CA . TRP A 1 328 ? 28.942 -32.068 7.189 1.00 23.91 328 TRP A CA 1
ATOM 2475 C C . TRP A 1 328 ? 30.101 -31.322 7.849 1.00 23.91 328 TRP A C 1
ATOM 2477 O O . TRP A 1 328 ? 29.913 -30.314 8.529 1.00 23.91 328 TRP A O 1
ATOM 2487 N N . LYS A 1 329 ? 31.311 -31.852 7.654 1.00 24.16 329 LYS A N 1
ATOM 2488 C CA . LYS A 1 329 ? 32.557 -31.277 8.160 1.00 24.16 329 LYS A CA 1
ATOM 2489 C C . LYS A 1 329 ? 33.136 -30.224 7.222 1.00 24.16 329 LYS A C 1
ATOM 2491 O O . LYS A 1 329 ? 33.398 -30.515 6.061 1.00 24.16 329 LYS A O 1
ATOM 2496 N N . ASP A 1 330 ? 33.432 -29.081 7.834 1.00 24.33 330 ASP A N 1
ATOM 2497 C CA . ASP A 1 330 ? 34.589 -28.199 7.650 1.00 24.33 330 ASP A CA 1
ATOM 2498 C C . ASP A 1 330 ? 35.028 -27.820 6.225 1.00 24.33 330 ASP A C 1
ATOM 2500 O O . ASP A 1 330 ? 35.788 -28.526 5.562 1.00 24.33 330 ASP A O 1
ATOM 2504 N N . GLY A 1 331 ? 34.711 -26.573 5.869 1.00 22.52 331 GLY A N 1
ATOM 2505 C CA . GLY A 1 331 ? 35.503 -25.724 4.982 1.00 22.52 331 GLY A CA 1
ATOM 2506 C C . GLY A 1 331 ? 35.658 -24.341 5.617 1.00 22.52 331 GLY A C 1
ATOM 2507 O O . GLY A 1 331 ? 34.800 -23.485 5.457 1.00 22.52 331 GLY A O 1
ATOM 2508 N N . GLN A 1 332 ? 36.725 -24.153 6.396 1.00 23.16 332 GLN A N 1
ATOM 2509 C CA . GLN A 1 332 ? 37.102 -22.884 7.028 1.00 23.16 332 GLN A CA 1
ATOM 2510 C C . GLN A 1 332 ? 37.341 -21.782 5.986 1.00 23.16 332 GLN A C 1
ATOM 2512 O O . GLN A 1 332 ? 38.250 -21.919 5.169 1.00 23.16 332 GLN A O 1
ATOM 2517 N N . MET A 1 333 ? 36.637 -20.656 6.112 1.00 23.83 333 MET A N 1
ATOM 2518 C CA . MET A 1 333 ? 37.133 -19.341 5.701 1.00 23.83 333 MET A CA 1
ATOM 2519 C C . MET A 1 333 ? 36.843 -18.321 6.811 1.00 23.83 333 MET A C 1
ATOM 2521 O O . MET A 1 333 ? 35.731 -18.193 7.312 1.00 23.83 333 MET A O 1
ATOM 2525 N N . ASP A 1 334 ? 37.950 -17.725 7.231 1.00 22.92 334 ASP A N 1
ATOM 2526 C CA . ASP A 1 334 ? 38.238 -16.604 8.122 1.00 22.92 334 ASP A CA 1
ATOM 2527 C C . ASP A 1 334 ? 37.083 -15.822 8.784 1.00 22.92 334 ASP A C 1
ATOM 2529 O O . ASP A 1 334 ? 36.287 -15.140 8.144 1.00 22.92 334 ASP A O 1
ATOM 2533 N N . ARG A 1 335 ? 37.070 -15.855 10.123 1.00 23.16 335 ARG A N 1
ATOM 2534 C CA . ARG A 1 335 ? 36.198 -15.047 10.983 1.00 23.16 335 ARG A CA 1
ATOM 2535 C C . ARG A 1 335 ? 36.831 -13.674 11.208 1.00 23.16 335 ARG A C 1
ATOM 2537 O O . ARG A 1 335 ? 37.588 -13.483 12.161 1.00 23.16 335 ARG A O 1
ATOM 2544 N N . GLY A 1 336 ? 36.470 -12.724 10.351 1.00 21.52 336 GLY A N 1
ATOM 2545 C CA . GLY A 1 336 ? 36.544 -11.295 10.642 1.00 21.52 336 GLY A CA 1
ATOM 2546 C C . GLY A 1 336 ? 35.394 -10.885 11.565 1.00 21.52 336 GLY A C 1
ATOM 2547 O O . GLY A 1 336 ? 34.242 -11.234 11.348 1.00 21.52 336 GLY A O 1
ATOM 2548 N N . ASN A 1 337 ? 35.736 -10.197 12.643 1.00 24.34 337 ASN A N 1
ATOM 2549 C CA . ASN A 1 337 ? 34.882 -9.814 13.758 1.00 24.34 337 ASN A CA 1
ATOM 2550 C C . ASN A 1 337 ? 33.796 -8.784 13.365 1.00 24.34 337 ASN A C 1
ATOM 2552 O O . ASN A 1 337 ? 34.105 -7.601 13.253 1.00 24.34 337 ASN A O 1
ATOM 2556 N N . GLY A 1 338 ? 32.541 -9.226 13.250 1.00 23.02 338 GLY A N 1
ATOM 2557 C CA . GLY A 1 338 ? 31.343 -8.384 13.169 1.00 23.02 338 GLY A CA 1
ATOM 2558 C C . GLY A 1 338 ? 30.143 -9.158 13.713 1.00 23.02 338 GLY A C 1
ATOM 2559 O O . GLY A 1 338 ? 29.583 -10.002 13.025 1.00 23.02 338 GLY A O 1
ATOM 2560 N N . GLY A 1 339 ? 29.825 -8.955 14.991 1.00 23.12 339 GLY A N 1
ATOM 2561 C CA . GLY A 1 339 ? 28.615 -9.496 15.605 1.00 23.12 339 GLY A CA 1
ATOM 2562 C C . GLY A 1 339 ? 27.433 -8.579 15.312 1.00 23.12 339 GLY A C 1
ATOM 2563 O O . GLY A 1 339 ? 27.546 -7.374 15.515 1.00 23.12 339 GLY A O 1
ATOM 2564 N N . GLY A 1 340 ? 26.323 -9.158 14.867 1.00 22.34 340 GLY A N 1
ATOM 2565 C CA . GLY A 1 340 ? 25.049 -8.471 14.678 1.00 22.34 340 GLY A CA 1
ATOM 2566 C C . GLY A 1 340 ? 23.998 -9.458 14.177 1.00 22.34 340 GLY A C 1
ATOM 2567 O O . GLY A 1 340 ? 24.188 -10.100 13.151 1.00 22.34 340 GLY A O 1
ATOM 2568 N N . ASN A 1 341 ? 22.960 -9.645 14.980 1.00 25.09 341 ASN A N 1
ATOM 2569 C CA . ASN A 1 341 ? 21.838 -10.570 14.836 1.00 25.09 341 ASN A CA 1
ATOM 2570 C C . ASN A 1 341 ? 21.250 -10.644 13.413 1.00 25.09 341 ASN A C 1
ATOM 2572 O O . ASN A 1 341 ? 20.786 -9.643 12.887 1.00 25.09 341 ASN A O 1
ATOM 2576 N N . HIS A 1 342 ? 21.191 -11.845 12.826 1.00 25.69 342 HIS A N 1
ATOM 2577 C CA . HIS A 1 342 ? 20.324 -12.128 11.673 1.00 25.69 342 HIS A CA 1
ATOM 2578 C C . HIS A 1 342 ? 18.911 -12.480 12.168 1.00 25.69 342 HIS A C 1
ATOM 2580 O O . HIS A 1 342 ? 18.476 -13.630 12.085 1.00 25.69 342 HIS A O 1
ATOM 2586 N N . GLU A 1 343 ? 18.214 -11.492 12.725 1.00 27.12 343 GLU A N 1
ATOM 2587 C CA . GLU A 1 343 ? 16.751 -11.487 12.764 1.00 27.12 343 GLU A CA 1
ATOM 2588 C C . GLU A 1 343 ? 16.296 -10.633 11.581 1.00 27.12 343 GLU A C 1
ATOM 2590 O O . GLU A 1 343 ? 16.540 -9.432 11.547 1.00 27.12 343 GLU A O 1
ATOM 2595 N N . MET A 1 344 ? 15.703 -11.269 10.570 1.00 29.33 344 MET A N 1
ATOM 25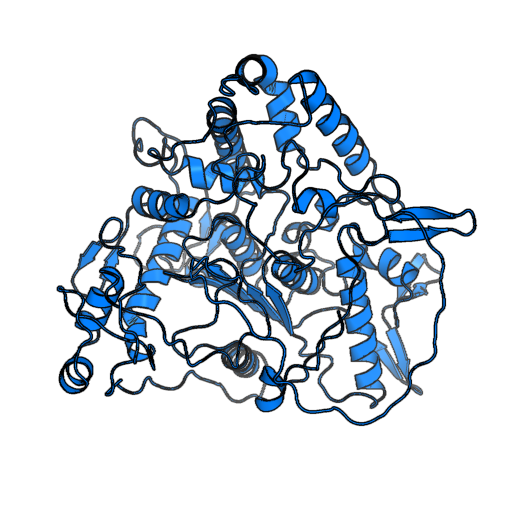96 C CA . MET A 1 344 ? 15.081 -10.570 9.445 1.00 29.33 344 MET A CA 1
ATOM 2597 C C . MET A 1 344 ? 13.808 -9.894 9.962 1.00 29.33 344 MET A C 1
ATOM 2599 O O . MET A 1 344 ? 12.733 -10.492 9.943 1.00 29.33 344 MET A O 1
ATOM 2603 N N . ILE A 1 345 ? 13.952 -8.677 10.480 1.00 34.19 345 ILE A N 1
ATOM 2604 C CA . ILE A 1 345 ? 12.842 -7.760 10.720 1.00 34.19 345 ILE A CA 1
ATOM 2605 C C . ILE A 1 345 ? 12.429 -7.248 9.335 1.00 34.19 345 ILE A C 1
ATOM 2607 O O . ILE A 1 345 ? 13.231 -6.641 8.629 1.00 34.19 345 ILE A O 1
ATOM 2611 N N . VAL A 1 346 ? 11.205 -7.556 8.903 1.00 41.84 346 VAL A N 1
ATOM 2612 C CA . VAL A 1 346 ? 10.569 -6.863 7.772 1.00 41.84 346 VAL A CA 1
ATOM 2613 C C . VAL A 1 346 ? 10.222 -5.485 8.335 1.00 41.84 346 VAL A C 1
ATOM 2615 O O . VAL A 1 346 ? 9.259 -5.369 9.087 1.00 41.84 346 VAL A O 1
ATOM 2618 N N . GLY A 1 347 ? 11.137 -4.527 8.187 1.00 51.69 347 GLY A N 1
ATOM 2619 C CA . GLY A 1 347 ? 11.224 -3.373 9.079 1.00 51.69 347 GLY A CA 1
ATOM 2620 C C . GLY A 1 347 ? 11.238 -2.038 8.357 1.00 51.69 347 GLY A C 1
ATOM 2621 O O . GLY A 1 347 ? 11.846 -1.908 7.295 1.00 51.69 347 GLY A O 1
ATOM 2622 N N . THR A 1 348 ? 10.602 -1.072 9.014 1.00 61.34 348 THR A N 1
ATOM 2623 C CA . THR A 1 348 ? 10.775 0.376 8.864 1.00 61.34 348 THR A CA 1
ATOM 2624 C C . THR A 1 348 ? 12.236 0.761 8.630 1.00 61.34 348 THR A C 1
ATOM 2626 O O . THR A 1 348 ? 13.112 0.104 9.204 1.00 61.34 348 THR A O 1
ATOM 2629 N N . PRO A 1 349 ? 12.530 1.844 7.886 1.00 75.06 349 PRO A N 1
ATOM 2630 C CA . PRO A 1 349 ? 13.896 2.331 7.729 1.00 75.06 349 PRO A CA 1
ATOM 2631 C C . PRO A 1 349 ? 14.615 2.469 9.073 1.00 75.06 349 PRO A C 1
ATOM 2633 O O . PRO A 1 349 ? 14.101 3.081 10.014 1.00 75.06 349 PRO A O 1
ATOM 2636 N N . ASP A 1 350 ? 15.823 1.916 9.159 1.00 75.69 350 ASP A N 1
ATOM 2637 C CA . ASP A 1 350 ? 16.614 1.984 10.382 1.00 75.69 350 ASP A CA 1
ATOM 2638 C C . ASP A 1 350 ? 16.998 3.439 10.675 1.00 75.69 350 ASP A C 1
ATOM 2640 O O . ASP A 1 350 ? 17.559 4.145 9.827 1.00 75.69 350 ASP A O 1
ATOM 2644 N N . ALA A 1 351 ? 16.733 3.887 11.903 1.00 71.06 351 ALA A N 1
ATOM 2645 C CA . ALA A 1 351 ? 17.050 5.243 12.332 1.00 71.06 351 ALA A CA 1
ATOM 2646 C C . ALA A 1 351 ? 18.540 5.569 12.105 1.00 71.06 351 ALA A C 1
ATOM 2648 O O . ALA A 1 351 ? 19.432 4.878 12.603 1.00 71.06 351 ALA A O 1
ATOM 2649 N N . GLY A 1 352 ? 18.807 6.658 11.377 1.00 67.19 352 GLY A N 1
ATOM 2650 C CA . GLY A 1 352 ? 20.161 7.111 11.035 1.00 67.19 352 GLY A CA 1
ATOM 2651 C C . GLY A 1 352 ? 20.708 6.592 9.700 1.00 67.19 352 GLY A C 1
ATOM 2652 O O . GLY A 1 352 ? 21.815 6.977 9.326 1.00 67.19 352 GLY A O 1
ATOM 2653 N N . THR A 1 353 ? 19.960 5.759 8.971 1.00 81.75 353 THR A N 1
ATOM 2654 C CA . THR A 1 353 ? 20.217 5.501 7.542 1.00 81.75 353 THR A CA 1
ATOM 2655 C C . THR A 1 353 ? 19.797 6.699 6.687 1.00 81.75 353 THR A C 1
ATOM 2657 O O . THR A 1 353 ? 19.092 7.588 7.158 1.00 81.75 353 THR A O 1
ATOM 2660 N N . THR A 1 354 ? 20.217 6.746 5.423 1.00 84.31 354 THR A N 1
ATOM 2661 C CA . THR A 1 354 ? 19.774 7.761 4.444 1.00 84.31 354 THR A CA 1
ATOM 2662 C C . THR A 1 354 ? 18.352 7.546 3.939 1.00 84.31 354 THR A C 1
ATOM 2664 O O . THR A 1 354 ? 17.759 8.479 3.418 1.00 84.31 354 THR A O 1
ATOM 2667 N N . GLN A 1 355 ? 17.765 6.370 4.186 1.00 87.31 355 GLN A N 1
ATOM 2668 C CA . GLN A 1 355 ? 16.358 6.084 3.896 1.00 87.31 355 GLN A CA 1
ATOM 2669 C C . GLN A 1 355 ? 15.409 6.544 5.022 1.00 87.31 355 GLN A C 1
ATOM 2671 O O . GLN A 1 355 ? 14.202 6.580 4.819 1.00 87.31 355 GLN A O 1
ATOM 2676 N N . ALA A 1 356 ? 15.908 6.885 6.217 1.00 85.38 356 ALA A N 1
ATOM 2677 C CA . ALA A 1 356 ? 15.061 7.237 7.360 1.00 85.38 356 ALA A CA 1
ATOM 2678 C C . ALA A 1 356 ? 14.682 8.726 7.396 1.00 85.38 356 ALA A C 1
ATOM 2680 O O . ALA A 1 356 ? 15.535 9.587 7.189 1.00 85.38 356 ALA A O 1
ATOM 2681 N N . ALA A 1 357 ? 13.443 9.042 7.791 1.00 82.19 357 ALA A N 1
ATOM 2682 C CA . ALA A 1 357 ? 12.914 10.411 7.872 1.00 82.19 357 ALA A CA 1
ATOM 2683 C C . ALA A 1 357 ? 13.803 11.353 8.698 1.00 82.19 357 ALA A C 1
ATOM 2685 O O . ALA A 1 357 ? 13.948 12.526 8.375 1.00 82.19 357 ALA A O 1
ATOM 2686 N N . GLY A 1 358 ? 14.435 10.830 9.754 1.00 82.31 358 GLY A N 1
ATOM 2687 C CA . GLY A 1 358 ? 15.350 11.571 10.626 1.00 82.31 358 GLY A CA 1
ATOM 2688 C C . GLY A 1 358 ? 16.799 11.672 10.129 1.00 82.31 358 GLY A C 1
ATOM 2689 O O . GLY A 1 358 ? 17.681 11.980 10.933 1.00 82.31 358 GLY A O 1
ATOM 2690 N N . SER A 1 359 ? 17.088 11.342 8.867 1.00 84.00 359 SER A N 1
ATOM 2691 C CA . SER A 1 359 ? 18.455 11.361 8.342 1.00 84.00 359 SER A CA 1
ATOM 2692 C C . SER A 1 359 ? 18.994 12.775 8.168 1.00 84.00 359 SER A C 1
ATOM 2694 O O . SER A 1 359 ? 18.428 13.582 7.441 1.00 84.00 359 SER A O 1
ATOM 2696 N N . SER A 1 360 ? 20.140 13.076 8.779 1.00 84.38 360 SER A N 1
ATOM 2697 C CA . SER A 1 360 ? 20.784 14.392 8.667 1.00 84.38 360 SER A CA 1
ATOM 2698 C C . SER A 1 360 ? 21.649 14.565 7.412 1.00 84.38 360 SER A C 1
ATOM 2700 O O . SER A 1 360 ? 22.322 15.588 7.273 1.00 84.38 360 SER A O 1
ATOM 2702 N N . VAL A 1 361 ? 21.722 13.547 6.553 1.00 87.94 361 VAL A N 1
ATOM 2703 C CA . VAL A 1 361 ? 22.539 13.524 5.333 1.00 87.94 361 VAL A CA 1
ATOM 2704 C C . VAL A 1 361 ? 21.710 12.962 4.182 1.00 87.94 361 VAL A C 1
ATOM 2706 O O . VAL A 1 361 ? 20.926 12.042 4.391 1.00 87.94 361 VAL A O 1
ATOM 2709 N N . ASP A 1 362 ? 21.889 13.501 2.975 1.00 91.88 362 ASP A N 1
ATOM 2710 C CA . ASP A 1 362 ? 21.143 13.046 1.793 1.00 91.88 362 ASP A CA 1
ATOM 2711 C C . ASP A 1 362 ? 21.759 11.767 1.216 1.00 91.88 362 ASP A C 1
ATOM 2713 O O . ASP A 1 362 ? 21.053 10.860 0.790 1.00 91.88 362 ASP A O 1
ATOM 2717 N N . SER A 1 363 ? 23.093 11.681 1.225 1.00 93.88 363 SER A N 1
ATOM 2718 C CA . SER A 1 363 ? 23.832 10.516 0.738 1.00 93.88 363 SER A CA 1
ATOM 2719 C C . SER A 1 363 ? 25.164 10.347 1.456 1.00 93.88 363 SER A C 1
ATOM 2721 O O . SER A 1 363 ? 25.923 11.305 1.630 1.00 93.88 363 SER A O 1
ATOM 2723 N N . ASN A 1 364 ? 25.472 9.102 1.810 1.00 91.75 364 ASN A N 1
ATOM 2724 C CA . ASN A 1 364 ? 26.789 8.653 2.244 1.00 91.75 364 ASN A CA 1
ATOM 2725 C C . ASN A 1 364 ? 27.628 8.082 1.088 1.00 91.75 364 ASN A C 1
ATOM 2727 O O . ASN A 1 364 ? 28.856 8.029 1.214 1.00 91.75 364 ASN A O 1
ATOM 2731 N N . ASN A 1 365 ? 27.000 7.635 -0.007 1.00 93.00 365 ASN A N 1
ATOM 2732 C CA . ASN A 1 365 ? 27.692 6.949 -1.101 1.00 93.00 365 ASN A CA 1
ATOM 2733 C C . ASN A 1 365 ? 28.246 7.903 -2.167 1.00 93.00 365 ASN A C 1
ATOM 2735 O O . ASN A 1 365 ? 29.284 7.601 -2.762 1.00 93.00 365 ASN A O 1
ATOM 2739 N N . TYR A 1 366 ? 27.608 9.055 -2.387 1.00 95.00 366 TYR A N 1
ATOM 2740 C CA . TYR A 1 366 ? 27.983 9.994 -3.445 1.00 95.00 366 TYR A CA 1
ATOM 2741 C C . TYR A 1 366 ? 28.603 11.268 -2.875 1.00 95.00 366 TYR A C 1
ATOM 2743 O O . TYR A 1 366 ? 28.028 11.952 -2.026 1.00 95.00 366 TYR A O 1
ATOM 2751 N N . ALA A 1 367 ? 29.800 11.615 -3.358 1.00 91.75 367 ALA A N 1
ATOM 2752 C CA . ALA A 1 367 ? 30.499 12.815 -2.908 1.00 91.75 367 ALA A CA 1
ATOM 2753 C C . ALA A 1 367 ? 29.980 14.077 -3.607 1.00 91.75 367 ALA A C 1
ATOM 2755 O O . ALA A 1 367 ? 30.115 15.177 -3.061 1.00 91.75 367 ALA A O 1
ATOM 2756 N N . THR A 1 368 ? 29.414 13.936 -4.809 1.00 95.81 368 THR A N 1
ATOM 2757 C CA . THR A 1 368 ? 28.801 15.041 -5.552 1.00 95.81 368 THR A CA 1
ATOM 2758 C C . THR A 1 368 ? 27.433 14.666 -6.105 1.00 95.81 368 THR A C 1
ATOM 2760 O O . THR A 1 368 ? 27.130 13.497 -6.338 1.00 95.81 368 THR A O 1
ATOM 2763 N N . TYR A 1 369 ? 26.618 15.693 -6.345 1.00 97.81 369 TYR A N 1
ATOM 2764 C CA . TYR A 1 369 ? 25.307 15.550 -6.969 1.00 97.81 369 TYR A CA 1
ATOM 2765 C C . TYR A 1 369 ? 25.410 14.896 -8.353 1.00 97.81 369 TYR A C 1
ATOM 2767 O O . TYR A 1 369 ? 24.631 14.019 -8.692 1.00 97.81 369 TYR A O 1
ATOM 2775 N N . GLU A 1 370 ? 26.420 15.264 -9.142 1.00 98.25 370 GLU A N 1
ATOM 2776 C CA . GLU A 1 370 ? 26.619 14.713 -10.483 1.00 98.25 370 GLU A CA 1
ATOM 2777 C C . GLU A 1 370 ? 26.957 13.217 -10.474 1.00 98.25 370 GLU A C 1
ATOM 2779 O O . GLU A 1 370 ? 26.560 12.511 -11.397 1.00 98.25 370 GLU A O 1
ATOM 2784 N N . GLU A 1 371 ? 27.680 12.730 -9.456 1.00 98.25 371 GLU A N 1
ATOM 2785 C CA . GLU A 1 371 ? 27.951 11.294 -9.291 1.00 98.25 371 GLU A CA 1
ATOM 2786 C C . GLU A 1 371 ? 26.662 10.522 -8.990 1.00 98.25 371 GLU A C 1
ATOM 2788 O O . GLU A 1 371 ? 26.445 9.464 -9.575 1.00 98.25 371 GLU A O 1
ATOM 2793 N N . MET A 1 372 ? 25.804 11.080 -8.130 1.00 98.19 372 MET A N 1
ATOM 2794 C CA . MET A 1 372 ? 24.493 10.513 -7.807 1.00 98.19 372 MET A CA 1
ATOM 2795 C C . MET A 1 372 ? 23.591 10.454 -9.046 1.00 98.19 372 MET A C 1
ATOM 2797 O O . MET A 1 372 ? 23.099 9.386 -9.397 1.00 98.19 372 MET A O 1
ATOM 2801 N N . VAL A 1 373 ? 23.449 11.560 -9.782 1.00 98.75 373 VAL A N 1
ATOM 2802 C CA . VAL A 1 373 ? 22.590 11.602 -10.979 1.00 98.75 373 VAL A CA 1
ATOM 2803 C C . VAL A 1 373 ? 23.089 10.659 -12.082 1.00 98.75 373 VAL A C 1
ATOM 2805 O O . VAL A 1 373 ? 22.285 10.067 -12.797 1.00 98.75 373 VAL A O 1
ATOM 2808 N N . GLU A 1 374 ? 24.405 10.487 -12.244 1.00 98.62 374 GLU A N 1
ATOM 2809 C CA . GLU A 1 374 ? 24.952 9.513 -13.203 1.00 98.62 374 GLU A CA 1
ATOM 2810 C C . GLU A 1 374 ? 24.643 8.060 -12.816 1.00 98.62 374 GLU A C 1
ATOM 2812 O O . GLU A 1 374 ? 24.436 7.231 -13.707 1.00 98.62 374 GLU A O 1
ATOM 2817 N N . ALA A 1 375 ? 24.581 7.747 -11.518 1.00 98.31 375 ALA A N 1
ATOM 2818 C CA . ALA A 1 375 ? 24.173 6.426 -11.051 1.00 98.31 375 ALA A CA 1
ATOM 2819 C C . ALA A 1 375 ? 22.699 6.149 -11.379 1.00 98.31 375 ALA A C 1
ATOM 2821 O O . ALA A 1 375 ? 22.426 5.155 -12.049 1.00 98.31 375 ALA A O 1
ATOM 2822 N N . TYR A 1 376 ? 21.790 7.075 -11.035 1.00 98.62 376 TYR A N 1
ATOM 2823 C CA . TYR A 1 376 ? 20.369 6.989 -11.413 1.00 98.62 376 TYR A CA 1
ATOM 2824 C C . TYR A 1 376 ? 20.207 6.783 -12.922 1.00 98.62 376 TYR A C 1
ATOM 2826 O O . TYR A 1 376 ? 19.539 5.850 -13.355 1.00 98.62 376 TYR A O 1
ATOM 2834 N N . ARG A 1 377 ? 20.886 7.601 -13.737 1.00 98.75 377 ARG A N 1
ATOM 2835 C CA . ARG A 1 377 ? 20.834 7.495 -15.202 1.00 98.75 377 ARG A CA 1
ATOM 2836 C C . ARG A 1 377 ? 21.276 6.121 -15.702 1.00 98.75 377 ARG A C 1
ATOM 2838 O O . ARG A 1 377 ? 20.598 5.530 -16.533 1.00 98.75 377 ARG A O 1
ATOM 2845 N N . THR A 1 378 ? 22.406 5.617 -15.207 1.00 98.31 378 THR A N 1
ATOM 2846 C CA . THR A 1 378 ? 22.963 4.328 -15.649 1.00 98.31 378 THR A CA 1
ATOM 2847 C C . THR A 1 378 ? 22.031 3.166 -15.314 1.00 98.31 378 THR A C 1
ATOM 2849 O O . THR A 1 378 ? 21.830 2.269 -16.137 1.00 98.31 378 THR A O 1
ATOM 2852 N N . ASP A 1 379 ? 21.470 3.178 -14.109 1.00 98.25 379 ASP A N 1
ATOM 2853 C CA . ASP A 1 379 ? 20.584 2.125 -13.633 1.00 98.25 379 ASP A CA 1
ATOM 2854 C C . ASP A 1 379 ? 19.226 2.155 -14.346 1.00 98.25 379 ASP A C 1
ATOM 2856 O O . ASP A 1 379 ? 18.765 1.114 -14.821 1.00 98.25 379 ASP A O 1
ATOM 2860 N N . ILE A 1 380 ? 18.636 3.340 -14.528 1.00 98.38 380 ILE A N 1
ATOM 2861 C CA . ILE A 1 380 ? 17.353 3.504 -15.223 1.00 98.38 380 ILE A CA 1
ATOM 2862 C C . ILE A 1 380 ? 17.485 3.157 -16.711 1.00 98.38 380 ILE A C 1
ATOM 2864 O O . ILE A 1 380 ? 16.669 2.393 -17.220 1.00 98.38 380 ILE A O 1
ATOM 2868 N N . GLU A 1 381 ? 18.556 3.576 -17.401 1.00 98.06 381 GLU A N 1
ATOM 2869 C CA . GLU A 1 381 ? 18.824 3.145 -18.789 1.00 98.06 381 GLU A CA 1
ATOM 2870 C C . GLU A 1 381 ? 18.912 1.607 -18.909 1.00 98.06 381 GLU A C 1
ATOM 2872 O O . GLU A 1 381 ? 18.533 1.021 -19.927 1.00 98.06 381 GLU A O 1
ATOM 2877 N N . SER A 1 382 ? 19.412 0.933 -17.867 1.00 96.19 382 SER A N 1
ATOM 2878 C CA . SER A 1 382 ? 19.493 -0.531 -17.783 1.00 96.19 382 SER A CA 1
ATOM 2879 C C . SER A 1 382 ? 18.128 -1.187 -17.533 1.00 96.19 382 SER A C 1
ATOM 2881 O O . SER A 1 382 ? 17.858 -2.256 -18.082 1.00 96.19 382 SER A O 1
ATOM 2883 N N . ILE A 1 383 ? 17.253 -0.560 -16.745 1.00 95.94 383 ILE A N 1
ATOM 2884 C CA . ILE A 1 383 ? 15.860 -0.991 -16.549 1.00 95.94 383 ILE A CA 1
ATOM 2885 C C . ILE A 1 383 ? 15.051 -0.822 -17.843 1.00 95.94 383 ILE A C 1
ATOM 2887 O O . ILE A 1 383 ? 14.383 -1.762 -18.277 1.00 95.94 383 ILE A O 1
ATOM 2891 N N . GLU A 1 384 ? 15.167 0.332 -18.503 1.00 96.56 384 GLU A N 1
ATOM 2892 C CA . GLU A 1 384 ? 14.474 0.655 -19.758 1.00 96.56 384 GLU A CA 1
ATOM 2893 C C . GLU A 1 384 ? 14.913 -0.225 -20.935 1.00 96.56 384 GLU A C 1
ATOM 2895 O O . GLU A 1 384 ? 14.140 -0.469 -21.864 1.00 96.56 384 GLU A O 1
ATOM 2900 N N . ALA A 1 385 ? 16.150 -0.733 -20.911 1.00 96.25 385 ALA A N 1
ATOM 2901 C CA . ALA A 1 385 ? 16.632 -1.688 -21.908 1.00 96.25 385 ALA A CA 1
ATOM 2902 C C . ALA A 1 385 ? 15.864 -3.024 -21.883 1.00 96.25 385 ALA A C 1
ATOM 2904 O O . ALA A 1 385 ? 15.908 -3.768 -22.870 1.00 96.25 385 ALA A O 1
ATOM 2905 N N . GLY A 1 386 ? 15.159 -3.301 -20.785 1.00 94.62 386 GLY A N 1
ATOM 2906 C CA . GLY A 1 386 ? 14.382 -4.506 -20.567 1.00 94.62 386 GLY A CA 1
ATOM 2907 C C . GLY A 1 386 ? 15.230 -5.702 -20.145 1.00 94.62 386 GLY A C 1
ATOM 2908 O O . GLY A 1 386 ? 16.452 -5.757 -20.315 1.00 94.62 386 GLY A O 1
ATOM 2909 N N . ASP A 1 387 ? 14.559 -6.691 -19.573 1.00 93.12 387 ASP A N 1
ATOM 2910 C CA . ASP A 1 387 ? 15.184 -7.939 -19.165 1.00 93.12 387 ASP A CA 1
ATOM 2911 C C . ASP A 1 387 ? 15.386 -8.915 -20.348 1.00 93.12 387 ASP A C 1
ATOM 2913 O O . ASP A 1 387 ? 15.270 -8.564 -21.524 1.00 93.12 387 ASP A O 1
ATOM 2917 N N . GLN A 1 388 ? 15.699 -10.184 -20.062 1.00 91.94 388 GLN A N 1
ATOM 2918 C CA . GLN A 1 388 ? 15.916 -11.192 -21.110 1.00 91.94 388 GLN A CA 1
ATOM 2919 C C . GLN A 1 388 ? 14.681 -11.480 -21.987 1.00 91.94 388 GLN A C 1
ATOM 2921 O O . GLN A 1 388 ? 14.842 -12.042 -23.074 1.00 91.94 388 GLN A O 1
ATOM 2926 N N . TYR A 1 389 ? 13.481 -11.120 -21.524 1.00 93.44 389 TYR A N 1
ATOM 2927 C CA . TYR A 1 389 ? 12.222 -11.241 -22.259 1.00 93.44 389 TYR A CA 1
ATOM 2928 C C . TYR A 1 389 ? 11.788 -9.906 -22.885 1.00 93.44 389 TYR A C 1
ATOM 2930 O O . TYR A 1 389 ? 10.843 -9.874 -23.669 1.00 93.44 389 TYR A O 1
ATOM 2938 N N . GLY A 1 390 ? 12.546 -8.832 -22.637 1.00 94.25 390 GLY A N 1
ATOM 2939 C CA . GLY A 1 390 ? 12.296 -7.492 -23.157 1.00 94.25 390 GLY A CA 1
ATOM 2940 C C . GLY A 1 390 ? 11.342 -6.669 -22.296 1.00 94.25 390 GLY A C 1
ATOM 2941 O O . GLY A 1 390 ? 10.868 -5.640 -22.771 1.00 94.25 390 GLY A O 1
ATOM 2942 N N . ASN A 1 391 ? 11.067 -7.103 -21.064 1.00 95.25 391 ASN A N 1
ATOM 2943 C CA . ASN A 1 391 ? 10.138 -6.427 -20.166 1.00 95.25 391 ASN A CA 1
ATOM 2944 C C . ASN A 1 391 ? 10.866 -5.406 -19.292 1.00 95.25 391 ASN A C 1
ATOM 2946 O O . ASN A 1 391 ? 11.949 -5.688 -18.770 1.00 95.25 391 ASN A O 1
ATOM 2950 N N . ASN A 1 392 ? 10.248 -4.244 -19.086 1.00 95.75 392 ASN A N 1
ATOM 2951 C CA . ASN A 1 392 ? 10.653 -3.310 -18.042 1.00 95.75 392 ASN A CA 1
ATOM 2952 C C . ASN A 1 392 ? 10.178 -3.861 -16.688 1.00 95.75 392 ASN A C 1
ATOM 2954 O O . ASN A 1 392 ? 8.983 -4.059 -16.480 1.00 95.75 392 ASN A O 1
ATOM 2958 N N . LEU A 1 393 ? 11.109 -4.127 -15.767 1.00 93.44 393 LEU A N 1
ATOM 2959 C CA . LEU A 1 393 ? 10.779 -4.764 -14.489 1.00 93.44 393 LEU A CA 1
ATOM 2960 C C . LEU A 1 393 ? 9.902 -3.891 -13.584 1.00 93.44 393 LEU A C 1
ATOM 2962 O O . LEU A 1 393 ? 9.105 -4.444 -12.834 1.00 93.44 393 LEU A O 1
ATOM 2966 N N . VAL A 1 394 ? 10.018 -2.563 -13.662 1.00 95.06 394 VAL A N 1
ATOM 2967 C CA . VAL A 1 394 ? 9.203 -1.626 -12.870 1.00 95.06 394 VAL A CA 1
ATOM 2968 C C . VAL A 1 394 ? 7.759 -1.659 -13.353 1.00 95.06 394 VAL A C 1
ATOM 2970 O O . VAL A 1 394 ? 6.841 -1.800 -12.549 1.00 95.06 394 VAL A O 1
ATOM 2973 N N . GLU A 1 395 ? 7.555 -1.625 -14.673 1.00 95.38 395 GLU A N 1
ATOM 2974 C CA . GLU A 1 395 ? 6.228 -1.768 -15.284 1.00 95.38 395 GLU A CA 1
ATOM 2975 C C . GLU A 1 395 ? 5.631 -3.153 -15.003 1.00 95.38 395 GLU A C 1
ATOM 2977 O O . GLU A 1 395 ? 4.457 -3.260 -14.648 1.00 95.38 395 GLU A O 1
ATOM 2982 N N . LEU A 1 396 ? 6.452 -4.207 -15.089 1.00 94.88 396 LEU A N 1
ATOM 2983 C CA . LEU A 1 396 ? 6.042 -5.583 -14.811 1.00 94.88 396 LEU A CA 1
ATOM 2984 C C . LEU A 1 396 ? 5.589 -5.763 -13.349 1.00 94.88 396 LEU A C 1
ATOM 2986 O O . LEU A 1 396 ? 4.729 -6.598 -13.070 1.00 94.88 396 LEU A O 1
ATOM 2990 N N . TYR A 1 397 ? 6.151 -4.993 -12.412 1.00 93.50 397 TYR A N 1
ATOM 2991 C CA . TYR A 1 397 ? 5.827 -5.025 -10.979 1.00 93.50 397 TYR A CA 1
ATOM 2992 C C . TYR A 1 397 ? 4.881 -3.908 -10.514 1.00 93.50 397 TYR A C 1
ATOM 2994 O O . TYR A 1 397 ? 4.710 -3.707 -9.309 1.00 93.50 397 TYR A O 1
ATOM 3002 N N . ASN A 1 398 ? 4.225 -3.215 -11.445 1.00 95.88 398 ASN A N 1
ATOM 3003 C CA . ASN A 1 398 ? 3.205 -2.226 -11.126 1.00 95.88 398 ASN A CA 1
ATOM 3004 C C . ASN A 1 398 ? 1.797 -2.859 -11.183 1.00 95.88 398 ASN A C 1
ATOM 3006 O O . ASN A 1 398 ? 1.310 -3.140 -12.279 1.00 95.88 398 ASN A O 1
ATOM 3010 N N . PRO A 1 399 ? 1.089 -3.045 -10.050 1.00 96.62 399 PRO A N 1
ATOM 3011 C CA . PRO A 1 399 ? -0.245 -3.656 -10.043 1.00 96.62 399 PRO A CA 1
ATOM 3012 C C . PRO A 1 399 ? -1.284 -2.866 -10.851 1.00 96.62 399 PRO A C 1
ATOM 3014 O O . PRO A 1 399 ? -2.214 -3.466 -11.391 1.00 96.62 399 PRO A O 1
ATOM 3017 N N . LEU A 1 400 ? -1.122 -1.544 -10.975 1.00 96.06 400 LEU A N 1
ATOM 3018 C CA . LEU A 1 400 ? -2.046 -0.680 -11.716 1.00 96.06 400 LEU A CA 1
ATOM 3019 C C . LEU A 1 400 ? -2.073 -1.000 -13.219 1.00 96.06 400 LEU A C 1
ATOM 3021 O O . LEU A 1 400 ? -3.087 -0.753 -13.864 1.00 96.06 400 LEU A O 1
ATOM 3025 N N . ASN A 1 401 ? -1.013 -1.608 -13.764 1.00 95.38 401 ASN A N 1
ATOM 3026 C CA . ASN A 1 401 ? -0.967 -2.026 -15.169 1.00 95.38 401 ASN A CA 1
ATOM 3027 C C . ASN A 1 401 ? -1.881 -3.225 -15.473 1.00 95.38 401 ASN A C 1
ATOM 3029 O O . ASN A 1 401 ? -2.247 -3.435 -16.627 1.00 95.38 401 ASN A O 1
ATOM 3033 N N . TYR A 1 402 ? -2.252 -4.003 -14.452 1.00 95.69 402 TYR A N 1
ATOM 3034 C CA . TYR A 1 402 ? -2.997 -5.255 -14.618 1.00 95.69 402 TYR A CA 1
ATOM 3035 C C . TYR A 1 402 ? -4.454 -5.148 -14.181 1.00 95.69 402 TYR A C 1
ATOM 3037 O O . TYR A 1 402 ? -5.312 -5.880 -14.673 1.00 95.69 402 TYR A O 1
ATOM 3045 N N . ILE A 1 403 ? -4.766 -4.218 -13.277 1.00 94.69 403 ILE A N 1
ATOM 3046 C CA . ILE A 1 403 ? -6.146 -3.966 -12.869 1.00 94.69 403 ILE A CA 1
ATOM 3047 C C . ILE A 1 403 ? -6.932 -3.497 -14.098 1.00 94.69 403 ILE A C 1
ATOM 3049 O O . ILE A 1 403 ? -6.623 -2.466 -14.686 1.00 94.69 403 ILE A O 1
ATOM 3053 N N . SER A 1 404 ? -7.965 -4.258 -14.479 1.00 83.31 404 SER A N 1
ATOM 3054 C CA . SER A 1 404 ? -8.777 -4.062 -15.699 1.00 83.31 404 SER A CA 1
ATOM 3055 C C . SER A 1 404 ? -8.089 -4.341 -17.045 1.00 83.31 404 SER A C 1
ATOM 3057 O O . SER A 1 404 ? -8.693 -4.079 -18.089 1.00 83.31 404 SER A O 1
ATOM 3059 N N . ALA A 1 405 ? -6.882 -4.914 -17.055 1.00 85.69 405 ALA A N 1
ATOM 3060 C CA . ALA A 1 405 ? -6.244 -5.350 -18.296 1.00 85.69 405 ALA A CA 1
ATOM 3061 C C . ALA A 1 405 ? -7.084 -6.443 -18.987 1.00 85.69 405 ALA A C 1
ATOM 3063 O O . ALA A 1 405 ? -7.621 -7.332 -18.328 1.00 85.69 405 ALA A O 1
ATOM 3064 N N . GLU A 1 406 ? -7.207 -6.388 -20.323 1.00 76.00 406 GLU A N 1
ATOM 3065 C CA . GLU A 1 406 ? -8.057 -7.323 -21.092 1.00 76.00 406 GLU A CA 1
ATOM 3066 C C . GLU A 1 406 ? -7.663 -8.798 -20.893 1.00 76.00 406 GLU A C 1
ATOM 3068 O O . GLU A 1 406 ? -8.520 -9.680 -20.986 1.00 76.00 406 GLU A O 1
ATOM 3073 N N . ASP A 1 407 ? -6.383 -9.046 -20.610 1.00 72.56 407 ASP A N 1
ATOM 3074 C CA . ASP A 1 407 ? -5.789 -10.377 -20.501 1.00 72.56 407 ASP A CA 1
ATOM 3075 C C . ASP A 1 407 ? -5.647 -10.879 -19.045 1.00 72.56 407 ASP A C 1
ATOM 3077 O O . ASP A 1 407 ? -5.302 -12.046 -18.841 1.00 72.56 407 ASP A O 1
ATOM 3081 N N . ALA A 1 408 ? -5.975 -10.055 -18.039 1.00 72.25 408 ALA A N 1
ATOM 3082 C CA . ALA A 1 408 ? -5.884 -10.416 -16.622 1.00 72.25 408 ALA A CA 1
ATOM 3083 C C . ALA A 1 408 ? -7.240 -10.856 -16.036 1.00 72.25 408 ALA A C 1
ATOM 3085 O O . ALA A 1 408 ? -8.291 -10.258 -16.284 1.00 72.25 408 ALA A O 1
ATOM 3086 N N . GLU A 1 409 ? -7.236 -11.909 -15.210 1.00 88.69 409 GLU A N 1
ATOM 3087 C CA . GLU A 1 409 ? -8.420 -12.312 -14.440 1.00 88.69 409 GLU A CA 1
ATOM 3088 C C . GLU A 1 409 ? -8.470 -11.553 -13.104 1.00 88.69 409 GLU A C 1
ATOM 3090 O O . GLU A 1 409 ? -7.787 -11.898 -12.144 1.00 88.69 409 GLU A O 1
ATOM 3095 N N . ASN A 1 410 ? -9.301 -10.516 -13.015 1.00 93.06 410 ASN A N 1
ATOM 3096 C CA . ASN A 1 410 ? -9.441 -9.753 -11.774 1.00 93.06 410 ASN A CA 1
ATOM 3097 C C . ASN A 1 410 ? -9.904 -10.636 -10.591 1.00 93.06 410 ASN A C 1
ATOM 3099 O O . ASN A 1 410 ? -10.790 -11.485 -10.765 1.00 93.06 410 ASN A O 1
ATOM 3103 N N . PRO A 1 411 ? -9.386 -10.407 -9.365 1.00 96.31 411 PRO A N 1
ATOM 3104 C CA . PRO A 1 411 ? -9.945 -11.026 -8.171 1.00 96.31 411 PRO A CA 1
ATOM 3105 C C . PRO A 1 411 ? -11.388 -10.552 -7.963 1.00 96.31 411 PRO A C 1
ATOM 3107 O O . PRO A 1 411 ? -11.778 -9.471 -8.395 1.00 96.31 411 PRO A O 1
ATOM 3110 N N . THR A 1 412 ? -12.196 -11.350 -7.266 1.00 97.50 412 THR A N 1
ATOM 3111 C CA . THR A 1 412 ? -13.569 -10.943 -6.926 1.00 97.50 412 THR A CA 1
ATOM 3112 C C . THR A 1 412 ? -13.572 -9.808 -5.906 1.00 97.50 412 THR A C 1
ATOM 3114 O O . THR A 1 412 ? -14.428 -8.932 -5.973 1.00 97.50 412 THR A O 1
ATOM 3117 N N . TRP A 1 413 ? -12.622 -9.829 -4.970 1.00 98.38 413 TRP A N 1
ATOM 3118 C CA . TRP A 1 413 ? -12.544 -8.849 -3.899 1.00 98.38 413 TRP A CA 1
ATOM 3119 C C . TRP A 1 413 ? -11.121 -8.656 -3.369 1.00 98.38 413 TRP A C 1
ATOM 3121 O O . TRP A 1 413 ? -10.296 -9.576 -3.397 1.00 98.38 413 TRP A O 1
ATOM 3131 N N . VAL A 1 414 ? -10.848 -7.471 -2.831 1.00 98.44 414 VAL A N 1
ATOM 3132 C CA . VAL A 1 414 ? -9.581 -7.096 -2.202 1.00 98.44 414 VAL A CA 1
ATOM 3133 C C . VAL A 1 414 ? -9.859 -6.287 -0.936 1.00 98.44 414 VAL A C 1
ATOM 3135 O O . VAL A 1 414 ? -10.662 -5.362 -0.933 1.00 98.44 414 VAL A O 1
ATOM 3138 N N . ARG A 1 415 ? -9.163 -6.612 0.153 1.00 98.00 415 ARG A N 1
ATOM 3139 C CA . ARG A 1 415 ? -9.104 -5.784 1.360 1.00 98.00 415 ARG A CA 1
ATOM 3140 C C . ARG A 1 415 ? -7.665 -5.370 1.618 1.00 98.00 415 ARG A C 1
ATOM 3142 O O . ARG A 1 415 ? -6.781 -6.228 1.660 1.00 98.00 415 ARG A O 1
ATOM 3149 N N . MET A 1 416 ? -7.438 -4.079 1.814 1.00 97.62 416 MET A N 1
ATOM 3150 C CA . MET A 1 416 ? -6.139 -3.524 2.187 1.00 97.62 416 MET A CA 1
ATOM 3151 C C . MET A 1 416 ? -6.249 -2.904 3.578 1.00 97.62 416 MET A C 1
ATOM 3153 O O . MET A 1 416 ? -7.119 -2.072 3.801 1.00 97.62 416 MET A O 1
ATOM 3157 N N . LEU A 1 417 ? -5.407 -3.330 4.518 1.00 95.12 417 LEU A N 1
ATOM 3158 C CA . LEU A 1 417 ? -5.374 -2.793 5.880 1.00 95.12 417 LEU A CA 1
ATOM 3159 C C . LEU A 1 417 ? -4.040 -2.103 6.129 1.00 95.12 417 LEU A C 1
ATOM 3161 O O . LEU A 1 417 ? -3.006 -2.762 6.092 1.00 95.12 417 LEU A O 1
ATOM 3165 N N . CYS A 1 418 ? -4.060 -0.819 6.452 1.00 94.12 418 CYS A N 1
ATOM 3166 C CA . CYS A 1 418 ? -2.872 -0.026 6.750 1.00 94.12 418 CYS A CA 1
ATOM 3167 C C . CYS A 1 418 ? -3.013 0.623 8.130 1.00 94.12 418 CYS A C 1
ATOM 3169 O O . CYS A 1 418 ? -4.120 0.935 8.563 1.00 94.12 418 CYS A O 1
ATOM 3171 N N . GLY A 1 419 ? -1.914 0.834 8.848 1.00 93.12 419 GLY A N 1
ATOM 3172 C CA . GLY A 1 419 ? -1.927 1.687 10.032 1.00 93.12 419 GLY A CA 1
ATOM 3173 C C . GLY A 1 419 ? -2.168 3.135 9.608 1.00 93.12 419 GLY A C 1
ATOM 3174 O O . GLY A 1 419 ? -1.436 3.653 8.776 1.00 93.12 419 GLY A O 1
ATOM 3175 N N . ALA A 1 420 ? -3.155 3.818 10.187 1.00 92.88 420 ALA A N 1
ATOM 3176 C CA . ALA A 1 420 ? -3.536 5.170 9.757 1.00 92.88 420 ALA A CA 1
ATOM 3177 C C . ALA A 1 420 ? -2.418 6.218 9.918 1.00 92.88 420 ALA A C 1
ATOM 3179 O O . ALA A 1 420 ? -2.507 7.286 9.328 1.00 92.88 420 ALA A O 1
ATOM 3180 N N . ALA A 1 421 ? -1.389 5.933 10.723 1.00 88.75 421 ALA A N 1
ATOM 3181 C CA . ALA A 1 421 ? -0.202 6.771 10.899 1.00 88.75 421 ALA A CA 1
ATOM 3182 C C . ALA A 1 421 ? 1.099 6.056 10.483 1.00 88.75 421 ALA A C 1
ATOM 3184 O O . ALA A 1 421 ? 2.176 6.487 10.879 1.00 88.75 421 ALA A O 1
ATOM 3185 N N . GLU A 1 422 ? 1.049 4.944 9.743 1.00 89.75 422 GLU A N 1
ATOM 3186 C CA . GLU A 1 422 ? 2.279 4.233 9.371 1.00 89.75 422 GLU A CA 1
ATOM 3187 C C . GLU A 1 422 ? 3.149 5.045 8.395 1.00 89.75 422 GLU A C 1
ATOM 3189 O O . GLU A 1 422 ? 2.645 5.682 7.474 1.00 89.75 422 GLU A O 1
ATOM 3194 N N . GLY A 1 423 ? 4.468 5.042 8.580 1.00 89.56 423 GLY A N 1
ATOM 3195 C CA . GLY A 1 423 ? 5.393 5.816 7.740 1.00 89.56 423 GLY A CA 1
ATOM 3196 C C . GLY A 1 423 ? 5.973 5.052 6.546 1.00 89.56 423 GLY A C 1
ATOM 3197 O O . GLY A 1 423 ? 6.738 5.623 5.774 1.00 89.56 423 GLY A O 1
ATOM 3198 N N . ASP A 1 424 ? 5.672 3.757 6.420 1.00 91.00 424 ASP A N 1
ATOM 3199 C CA . ASP A 1 424 ? 6.326 2.850 5.469 1.00 91.00 424 ASP A CA 1
ATOM 3200 C C . ASP A 1 424 ? 5.793 2.971 4.035 1.00 91.00 424 ASP A C 1
ATOM 3202 O O . ASP A 1 424 ? 6.532 2.705 3.087 1.00 91.00 424 ASP A O 1
ATOM 3206 N N . ILE A 1 425 ? 4.531 3.382 3.876 1.00 93.25 425 ILE A N 1
ATOM 3207 C CA . ILE A 1 425 ? 3.872 3.640 2.590 1.00 93.25 425 ILE A CA 1
ATOM 3208 C C . ILE A 1 425 ? 2.862 4.775 2.727 1.00 93.25 425 ILE A C 1
ATOM 3210 O O . ILE A 1 425 ? 2.303 4.982 3.807 1.00 93.25 425 ILE A O 1
ATOM 3214 N N . SER A 1 426 ? 2.634 5.518 1.642 1.00 96.06 426 SER A N 1
ATOM 3215 C CA . SER A 1 426 ? 1.603 6.548 1.644 1.00 96.06 426 SER A CA 1
ATOM 3216 C C . SER A 1 426 ? 0.207 5.930 1.654 1.00 96.06 426 SER A C 1
ATOM 3218 O O . SER A 1 426 ? -0.039 4.911 1.003 1.00 96.06 426 SER A O 1
ATOM 3220 N N . MET A 1 427 ? -0.747 6.562 2.344 1.00 95.69 427 MET A N 1
ATOM 3221 C CA . MET A 1 427 ? -2.147 6.127 2.267 1.00 95.69 427 MET A CA 1
ATOM 3222 C C . MET A 1 427 ? -2.723 6.352 0.864 1.00 95.69 427 MET A C 1
ATOM 3224 O O . MET A 1 427 ? -3.601 5.602 0.427 1.00 95.69 427 MET A O 1
ATOM 3228 N N . LEU A 1 428 ? -2.158 7.306 0.119 1.00 97.81 428 LEU A N 1
ATOM 3229 C CA . LEU A 1 428 ? -2.524 7.599 -1.263 1.00 97.81 428 LEU A CA 1
ATOM 3230 C C . LEU A 1 428 ? -2.264 6.415 -2.206 1.00 97.81 428 LEU A C 1
ATOM 3232 O O . LEU A 1 428 ? -3.059 6.192 -3.112 1.00 97.81 428 LEU A O 1
ATOM 3236 N N . ASN A 1 429 ? -1.248 5.585 -1.946 1.00 97.94 429 ASN A N 1
ATOM 3237 C CA . ASN A 1 429 ? -1.025 4.355 -2.716 1.00 97.94 429 ASN A CA 1
ATOM 3238 C C . ASN A 1 429 ? -2.198 3.373 -2.572 1.00 97.94 429 ASN A C 1
ATOM 3240 O O . ASN A 1 429 ? -2.700 2.830 -3.557 1.00 97.94 429 ASN A O 1
ATOM 3244 N N . SER A 1 430 ? -2.672 3.157 -1.339 1.00 97.69 430 SER A N 1
ATOM 3245 C CA . SER A 1 430 ? -3.828 2.283 -1.098 1.00 97.69 430 SER A CA 1
ATOM 3246 C C . SER A 1 430 ? -5.120 2.855 -1.691 1.00 97.69 430 SER A C 1
ATOM 3248 O O . SER A 1 430 ? -5.938 2.093 -2.207 1.00 97.69 430 SER A O 1
ATOM 3250 N N . LEU A 1 431 ? -5.264 4.185 -1.694 1.00 98.38 431 LEU A N 1
ATOM 3251 C CA . LEU A 1 431 ? -6.390 4.877 -2.315 1.00 98.38 431 LEU A CA 1
ATOM 3252 C C . LEU A 1 431 ? -6.375 4.721 -3.845 1.00 98.38 431 LEU A C 1
ATOM 3254 O O . LEU A 1 431 ? -7.392 4.344 -4.425 1.00 98.38 431 LEU A O 1
ATOM 3258 N N . ASN A 1 432 ? -5.226 4.915 -4.501 1.00 98.38 432 ASN A N 1
ATOM 3259 C CA . ASN A 1 432 ? -5.085 4.731 -5.952 1.00 98.38 432 ASN A CA 1
ATOM 3260 C C . ASN A 1 432 ? -5.421 3.297 -6.378 1.00 98.38 432 ASN A C 1
ATOM 3262 O O . ASN A 1 432 ? -6.161 3.090 -7.344 1.00 98.38 432 ASN A O 1
ATOM 3266 N N . LEU A 1 433 ? -4.950 2.300 -5.620 1.00 98.38 433 LEU A N 1
ATOM 3267 C CA . LEU A 1 433 ? -5.310 0.898 -5.840 1.00 98.38 433 LEU A CA 1
ATOM 3268 C C . LEU A 1 433 ? -6.818 0.664 -5.694 1.00 98.38 433 LEU A C 1
ATOM 3270 O O . LEU A 1 433 ? -7.407 0.003 -6.547 1.00 98.38 433 LEU A O 1
ATOM 3274 N N . GLN A 1 434 ? -7.453 1.206 -4.652 1.00 98.25 434 GLN A N 1
ATOM 3275 C CA . GLN A 1 434 ? -8.897 1.068 -4.446 1.00 98.25 434 GLN A CA 1
ATOM 3276 C C . GLN A 1 434 ? -9.687 1.699 -5.597 1.00 98.25 434 GLN A C 1
ATOM 3278 O O . GLN A 1 434 ? -10.574 1.048 -6.144 1.00 98.25 434 GLN A O 1
ATOM 3283 N N . ILE A 1 435 ? -9.334 2.920 -6.013 1.00 98.31 435 ILE A N 1
ATOM 3284 C CA . ILE A 1 435 ? -9.970 3.614 -7.142 1.00 98.31 435 ILE A CA 1
ATOM 3285 C C . ILE A 1 435 ? -9.873 2.759 -8.409 1.00 98.31 435 ILE A C 1
ATOM 3287 O O . ILE A 1 435 ? -10.882 2.526 -9.080 1.00 98.31 435 ILE A O 1
ATOM 3291 N N . ALA A 1 436 ? -8.677 2.256 -8.730 1.00 97.81 436 ALA A N 1
ATOM 3292 C CA . ALA A 1 436 ? -8.471 1.398 -9.893 1.00 97.81 436 ALA A CA 1
ATOM 3293 C C . ALA A 1 436 ? -9.313 0.113 -9.808 1.00 97.81 436 ALA A C 1
ATOM 3295 O O . ALA A 1 436 ? -9.958 -0.276 -10.782 1.00 97.81 436 ALA A O 1
ATOM 3296 N N . MET A 1 437 ? -9.346 -0.530 -8.639 1.00 97.88 437 MET A N 1
ATOM 3297 C CA . MET A 1 437 ? -10.086 -1.771 -8.412 1.00 97.88 437 MET A CA 1
ATOM 3298 C C . MET A 1 437 ? -11.604 -1.578 -8.523 1.00 97.88 437 MET A C 1
ATOM 3300 O O . MET A 1 437 ? -12.255 -2.343 -9.237 1.00 97.88 437 MET A O 1
ATOM 3304 N N . LEU A 1 438 ? -12.163 -0.538 -7.900 1.00 97.31 438 LEU A N 1
ATOM 3305 C CA . LEU A 1 438 ? -13.591 -0.219 -7.999 1.00 97.31 438 LEU A CA 1
ATOM 3306 C C . LEU A 1 438 ? -13.988 0.077 -9.451 1.00 97.31 438 LEU A C 1
ATOM 3308 O O . LEU A 1 438 ? -14.959 -0.487 -9.956 1.00 97.31 438 LEU A O 1
ATOM 3312 N N . ASN A 1 439 ? -13.178 0.860 -10.173 1.00 95.69 439 ASN A N 1
ATOM 3313 C CA . ASN A 1 439 ? -13.391 1.127 -11.600 1.00 95.69 439 ASN A CA 1
ATOM 3314 C C . ASN A 1 439 ? -13.301 -0.139 -12.471 1.00 95.69 439 ASN A C 1
ATOM 3316 O O . ASN A 1 439 ? -13.943 -0.219 -13.522 1.00 95.69 439 ASN A O 1
ATOM 3320 N N . ALA A 1 440 ? -12.549 -1.148 -12.027 1.00 95.38 440 ALA A N 1
ATOM 3321 C CA . ALA A 1 440 ? -12.465 -2.462 -12.658 1.00 95.38 440 ALA A CA 1
ATOM 3322 C C . ALA A 1 440 ? -13.611 -3.419 -12.262 1.00 95.38 440 ALA A C 1
ATOM 3324 O O . ALA A 1 440 ? -13.666 -4.546 -12.766 1.00 95.38 440 ALA A O 1
ATOM 3325 N N . GLY A 1 441 ? -14.522 -2.996 -11.378 1.00 94.69 441 GLY A N 1
ATOM 3326 C CA . GLY A 1 441 ? -15.615 -3.816 -10.852 1.00 94.69 441 GLY A CA 1
ATOM 3327 C C . GLY A 1 441 ? -15.179 -4.846 -9.806 1.00 94.69 441 GLY A C 1
ATOM 3328 O O . GLY A 1 441 ? -15.887 -5.833 -9.600 1.00 94.69 441 GLY A O 1
ATOM 3329 N N . ILE A 1 442 ? -14.015 -4.646 -9.187 1.00 97.19 442 ILE A N 1
ATOM 3330 C CA . ILE A 1 442 ? -13.528 -5.431 -8.051 1.00 97.19 442 ILE A CA 1
ATOM 3331 C C . ILE A 1 442 ? -14.101 -4.814 -6.776 1.00 97.19 442 ILE A C 1
ATOM 3333 O O . ILE A 1 442 ? -14.031 -3.602 -6.589 1.00 97.19 442 ILE A O 1
ATOM 3337 N N . ASP A 1 443 ? -14.620 -5.646 -5.876 1.00 97.56 443 ASP A N 1
ATOM 3338 C CA . ASP A 1 443 ? -15.010 -5.201 -4.538 1.00 97.56 443 ASP A CA 1
ATOM 3339 C C . ASP A 1 443 ? -13.755 -4.905 -3.707 1.00 97.56 443 ASP A C 1
ATOM 3341 O O . ASP A 1 443 ? -13.055 -5.824 -3.272 1.00 97.56 443 ASP A O 1
ATOM 3345 N N . ALA A 1 444 ? -13.425 -3.623 -3.556 1.00 97.62 444 ALA A N 1
ATOM 3346 C CA . ALA A 1 444 ? -12.204 -3.172 -2.907 1.00 97.62 444 ALA A CA 1
ATOM 3347 C C . ALA A 1 444 ? -12.499 -2.310 -1.681 1.00 97.62 444 ALA A C 1
ATOM 3349 O O . ALA A 1 444 ? -13.157 -1.277 -1.765 1.00 97.62 444 ALA A O 1
ATOM 3350 N N . THR A 1 445 ? -11.945 -2.719 -0.542 1.00 95.88 445 THR A N 1
ATOM 3351 C CA . THR A 1 445 ? -12.053 -1.994 0.728 1.00 95.88 445 THR A CA 1
ATOM 3352 C C . THR A 1 445 ? -10.668 -1.629 1.246 1.00 95.88 445 THR A C 1
ATOM 3354 O O . THR A 1 445 ? -9.795 -2.498 1.347 1.00 95.88 445 THR A O 1
ATOM 3357 N N . ILE A 1 446 ? -10.487 -0.367 1.633 1.00 95.75 446 ILE A N 1
ATOM 3358 C CA . ILE A 1 446 ? -9.352 0.071 2.448 1.00 95.75 446 ILE A CA 1
ATOM 3359 C C . ILE A 1 446 ? -9.779 0.223 3.906 1.00 95.75 446 ILE A C 1
ATOM 3361 O O . ILE A 1 446 ? -10.876 0.684 4.207 1.00 95.75 446 ILE A O 1
ATOM 3365 N N . GLU A 1 447 ? -8.905 -0.180 4.819 1.00 94.88 447 GLU A N 1
ATOM 3366 C CA . GLU A 1 447 ? -9.028 0.104 6.242 1.00 94.88 447 GLU A CA 1
ATOM 3367 C C . GLU A 1 447 ? -7.762 0.809 6.714 1.00 94.88 447 GLU A C 1
ATOM 3369 O O . GLU A 1 447 ? -6.673 0.234 6.699 1.00 94.88 447 GLU A O 1
ATOM 3374 N N . TRP A 1 448 ? -7.915 2.042 7.179 1.00 94.94 448 TRP A N 1
ATOM 3375 C CA . TRP A 1 448 ? -6.854 2.798 7.829 1.00 94.94 448 TRP A CA 1
ATOM 3376 C C . TRP A 1 448 ? -7.048 2.712 9.340 1.00 94.94 448 TRP A C 1
ATOM 3378 O O . TRP A 1 448 ? -7.831 3.435 9.958 1.00 94.94 448 TRP A O 1
ATOM 3388 N N . GLN A 1 449 ? -6.348 1.755 9.938 1.00 91.50 449 GLN A N 1
ATOM 3389 C CA . GLN A 1 449 ? -6.472 1.383 11.335 1.00 91.50 449 GLN A CA 1
ATOM 3390 C C . GLN A 1 449 ? -5.860 2.441 12.254 1.00 91.50 449 GLN A C 1
ATOM 3392 O O . GLN A 1 449 ? -4.640 2.606 12.335 1.00 91.50 449 GLN A O 1
ATOM 3397 N N . TRP A 1 450 ? -6.719 3.114 13.015 1.00 90.25 450 TRP A N 1
ATOM 3398 C CA . TRP A 1 450 ? -6.322 4.134 13.981 1.00 90.25 450 TRP A CA 1
ATOM 3399 C C . TRP A 1 450 ? -5.586 3.540 15.180 1.00 90.25 450 TRP A C 1
ATOM 3401 O O . TRP A 1 450 ? -5.970 2.496 15.726 1.00 90.25 450 TRP A O 1
ATOM 3411 N N . ASP A 1 451 ? -4.501 4.212 15.582 1.00 81.62 451 ASP A N 1
ATOM 3412 C CA . ASP A 1 451 ? -3.528 3.678 16.547 1.00 81.62 451 ASP A CA 1
ATOM 3413 C C . ASP A 1 451 ? -2.939 2.321 16.076 1.00 81.62 451 ASP A C 1
ATOM 3415 O O . ASP A 1 451 ? -2.551 1.464 16.873 1.00 81.62 451 ASP A O 1
ATOM 3419 N N . GLY A 1 452 ? -2.957 2.065 14.763 1.00 83.88 452 GLY A N 1
ATOM 3420 C CA . GLY A 1 452 ? -2.309 0.936 14.103 1.00 83.88 452 GLY A CA 1
ATOM 3421 C C . GLY A 1 452 ? -0.892 1.287 13.670 1.00 83.88 452 GLY A C 1
ATOM 3422 O O . GLY A 1 452 ? -0.654 2.381 13.166 1.00 83.88 452 GLY A O 1
ATOM 3423 N N . GLY A 1 453 ? 0.038 0.352 13.857 1.00 85.69 453 GLY A N 1
ATOM 3424 C CA . GLY A 1 453 ? 1.374 0.437 13.265 1.00 85.69 453 GLY A CA 1
ATOM 3425 C C . GLY A 1 453 ? 1.430 -0.209 11.880 1.00 85.69 453 GLY A C 1
ATOM 3426 O O . GLY A 1 453 ? 0.417 -0.695 11.376 1.00 85.69 453 GLY A O 1
ATOM 3427 N N . HIS A 1 454 ? 2.635 -0.265 11.311 1.00 90.31 454 HIS A N 1
ATOM 3428 C CA . HIS A 1 454 ? 2.921 -1.016 10.089 1.00 90.31 454 HIS A CA 1
ATOM 3429 C C . HIS A 1 454 ? 2.539 -2.497 10.249 1.00 90.31 454 HIS A C 1
ATOM 3431 O O . HIS A 1 454 ? 2.872 -3.120 11.261 1.00 90.31 454 HIS A O 1
ATOM 3437 N N . VAL A 1 455 ? 1.848 -3.058 9.252 1.00 88.50 455 VAL A N 1
ATOM 3438 C CA . VAL A 1 455 ? 1.252 -4.405 9.278 1.00 88.50 455 VAL A CA 1
ATOM 3439 C C . VAL A 1 455 ? 0.323 -4.568 10.492 1.00 88.50 455 VAL A C 1
ATOM 3441 O O . VAL A 1 455 ? 0.605 -5.340 11.419 1.00 88.50 455 VAL A O 1
ATOM 3444 N N . PRO A 1 456 ? -0.789 -3.813 10.536 1.00 84.56 456 PRO A N 1
ATOM 3445 C CA . PRO A 1 456 ? -1.668 -3.818 11.692 1.00 84.56 456 PRO A CA 1
ATOM 3446 C C . PRO A 1 456 ? -2.319 -5.194 11.897 1.00 84.56 456 PRO A C 1
ATOM 3448 O O . PRO A 1 456 ? -2.640 -5.912 10.953 1.00 84.56 456 PRO A O 1
ATOM 3451 N N . SER A 1 457 ? -2.525 -5.566 13.161 1.00 82.19 457 SER A N 1
ATOM 3452 C CA . SER A 1 457 ? -3.329 -6.744 13.515 1.00 82.19 457 SER A CA 1
ATOM 3453 C C . SER A 1 457 ? -4.812 -6.413 13.456 1.00 82.19 457 SER A C 1
ATOM 3455 O O . SER A 1 457 ? -5.188 -5.296 13.810 1.00 82.19 457 SER A O 1
ATOM 3457 N N . GLU A 1 458 ? -5.651 -7.395 13.127 1.00 82.44 458 GLU A N 1
ATOM 3458 C CA . GLU A 1 458 ? -7.099 -7.215 13.137 1.00 82.44 458 GLU A CA 1
ATOM 3459 C C . GLU A 1 458 ? -7.611 -6.896 14.545 1.00 82.44 458 GLU A C 1
ATOM 3461 O O . GLU A 1 458 ? -7.157 -7.445 15.556 1.00 82.44 458 GLU A O 1
ATOM 3466 N N . VAL A 1 459 ? -8.577 -5.986 14.610 1.00 85.31 459 VAL A N 1
ATOM 3467 C CA . VAL A 1 459 ? -9.130 -5.458 15.857 1.00 85.31 459 VAL A CA 1
ATOM 3468 C C . VAL A 1 459 ? -10.651 -5.508 15.841 1.00 85.31 459 VAL A C 1
ATOM 3470 O O . VAL A 1 459 ? -11.281 -5.831 14.840 1.00 85.31 459 VAL A O 1
ATOM 3473 N N . LEU A 1 460 ? -11.259 -5.194 16.987 1.00 88.19 460 LEU A N 1
ATOM 3474 C CA . LEU A 1 460 ? -12.705 -4.986 17.102 1.00 88.19 460 LEU A CA 1
ATOM 3475 C C . LEU A 1 460 ? -13.533 -6.186 16.645 1.00 88.19 460 LEU A C 1
ATOM 3477 O O . LEU A 1 460 ? -14.599 -6.026 16.060 1.00 88.19 460 LEU A O 1
ATOM 3481 N N . GLY A 1 461 ? -13.060 -7.400 16.919 1.00 85.38 461 GLY A N 1
ATOM 3482 C CA . GLY A 1 461 ? -13.758 -8.629 16.549 1.00 85.38 461 GLY A CA 1
ATOM 3483 C C . GLY A 1 461 ? -13.752 -8.932 15.050 1.00 85.38 461 GLY A C 1
ATOM 3484 O O . GLY A 1 461 ? -14.410 -9.889 14.643 1.00 85.38 461 GLY A O 1
ATOM 3485 N N . ASP A 1 462 ? -13.034 -8.152 14.238 1.00 87.88 462 ASP A N 1
ATOM 3486 C CA . ASP A 1 462 ? -12.691 -8.560 12.883 1.00 87.88 462 ASP A CA 1
ATOM 3487 C C . ASP A 1 462 ? -11.522 -9.539 12.906 1.00 87.88 462 ASP A C 1
ATOM 3489 O O . ASP A 1 462 ? -10.701 -9.573 13.822 1.00 87.88 462 ASP A O 1
ATOM 3493 N N . SER A 1 463 ? -11.491 -10.398 11.897 1.00 88.56 463 SER A N 1
ATOM 3494 C CA . SER A 1 463 ? -10.402 -11.338 11.668 1.00 88.56 463 SER A CA 1
ATOM 3495 C C . SER A 1 463 ? -10.321 -11.647 10.184 1.00 88.56 463 SER A C 1
ATOM 3497 O O . SER A 1 463 ? -11.332 -11.557 9.479 1.00 88.56 463 SER A O 1
ATOM 3499 N N . PHE A 1 464 ? -9.145 -12.079 9.731 1.00 89.44 464 PHE A N 1
ATOM 3500 C CA . PHE A 1 464 ? -8.957 -12.659 8.405 1.00 89.44 464 PHE A CA 1
ATOM 3501 C C . PHE A 1 464 ? -10.067 -13.664 8.049 1.00 89.44 464 PHE A C 1
ATOM 3503 O O . PHE A 1 464 ? -10.756 -13.511 7.042 1.00 89.44 464 PHE A O 1
ATOM 3510 N N . SER A 1 465 ? -10.283 -14.663 8.914 1.00 91.81 465 SER A N 1
ATOM 3511 C CA . SER A 1 465 ? -11.245 -15.749 8.697 1.00 91.81 465 SER A CA 1
ATOM 3512 C C . SER A 1 465 ? -12.680 -15.246 8.561 1.00 91.81 465 SER A C 1
ATOM 3514 O O . SER A 1 465 ? -13.394 -15.682 7.664 1.00 91.81 465 SER A O 1
ATOM 3516 N N . LEU A 1 466 ? -13.096 -14.307 9.419 1.00 92.75 466 LEU A N 1
ATOM 3517 C CA . LEU A 1 466 ? -14.435 -13.725 9.342 1.00 92.75 466 LEU A CA 1
ATOM 3518 C C . LEU A 1 466 ? -14.652 -13.023 8.000 1.00 92.75 466 LEU A C 1
ATOM 3520 O O . LEU A 1 466 ? -15.682 -13.248 7.371 1.00 92.75 466 LEU A O 1
ATOM 3524 N N . TYR A 1 467 ? -13.687 -12.215 7.557 1.00 95.06 467 TYR A N 1
ATOM 3525 C CA . TYR A 1 467 ? -13.814 -11.486 6.299 1.00 95.06 467 TYR A CA 1
ATOM 3526 C C . TYR A 1 467 ? -13.912 -12.445 5.109 1.00 95.06 467 TYR A C 1
ATOM 3528 O O . TYR A 1 467 ? -14.844 -12.348 4.317 1.00 95.06 467 TYR A O 1
ATOM 3536 N N . VAL A 1 468 ? -13.026 -13.445 5.028 1.00 95.81 468 VAL A N 1
ATOM 3537 C CA . VAL A 1 468 ? -13.079 -14.467 3.966 1.00 95.81 468 VAL A CA 1
ATOM 3538 C C . VAL A 1 468 ? -14.429 -15.194 3.951 1.00 95.81 468 VAL A C 1
ATOM 3540 O O . VAL A 1 468 ? -15.008 -15.390 2.880 1.00 95.81 468 VAL A O 1
ATOM 3543 N N . ASP A 1 469 ? -14.963 -15.559 5.119 1.00 95.94 469 ASP A N 1
ATOM 3544 C CA . ASP A 1 469 ? -16.270 -16.212 5.240 1.00 95.94 469 ASP A CA 1
ATOM 3545 C C . ASP A 1 469 ? -17.435 -15.302 4.809 1.00 95.94 469 ASP A C 1
ATOM 3547 O O . ASP A 1 469 ? -18.398 -15.781 4.201 1.00 95.94 469 ASP A O 1
ATOM 3551 N N . GLN A 1 470 ? -17.358 -13.995 5.088 1.00 96.94 470 GLN A N 1
ATOM 3552 C CA . GLN A 1 470 ? -18.330 -13.003 4.612 1.00 96.94 470 GLN A CA 1
ATOM 3553 C C . GLN A 1 470 ? -18.322 -12.925 3.085 1.00 96.94 470 GLN A C 1
ATOM 3555 O O . GLN A 1 470 ? -19.373 -13.123 2.471 1.00 96.94 470 GLN A O 1
ATOM 3560 N N . MET A 1 471 ? -17.140 -12.778 2.478 1.00 97.62 471 MET A N 1
ATOM 3561 C CA . MET A 1 471 ? -17.006 -12.744 1.019 1.00 97.62 471 MET A CA 1
ATOM 3562 C C . MET A 1 471 ? -17.473 -14.053 0.380 1.00 97.62 471 MET A C 1
ATOM 3564 O O . MET A 1 471 ? -18.083 -14.058 -0.690 1.00 97.62 471 MET A O 1
ATOM 3568 N N . TYR A 1 472 ? -17.236 -15.193 1.037 1.00 96.81 472 TYR A N 1
ATOM 3569 C CA . TYR A 1 472 ? -17.710 -16.481 0.537 1.00 96.81 472 TYR A CA 1
ATOM 3570 C C . TYR A 1 472 ? -19.240 -16.547 0.578 1.00 96.81 472 TYR A C 1
ATOM 3572 O O . TYR A 1 472 ? -19.870 -16.988 -0.384 1.00 96.81 472 TYR A O 1
ATOM 3580 N N . GLY A 1 473 ? -19.851 -16.086 1.672 1.00 97.12 473 GLY A N 1
ATOM 3581 C CA . GLY A 1 473 ? -21.302 -15.995 1.823 1.00 97.12 473 GLY A CA 1
ATOM 3582 C C . GLY A 1 473 ? -21.973 -15.062 0.811 1.00 97.12 473 GLY A C 1
ATOM 3583 O O . GLY A 1 473 ? -23.107 -15.326 0.408 1.00 97.12 473 GLY A O 1
ATOM 3584 N N . GLU A 1 474 ? -21.279 -14.005 0.396 1.00 96.56 474 GLU A N 1
ATOM 3585 C CA . GLU A 1 474 ? -21.763 -13.011 -0.561 1.00 96.56 474 GLU A CA 1
ATOM 3586 C C . GLU A 1 474 ? -21.637 -13.473 -2.017 1.00 96.56 474 GLU A C 1
ATOM 3588 O O . GLU A 1 474 ? -22.626 -13.500 -2.757 1.00 96.56 474 GLU A O 1
ATOM 3593 N N . TYR A 1 475 ? -20.442 -13.902 -2.424 1.00 96.81 475 TYR A N 1
ATOM 3594 C CA . TYR A 1 475 ? -20.128 -14.134 -3.834 1.00 96.81 475 TYR A CA 1
ATOM 3595 C C . TYR A 1 475 ? -20.320 -15.584 -4.289 1.00 96.81 475 TYR A C 1
ATOM 3597 O O . TYR A 1 475 ? -20.431 -15.854 -5.491 1.00 96.81 475 TYR A O 1
ATOM 3605 N N . VAL A 1 476 ? -20.401 -16.553 -3.370 1.00 96.44 476 VAL A N 1
ATOM 3606 C CA . VAL A 1 476 ? -20.592 -17.962 -3.740 1.00 96.44 476 VAL A CA 1
ATOM 3607 C C . VAL A 1 476 ? -22.068 -18.337 -3.725 1.00 96.44 476 VAL A C 1
ATOM 3609 O O . VAL A 1 476 ? -22.707 -18.496 -2.687 1.00 96.44 476 VAL A O 1
ATOM 3612 N N . ASN A 1 477 ? -22.618 -18.565 -4.919 1.00 94.94 477 ASN A N 1
ATOM 3613 C CA . ASN A 1 477 ? -24.024 -18.919 -5.089 1.00 94.94 477 ASN A CA 1
ATOM 3614 C C . ASN A 1 477 ? -24.430 -20.153 -4.257 1.00 94.94 477 ASN A C 1
ATOM 3616 O O . ASN A 1 477 ? -23.931 -21.263 -4.459 1.00 94.94 477 ASN A O 1
ATOM 3620 N N . GLY A 1 478 ? -25.402 -19.959 -3.363 1.00 95.19 478 GLY A N 1
ATOM 3621 C CA . GLY A 1 478 ? -25.926 -20.994 -2.473 1.00 95.19 478 GLY A CA 1
ATOM 3622 C C . GLY A 1 478 ? -25.188 -21.123 -1.138 1.00 95.19 478 GLY A C 1
ATOM 3623 O O . GLY A 1 478 ? -25.604 -21.950 -0.322 1.00 95.19 478 GLY A O 1
ATOM 3624 N N . ALA A 1 479 ? -24.141 -20.326 -0.899 1.00 95.88 479 ALA A N 1
ATOM 3625 C CA . ALA A 1 479 ? -23.546 -20.171 0.422 1.00 95.88 479 ALA A CA 1
ATOM 3626 C C . ALA A 1 479 ? -24.511 -19.451 1.381 1.00 95.88 479 ALA A C 1
ATOM 3628 O O . ALA A 1 479 ? -25.454 -18.770 0.971 1.00 95.88 479 ALA A O 1
ATOM 3629 N N . ALA A 1 480 ? -24.315 -19.663 2.682 1.00 95.06 480 ALA A N 1
ATOM 3630 C CA . ALA A 1 480 ? -25.042 -18.917 3.698 1.00 95.06 480 ALA A CA 1
ATOM 3631 C C . ALA A 1 480 ? -24.361 -17.562 3.902 1.00 95.06 480 ALA A C 1
ATOM 3633 O O . ALA A 1 480 ? -23.141 -17.520 4.023 1.00 95.06 480 ALA A O 1
ATOM 3634 N N . ALA A 1 481 ? -25.147 -16.489 3.996 1.00 94.12 481 ALA A N 1
ATOM 3635 C CA . ALA A 1 481 ? -24.620 -15.190 4.390 1.00 94.12 481 ALA A CA 1
ATOM 3636 C C . ALA A 1 481 ? -24.029 -15.281 5.804 1.00 94.12 481 ALA A C 1
ATOM 3638 O O . ALA A 1 481 ? -24.691 -15.766 6.730 1.00 94.12 481 ALA A O 1
ATOM 3639 N N . ILE A 1 482 ? -22.793 -14.815 5.948 1.00 93.69 482 ILE A N 1
ATOM 3640 C CA . ILE A 1 482 ? -22.089 -14.720 7.222 1.00 93.69 482 ILE A CA 1
ATOM 3641 C C . ILE A 1 482 ? -22.082 -13.253 7.632 1.00 93.69 482 ILE A C 1
ATOM 3643 O O . ILE A 1 482 ? -21.863 -12.366 6.815 1.00 93.69 482 ILE A O 1
ATOM 3647 N N . THR A 1 483 ? -22.371 -12.989 8.900 1.00 91.44 483 THR A N 1
ATOM 3648 C CA . THR A 1 483 ? -22.358 -11.638 9.463 1.00 91.44 483 THR A CA 1
ATOM 3649 C C . THR A 1 483 ? -21.574 -11.658 10.759 1.00 91.44 483 THR A C 1
ATOM 3651 O O . THR A 1 483 ? -21.711 -12.606 11.541 1.00 91.44 483 THR A O 1
ATOM 3654 N N . LYS A 1 484 ? -20.817 -10.592 11.017 1.00 91.50 484 LYS A N 1
ATOM 3655 C CA . LYS A 1 484 ? -20.164 -10.360 12.306 1.00 91.50 484 LYS A CA 1
ATOM 3656 C C . LYS A 1 484 ? -21.173 -10.483 13.450 1.00 91.50 484 LYS A C 1
ATOM 3658 O O . LYS A 1 484 ? -22.312 -10.020 13.346 1.00 91.50 484 LYS A O 1
ATOM 3663 N N . ALA A 1 485 ? -20.773 -11.149 14.531 1.00 91.31 485 ALA A N 1
ATOM 3664 C CA . ALA A 1 485 ? -21.617 -11.274 15.713 1.00 91.31 485 ALA A CA 1
ATOM 3665 C C . ALA A 1 485 ? -21.875 -9.894 16.340 1.00 91.31 485 ALA A C 1
ATOM 3667 O O . ALA A 1 485 ? -21.075 -8.971 16.187 1.00 91.31 485 ALA A O 1
ATOM 3668 N N . ALA A 1 486 ? -22.991 -9.742 17.054 1.00 91.38 486 ALA A N 1
ATOM 3669 C CA . ALA A 1 486 ? -23.214 -8.539 17.848 1.00 91.38 486 ALA A CA 1
ATOM 3670 C C . ALA A 1 486 ? -22.162 -8.453 18.963 1.00 91.38 486 ALA A C 1
ATOM 3672 O O . ALA A 1 486 ? -21.815 -9.477 19.554 1.00 91.38 486 ALA A O 1
ATOM 3673 N N . ALA A 1 487 ? -21.673 -7.245 19.241 1.00 89.00 487 ALA A N 1
ATOM 3674 C CA . ALA A 1 487 ? -20.786 -7.016 20.372 1.00 89.00 487 ALA A CA 1
ATOM 3675 C C . ALA A 1 487 ? -21.487 -7.368 21.691 1.00 89.00 487 ALA A C 1
ATOM 3677 O O . ALA A 1 487 ? -22.660 -7.043 21.895 1.00 89.00 487 ALA A O 1
ATOM 3678 N N . GLU A 1 488 ? -20.748 -7.997 22.599 1.00 85.75 488 GLU A N 1
ATOM 3679 C CA . GLU A 1 488 ? -21.186 -8.192 23.977 1.00 85.75 488 GLU A CA 1
ATOM 3680 C C . GLU A 1 488 ? -20.609 -7.067 24.849 1.00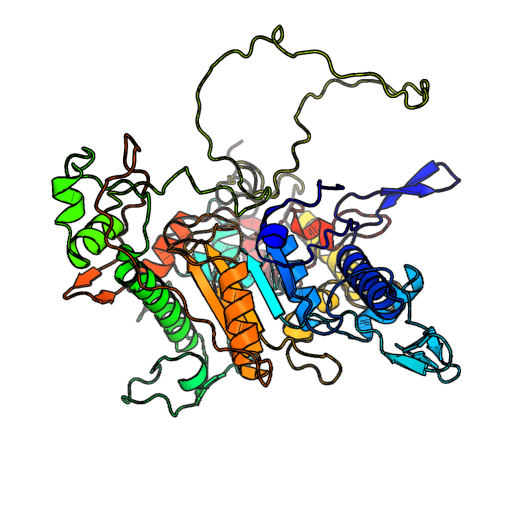 85.75 488 GLU A C 1
ATOM 3682 O O . GLU A 1 488 ? -19.423 -6.751 24.726 1.00 85.75 488 GLU A O 1
ATOM 3687 N N . PRO A 1 489 ? -21.399 -6.456 25.752 1.00 84.00 489 PRO A N 1
ATOM 3688 C CA . PRO A 1 489 ? -20.887 -5.414 26.629 1.00 84.00 489 PRO A CA 1
ATOM 3689 C C . PRO A 1 489 ? -19.705 -5.913 27.464 1.00 84.00 489 PRO A C 1
ATOM 3691 O O . PRO A 1 489 ? -19.811 -6.897 28.199 1.00 84.00 489 PRO A O 1
ATOM 3694 N N . GLN A 1 490 ? -18.589 -5.191 27.405 1.00 88.75 490 GLN A N 1
ATOM 3695 C CA . GLN A 1 490 ? -17.454 -5.440 28.284 1.00 88.75 490 GLN A CA 1
ATOM 3696 C C . GLN A 1 490 ? -17.847 -5.124 29.736 1.00 88.75 490 GLN A C 1
ATOM 3698 O O . GLN A 1 490 ? -18.088 -3.974 30.088 1.00 88.75 490 GLN A O 1
ATOM 3703 N N . THR A 1 491 ? -17.910 -6.146 30.592 1.00 90.12 491 THR A N 1
ATOM 3704 C CA . THR A 1 491 ? -18.239 -5.985 32.024 1.00 90.12 491 THR A CA 1
ATOM 3705 C C . THR A 1 491 ? -17.037 -6.123 32.952 1.00 90.12 491 THR A C 1
ATOM 3707 O O . THR A 1 491 ? -17.190 -6.035 34.165 1.00 90.12 491 THR A O 1
ATOM 3710 N N . VAL A 1 492 ? -15.867 -6.437 32.401 1.00 93.00 492 VAL A N 1
ATOM 3711 C CA . VAL A 1 492 ? -14.615 -6.628 33.138 1.00 93.00 492 VAL A CA 1
ATOM 3712 C C . VAL A 1 492 ? -13.551 -5.805 32.435 1.00 93.00 492 VAL A C 1
ATOM 3714 O O . VAL A 1 492 ? -13.421 -5.902 31.211 1.00 93.00 492 VAL A O 1
ATOM 3717 N N . ASN A 1 493 ? -12.819 -4.980 33.180 1.00 95.12 493 ASN A N 1
ATOM 3718 C CA . ASN A 1 493 ? -11.744 -4.195 32.590 1.00 95.12 493 ASN A CA 1
ATOM 3719 C C . ASN A 1 493 ? -10.553 -5.097 32.220 1.00 95.12 493 ASN A C 1
ATOM 3721 O O . ASN A 1 493 ? -10.369 -6.181 32.780 1.00 95.12 493 ASN A O 1
ATOM 3725 N N . GLY A 1 494 ? -9.731 -4.654 31.272 1.00 94.44 494 GLY A N 1
ATOM 3726 C CA . GLY A 1 494 ? -8.461 -5.305 30.975 1.00 94.44 494 GLY A CA 1
ATOM 3727 C C . GLY A 1 494 ? -7.453 -5.192 32.129 1.00 94.44 494 GLY A C 1
ATOM 3728 O O . GLY A 1 494 ? -7.712 -4.604 33.179 1.00 94.44 494 GLY A O 1
ATOM 3729 N N . THR A 1 495 ? -6.280 -5.800 31.949 1.00 94.81 495 THR A N 1
ATOM 3730 C CA . THR A 1 495 ? -5.265 -5.933 33.011 1.00 94.81 495 THR A CA 1
ATOM 3731 C C . THR A 1 495 ? -4.054 -5.015 32.847 1.00 94.81 495 THR A C 1
ATOM 3733 O O . THR A 1 495 ? -3.076 -5.186 33.578 1.00 94.81 495 THR A O 1
ATOM 3736 N N . ALA A 1 496 ? -4.054 -4.106 31.868 1.00 95.38 496 ALA A N 1
ATOM 3737 C CA . ALA A 1 496 ? -2.935 -3.191 31.669 1.00 95.38 496 ALA A CA 1
ATOM 3738 C C . ALA A 1 496 ? -2.810 -2.220 32.852 1.00 95.38 496 ALA A C 1
ATOM 3740 O O . ALA A 1 496 ? -3.792 -1.864 33.501 1.00 95.38 496 ALA A O 1
ATOM 3741 N N . THR A 1 497 ? -1.582 -1.804 33.155 1.00 93.81 497 THR A N 1
ATOM 3742 C CA . THR A 1 497 ? -1.309 -0.900 34.282 1.00 93.81 497 THR A CA 1
ATOM 3743 C C . THR A 1 497 ? -1.159 0.559 33.875 1.00 93.81 497 THR A C 1
ATOM 3745 O O . THR A 1 497 ? -1.147 1.418 34.749 1.00 93.81 497 THR A O 1
ATOM 3748 N N . GLU A 1 498 ? -1.043 0.832 32.578 1.00 95.00 498 GLU A N 1
ATOM 3749 C CA . GLU A 1 498 ? -0.908 2.169 32.006 1.00 95.00 498 GLU A CA 1
ATOM 3750 C C . GLU A 1 498 ? -1.565 2.223 30.624 1.00 95.00 498 GLU A C 1
ATOM 3752 O O . GLU A 1 498 ? -1.670 1.195 29.944 1.00 95.00 498 GLU A O 1
ATOM 3757 N N . ALA A 1 499 ? -2.042 3.410 30.248 1.00 96.00 499 ALA A N 1
ATOM 3758 C CA . ALA A 1 499 ? -2.591 3.662 28.925 1.00 96.00 499 ALA A CA 1
ATOM 3759 C C . ALA A 1 499 ? -1.462 3.689 27.887 1.00 96.00 499 ALA A C 1
ATOM 3761 O O . ALA A 1 499 ? -0.380 4.214 28.150 1.00 96.00 499 ALA A O 1
ATOM 3762 N N . THR A 1 500 ? -1.730 3.124 26.714 1.00 93.81 500 THR A N 1
ATOM 3763 C CA . THR A 1 500 ? -0.799 3.098 25.575 1.00 93.81 500 THR A CA 1
ATOM 3764 C C . THR A 1 500 ? -1.401 3.720 24.321 1.00 93.81 500 THR A C 1
ATOM 3766 O O . THR A 1 500 ? -0.727 3.758 23.300 1.00 93.81 500 THR A O 1
ATOM 3769 N N . GLY A 1 501 ? -2.672 4.126 24.372 1.00 92.62 501 GLY A N 1
ATOM 3770 C CA . GLY A 1 501 ? -3.353 4.745 23.247 1.00 92.62 501 GLY A CA 1
ATOM 3771 C C . GLY A 1 501 ? -2.774 6.115 22.920 1.00 92.62 501 GLY A C 1
ATOM 3772 O O . GLY A 1 501 ? -2.340 6.858 23.802 1.00 92.62 501 GLY A O 1
ATOM 3773 N N . THR A 1 502 ? -2.802 6.451 21.639 1.00 91.69 502 THR A N 1
ATOM 3774 C CA . THR A 1 502 ? -2.460 7.790 21.155 1.00 91.69 502 THR A CA 1
ATOM 3775 C C . THR A 1 502 ? -3.583 8.782 21.483 1.00 91.69 502 THR A C 1
ATOM 3777 O O . THR A 1 502 ? -4.751 8.488 21.232 1.00 91.69 502 THR A O 1
ATOM 3780 N N . ASP A 1 503 ? -3.243 9.951 22.036 1.00 94.12 503 ASP A N 1
ATOM 3781 C CA . ASP A 1 503 ? -4.182 11.072 22.194 1.00 94.12 503 ASP A CA 1
ATOM 3782 C C . ASP A 1 503 ? -4.375 11.763 20.839 1.00 94.12 503 ASP A C 1
ATOM 3784 O O . ASP A 1 503 ? -3.445 12.348 20.287 1.00 94.12 503 ASP A O 1
ATOM 3788 N N . LEU A 1 504 ? -5.585 11.653 20.298 1.00 94.38 504 LEU A N 1
ATOM 3789 C CA . LEU A 1 504 ? -5.982 12.155 18.988 1.00 94.38 504 LEU A CA 1
ATOM 3790 C C . LEU A 1 504 ? -6.616 13.552 19.061 1.00 94.38 504 LEU A C 1
ATOM 3792 O O . LEU A 1 504 ? -6.849 14.175 18.029 1.00 94.38 504 LEU A O 1
ATOM 3796 N N . THR A 1 505 ? -6.891 14.079 20.257 1.00 93.94 505 THR A N 1
ATOM 3797 C CA . THR A 1 505 ? -7.678 15.316 20.434 1.00 93.94 505 THR A CA 1
ATOM 3798 C C . THR A 1 505 ? -7.012 16.578 19.876 1.00 93.94 505 THR A C 1
ATOM 3800 O O . THR A 1 505 ? -7.665 17.613 19.748 1.00 93.94 505 THR A O 1
ATOM 3803 N N . GLY A 1 506 ? -5.726 16.503 19.514 1.00 92.88 506 GLY A N 1
ATOM 3804 C CA . GLY A 1 506 ? -5.015 17.564 18.800 1.00 92.88 506 GLY A CA 1
ATOM 3805 C C . GLY A 1 506 ? -5.403 17.703 17.324 1.00 92.88 506 GLY A C 1
ATOM 3806 O O . GLY A 1 506 ? -5.304 18.806 16.800 1.00 92.88 506 GLY A O 1
ATOM 3807 N N . TRP A 1 507 ? -5.868 16.621 16.690 1.00 94.00 507 TRP A N 1
ATOM 3808 C CA . TRP A 1 507 ? -6.206 16.560 15.257 1.00 94.00 507 TRP A CA 1
ATOM 3809 C C . TRP A 1 507 ? -7.704 16.352 15.001 1.00 94.00 507 TRP A C 1
ATOM 3811 O O . TRP A 1 507 ? -8.193 16.552 13.892 1.00 94.00 507 TRP A O 1
ATOM 3821 N N . VAL A 1 508 ? -8.446 15.901 16.014 1.00 95.00 508 VAL A N 1
ATOM 3822 C CA . VAL A 1 508 ? -9.815 15.403 15.851 1.00 95.00 508 VAL A CA 1
ATOM 3823 C C . VAL A 1 508 ? -10.789 16.215 16.682 1.00 95.00 508 VAL A C 1
ATOM 3825 O O . VAL A 1 508 ? -10.624 16.360 17.893 1.00 95.00 508 VAL A O 1
ATOM 3828 N N . SER A 1 509 ? -11.867 16.669 16.046 1.00 94.81 509 SER A N 1
ATOM 3829 C CA . SER A 1 509 ? 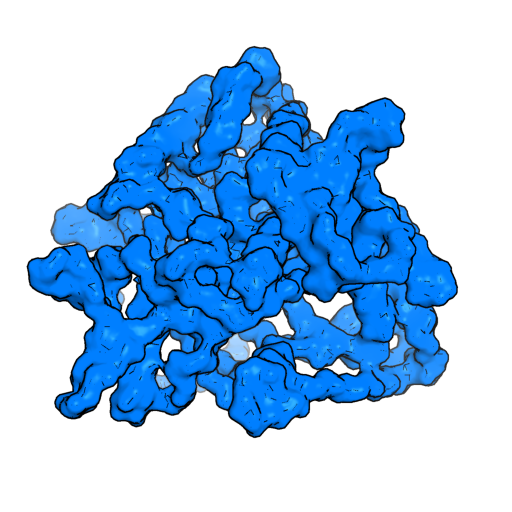-13.052 17.159 16.753 1.00 94.81 509 SER A CA 1
ATOM 3830 C C . SER A 1 509 ? -14.100 16.055 16.852 1.00 94.81 509 SER A C 1
ATOM 3832 O O . SER A 1 509 ? -14.295 15.297 15.904 1.00 94.81 509 SER A O 1
ATOM 3834 N N . TYR A 1 510 ? -14.783 15.972 17.993 1.00 95.19 510 TYR A N 1
ATOM 3835 C CA . TYR A 1 510 ? -15.853 15.006 18.234 1.00 95.19 510 TYR A CA 1
ATOM 3836 C C . TYR A 1 510 ? -17.044 15.696 18.896 1.00 95.19 510 TYR A C 1
ATOM 3838 O O . TYR A 1 510 ? -16.963 16.141 20.043 1.00 95.19 510 TYR A O 1
ATOM 3846 N N . GLU A 1 511 ? -18.149 15.802 18.161 1.00 93.31 511 GLU A N 1
ATOM 3847 C CA . GLU A 1 511 ? -19.379 16.452 18.613 1.00 93.31 511 GLU A CA 1
ATOM 3848 C C . GLU A 1 511 ? -20.589 15.573 18.277 1.00 93.31 511 GLU A C 1
ATOM 3850 O O . GLU A 1 511 ? -20.708 15.048 17.173 1.00 93.31 511 GLU A O 1
ATOM 3855 N N . ASP A 1 512 ? -21.495 15.389 19.244 1.00 89.62 512 ASP A N 1
ATOM 3856 C CA . ASP A 1 512 ? -22.750 14.638 19.078 1.00 89.62 512 ASP A CA 1
ATOM 3857 C C . ASP A 1 512 ? -22.592 13.235 18.440 1.00 89.62 512 ASP A C 1
ATOM 3859 O O . ASP A 1 512 ? -23.468 12.765 17.712 1.00 89.62 512 ASP A O 1
ATOM 3863 N N . GLY A 1 513 ? -21.490 12.537 18.734 1.00 90.62 513 GLY A N 1
ATOM 3864 C CA . GLY A 1 513 ? -21.225 11.193 18.204 1.00 90.62 513 GLY A CA 1
ATOM 3865 C C . GLY A 1 513 ? -20.534 11.163 16.841 1.00 90.62 513 GLY A C 1
ATOM 3866 O O . GLY A 1 513 ? -20.323 10.081 16.304 1.00 90.62 513 GLY A O 1
ATOM 3867 N N . THR A 1 514 ? -20.181 12.323 16.285 1.00 94.75 514 THR A N 1
ATOM 3868 C CA . THR A 1 514 ? -19.570 12.446 14.958 1.00 94.75 514 THR A CA 1
ATOM 3869 C C . THR A 1 514 ? -18.156 13.001 15.067 1.00 94.75 514 THR A C 1
ATOM 3871 O O . THR A 1 514 ? -17.943 14.010 15.744 1.00 94.75 514 THR A O 1
ATOM 3874 N N . VAL A 1 515 ? -17.194 12.354 14.408 1.00 96.38 515 VAL A N 1
ATOM 3875 C CA . VAL A 1 515 ? -15.827 12.873 14.258 1.00 96.38 515 VAL A CA 1
ATOM 3876 C C . VAL A 1 515 ? -15.706 13.780 13.034 1.00 96.38 515 VAL A C 1
ATOM 3878 O O . VAL A 1 515 ? -16.394 13.592 12.032 1.00 96.38 515 VAL A O 1
ATOM 3881 N N . SER A 1 516 ? -14.811 14.761 13.102 1.00 94.12 516 SER A N 1
ATOM 3882 C CA . SER A 1 516 ? -14.458 15.617 11.966 1.00 94.12 516 SER A CA 1
ATOM 3883 C C . SER A 1 516 ? -13.000 16.068 12.040 1.00 94.12 516 SER A C 1
ATOM 3885 O O . SER A 1 516 ? -12.491 16.318 13.137 1.00 94.12 516 SER A O 1
ATOM 3887 N N . PHE A 1 517 ? -12.384 16.252 10.872 1.00 91.00 517 PHE A N 1
ATOM 3888 C CA . PHE A 1 517 ? -10.980 16.627 10.677 1.00 91.00 517 PHE A CA 1
ATOM 3889 C C . PHE A 1 517 ? -10.904 17.645 9.548 1.00 91.00 517 PHE A C 1
ATOM 3891 O O . PHE A 1 517 ? -11.713 17.599 8.617 1.00 91.00 517 PHE A O 1
ATOM 3898 N N . SER A 1 518 ? -9.921 18.536 9.603 1.00 96.56 518 SER A N 1
ATOM 3899 C CA . SER A 1 518 ? -9.481 19.225 8.395 1.00 96.56 518 SER A CA 1
ATOM 3900 C C . SER A 1 518 ? -8.495 18.350 7.615 1.00 96.56 518 SER A C 1
ATOM 3902 O O . SER A 1 518 ? -7.897 17.424 8.167 1.00 96.56 518 SER A O 1
ATOM 3904 N N . LEU A 1 519 ? -8.288 18.661 6.333 1.00 97.62 519 LEU A N 1
ATOM 3905 C CA . LEU A 1 519 ? -7.247 18.009 5.536 1.00 97.62 519 LEU A CA 1
ATOM 3906 C C . LEU A 1 519 ? -5.848 18.225 6.143 1.00 97.62 519 LEU A C 1
ATOM 3908 O O . LEU A 1 519 ? -5.050 17.294 6.175 1.00 97.62 519 LEU A O 1
ATOM 3912 N N . ALA A 1 520 ? -5.589 19.417 6.691 1.00 97.50 520 ALA A N 1
ATOM 3913 C CA . ALA A 1 520 ? -4.344 19.732 7.387 1.00 97.50 520 ALA A CA 1
ATOM 3914 C C . ALA A 1 520 ? -4.149 18.872 8.648 1.00 97.50 520 ALA A C 1
ATOM 3916 O O . ALA A 1 520 ? -3.053 18.376 8.884 1.00 97.50 520 ALA A O 1
ATOM 3917 N N . ASP A 1 521 ? -5.208 18.626 9.429 1.00 97.12 521 ASP A N 1
ATOM 3918 C CA . ASP A 1 521 ? -5.125 17.747 10.605 1.00 97.12 521 ASP A CA 1
ATOM 3919 C C . ASP A 1 521 ? -4.860 16.288 10.210 1.00 97.12 521 ASP A C 1
ATOM 3921 O O . ASP A 1 521 ? -4.086 15.599 10.876 1.00 97.12 521 ASP A O 1
ATOM 3925 N N . ALA A 1 522 ? -5.475 15.816 9.119 1.00 95.94 522 ALA A N 1
ATOM 3926 C CA . ALA A 1 522 ? -5.220 14.481 8.582 1.00 95.94 522 ALA A CA 1
ATOM 3927 C C . ALA A 1 522 ? -3.763 14.336 8.106 1.00 95.94 522 ALA A C 1
ATOM 3929 O O . ALA A 1 522 ? -3.109 13.345 8.436 1.00 95.94 522 ALA A O 1
ATOM 3930 N N . ALA A 1 523 ? -3.236 15.340 7.396 1.00 96.31 523 ALA A N 1
ATOM 3931 C CA . ALA A 1 523 ? -1.837 15.384 6.978 1.00 96.31 523 ALA A CA 1
ATOM 3932 C C . ALA A 1 523 ? -0.886 15.413 8.188 1.00 96.31 523 ALA A C 1
ATOM 3934 O O . ALA A 1 523 ? 0.009 14.578 8.279 1.00 96.31 523 ALA A O 1
ATOM 3935 N N . ALA A 1 524 ? -1.136 16.279 9.174 1.00 95.62 524 ALA A N 1
ATOM 3936 C CA . ALA A 1 524 ? -0.320 16.382 10.384 1.00 95.62 524 ALA A CA 1
ATOM 3937 C C . ALA A 1 524 ? -0.335 15.097 11.234 1.00 95.62 524 ALA A C 1
ATOM 3939 O O . ALA A 1 524 ? 0.670 14.726 11.844 1.00 95.62 524 ALA A O 1
ATOM 3940 N N . TYR A 1 525 ? -1.468 14.389 11.295 1.00 94.38 525 TYR A N 1
ATOM 3941 C CA . TYR A 1 525 ? -1.525 13.080 11.947 1.00 94.38 525 TYR A CA 1
ATOM 3942 C C . TYR A 1 525 ? -0.694 12.041 11.187 1.00 94.38 525 TYR A C 1
ATOM 3944 O O . TYR A 1 525 ? 0.024 11.248 11.800 1.00 94.38 525 TYR A O 1
ATOM 3952 N N . ARG A 1 526 ? -0.762 12.053 9.851 1.00 93.06 526 ARG A N 1
ATOM 3953 C CA . ARG A 1 526 ? 0.018 11.152 8.998 1.00 93.06 526 ARG A CA 1
ATOM 3954 C C . ARG A 1 526 ? 1.516 11.359 9.164 1.00 93.06 526 ARG A C 1
ATOM 3956 O O . ARG A 1 526 ? 2.237 10.390 9.403 1.00 93.06 526 ARG A O 1
ATOM 3963 N N . THR A 1 527 ? 1.978 12.600 9.085 1.00 93.62 527 THR A N 1
ATOM 3964 C CA . THR A 1 527 ? 3.399 12.951 9.173 1.00 93.62 527 THR A CA 1
ATOM 3965 C C . THR A 1 527 ? 3.980 12.780 10.574 1.00 93.62 527 THR A C 1
ATOM 3967 O O . THR A 1 527 ? 5.184 12.549 10.707 1.00 93.62 527 THR A O 1
ATOM 3970 N N . ALA A 1 528 ? 3.151 12.779 11.625 1.00 91.31 528 ALA A N 1
ATOM 3971 C CA . ALA A 1 528 ? 3.590 12.433 12.979 1.00 91.31 528 ALA A CA 1
ATOM 3972 C C . ALA A 1 528 ? 4.186 11.011 13.074 1.00 91.31 528 ALA A C 1
ATOM 3974 O O . ALA A 1 528 ? 4.995 10.747 13.967 1.00 91.31 528 ALA A O 1
ATOM 3975 N N . GLY A 1 529 ? 3.810 10.111 12.157 1.00 88.12 529 GLY A N 1
ATOM 3976 C CA . GLY A 1 529 ? 4.360 8.760 12.028 1.00 88.12 529 GLY A CA 1
ATOM 3977 C C . GLY A 1 529 ? 5.338 8.563 10.863 1.00 88.12 529 GLY A C 1
ATOM 3978 O O . GLY A 1 529 ? 5.687 7.422 10.562 1.00 88.12 529 GLY A O 1
ATOM 3979 N N . ALA A 1 530 ? 5.795 9.640 10.212 1.00 89.50 530 ALA A N 1
ATOM 3980 C CA . ALA A 1 530 ? 6.745 9.571 9.103 1.00 89.50 530 ALA A CA 1
ATOM 3981 C C . ALA A 1 530 ? 8.023 8.802 9.489 1.00 89.50 530 ALA A C 1
ATOM 3983 O O . ALA A 1 530 ? 8.673 9.105 10.495 1.00 89.50 530 ALA A O 1
ATOM 3984 N N . SER A 1 531 ? 8.409 7.821 8.669 1.00 87.81 531 SER A N 1
ATOM 3985 C CA . SER A 1 531 ? 9.574 6.958 8.928 1.00 87.81 531 SER A CA 1
ATOM 3986 C C . SER A 1 531 ? 10.615 6.977 7.807 1.00 87.81 531 SER A C 1
ATOM 3988 O O . SER A 1 531 ? 11.797 6.757 8.082 1.00 87.81 531 SER A O 1
ATOM 3990 N N . LYS A 1 532 ? 10.212 7.307 6.574 1.00 91.81 532 LYS A N 1
ATOM 3991 C CA . LYS A 1 532 ? 11.066 7.384 5.376 1.00 91.81 532 LYS A CA 1
ATOM 3992 C C . LYS A 1 532 ? 11.536 8.811 5.047 1.00 91.81 532 LYS A C 1
ATOM 3994 O O . LYS A 1 532 ? 10.838 9.774 5.340 1.00 91.81 532 LYS A O 1
ATOM 3999 N N . ALA A 1 533 ? 12.737 8.941 4.484 1.00 93.88 533 ALA A N 1
ATOM 4000 C CA . ALA A 1 533 ? 13.263 10.180 3.901 1.00 93.88 533 ALA A CA 1
ATOM 4001 C C . ALA A 1 533 ? 12.617 10.459 2.532 1.00 93.88 533 ALA A C 1
ATOM 4003 O O . ALA A 1 533 ? 11.805 9.665 2.067 1.00 93.88 533 ALA A O 1
ATOM 4004 N N . ILE A 1 534 ? 12.998 11.568 1.887 1.00 95.44 534 ILE A N 1
ATOM 4005 C CA . ILE A 1 534 ? 12.621 11.876 0.500 1.00 95.44 534 ILE A CA 1
ATOM 4006 C C . ILE A 1 534 ? 13.880 11.862 -0.390 1.00 95.44 534 ILE A C 1
ATOM 4008 O O . ILE A 1 534 ? 14.757 12.706 -0.182 1.00 95.44 534 ILE A O 1
ATOM 4012 N N . PRO A 1 535 ? 14.001 10.953 -1.376 1.00 95.88 535 PRO A N 1
ATOM 4013 C CA . PRO A 1 535 ? 13.065 9.873 -1.706 1.00 95.88 535 PRO A CA 1
ATOM 4014 C C . PRO A 1 535 ? 13.069 8.746 -0.657 1.00 95.88 535 PRO A C 1
ATOM 4016 O O . PRO A 1 535 ? 14.046 8.563 0.076 1.00 95.88 535 PRO A O 1
ATOM 4019 N N . GLY A 1 536 ? 11.958 8.016 -0.569 1.00 92.88 536 GLY A N 1
ATOM 4020 C CA . GLY A 1 536 ? 11.693 6.992 0.444 1.00 92.88 536 GLY A CA 1
ATOM 4021 C C . GLY A 1 536 ? 11.758 5.550 -0.068 1.00 92.88 536 GLY A C 1
ATOM 4022 O O . GLY A 1 536 ? 11.913 4.628 0.749 1.00 92.88 536 GLY A O 1
ATOM 4023 N N . PHE A 1 537 ? 11.650 5.332 -1.382 1.00 95.25 537 PHE A N 1
ATOM 4024 C CA . PHE A 1 537 ? 11.632 4.004 -2.008 1.00 95.25 537 PHE A CA 1
ATOM 4025 C C . PHE A 1 537 ? 12.822 3.809 -2.939 1.00 95.25 537 PHE A C 1
ATOM 4027 O O . PHE A 1 537 ? 13.666 2.977 -2.611 1.00 95.25 537 PHE A O 1
ATOM 4034 N N . ASP A 1 538 ? 12.935 4.597 -4.012 1.00 97.12 538 ASP A N 1
ATOM 4035 C CA . ASP A 1 538 ? 14.165 4.687 -4.802 1.00 97.12 538 ASP A CA 1
ATOM 4036 C C . ASP A 1 538 ? 15.171 5.588 -4.078 1.00 97.12 538 ASP A C 1
ATOM 4038 O O . ASP A 1 538 ? 15.378 6.766 -4.396 1.00 97.12 538 ASP A O 1
ATOM 4042 N N . ALA A 1 539 ? 15.717 5.052 -2.987 1.00 95.12 539 ALA A N 1
ATOM 4043 C CA . ALA A 1 539 ? 16.526 5.813 -2.056 1.00 95.12 539 ALA A CA 1
ATOM 4044 C C . ALA A 1 539 ? 17.903 6.100 -2.659 1.00 95.12 539 ALA A C 1
ATOM 4046 O O . ALA A 1 539 ? 18.543 5.226 -3.240 1.00 95.12 539 ALA A O 1
ATOM 4047 N N . ILE A 1 540 ? 18.426 7.303 -2.408 1.00 96.00 540 ILE A N 1
ATOM 4048 C CA . ILE A 1 540 ? 19.692 7.750 -3.007 1.00 96.00 540 ILE A CA 1
ATOM 4049 C C . ILE A 1 540 ? 20.832 6.753 -2.757 1.00 96.00 540 ILE A C 1
ATOM 4051 O O . ILE A 1 540 ? 21.592 6.463 -3.665 1.00 96.00 540 ILE A O 1
ATOM 4055 N N . ASP A 1 541 ? 20.964 6.187 -1.557 1.00 94.75 541 ASP A N 1
ATOM 4056 C CA . ASP A 1 541 ? 22.034 5.221 -1.253 1.00 94.75 541 ASP A CA 1
ATOM 4057 C C . ASP A 1 541 ? 21.632 3.743 -1.430 1.00 94.75 541 ASP A C 1
ATOM 4059 O O . ASP A 1 541 ? 22.294 2.873 -0.859 1.00 94.75 541 ASP A O 1
ATOM 4063 N N . TYR A 1 542 ? 20.595 3.460 -2.217 1.00 92.56 542 TYR A N 1
ATOM 4064 C CA . TYR A 1 542 ? 19.937 2.159 -2.353 1.00 92.56 542 TYR A CA 1
ATOM 4065 C C . TYR A 1 542 ? 19.298 1.661 -1.041 1.00 92.56 542 TYR A C 1
ATOM 4067 O O . TYR A 1 542 ? 19.961 1.205 -0.103 1.00 92.56 542 TYR A O 1
ATOM 4075 N N . GLY A 1 543 ? 17.975 1.744 -0.983 1.00 89.06 543 GLY A N 1
ATOM 4076 C CA . GLY A 1 543 ? 17.091 1.272 0.071 1.00 89.06 543 GLY A CA 1
ATOM 4077 C C . GLY A 1 543 ? 16.550 -0.133 -0.182 1.00 89.06 543 GLY A C 1
ATOM 4078 O O . GLY A 1 543 ? 16.982 -0.853 -1.078 1.00 89.06 543 GLY A O 1
ATOM 4079 N N . GLN A 1 544 ? 15.609 -0.558 0.664 1.00 86.75 544 GLN A N 1
ATOM 4080 C CA . GLN A 1 544 ? 15.044 -1.915 0.631 1.00 86.75 544 GLN A CA 1
ATOM 4081 C C . GLN A 1 544 ? 14.389 -2.270 -0.709 1.00 86.75 544 GLN A C 1
ATOM 4083 O O . GLN A 1 544 ? 14.491 -3.416 -1.153 1.00 86.75 544 GLN A O 1
ATOM 4088 N N . GLU A 1 545 ? 13.713 -1.307 -1.326 1.00 91.50 545 GLU A N 1
ATOM 4089 C CA . GLU A 1 545 ? 12.962 -1.492 -2.562 1.00 91.50 545 GLU A CA 1
ATOM 4090 C C . GLU A 1 545 ? 13.862 -1.536 -3.807 1.00 91.50 545 GLU A C 1
ATOM 4092 O O . GLU A 1 545 ? 13.549 -2.265 -4.744 1.00 91.50 545 GLU A O 1
ATOM 4097 N N . ASP A 1 546 ? 15.041 -0.914 -3.779 1.00 93.62 546 ASP A N 1
ATOM 4098 C CA . ASP A 1 546 ? 16.000 -0.940 -4.897 1.00 93.62 546 ASP A CA 1
ATOM 4099 C C . ASP A 1 546 ? 16.554 -2.341 -5.185 1.00 93.62 546 ASP A C 1
ATOM 4101 O O . ASP A 1 546 ? 16.878 -2.679 -6.327 1.00 93.62 546 ASP A O 1
ATOM 4105 N N . TYR A 1 547 ? 16.598 -3.204 -4.162 1.00 91.19 547 TYR A N 1
ATOM 4106 C CA . TYR A 1 547 ? 16.974 -4.614 -4.316 1.00 91.19 547 TYR A CA 1
ATOM 4107 C C . TYR A 1 547 ? 15.929 -5.443 -5.069 1.00 91.19 547 TYR A C 1
ATOM 4109 O O . TYR A 1 547 ? 16.218 -6.551 -5.515 1.00 91.19 547 TYR A O 1
ATOM 4117 N N . VAL A 1 548 ? 14.691 -4.956 -5.194 1.00 91.56 548 VAL A N 1
ATOM 4118 C CA . VAL A 1 548 ? 13.661 -5.647 -5.984 1.00 91.56 548 VAL A CA 1
ATOM 4119 C C . VAL A 1 548 ? 14.045 -5.635 -7.459 1.00 91.56 548 VAL A C 1
ATOM 4121 O O . VAL A 1 548 ? 13.793 -6.609 -8.170 1.00 91.56 548 VAL A O 1
ATOM 4124 N N . PHE A 1 549 ? 14.700 -4.567 -7.908 1.00 94.44 549 PHE A N 1
ATOM 4125 C CA . PHE A 1 549 ? 15.024 -4.335 -9.307 1.00 94.44 549 PHE A CA 1
ATOM 4126 C C . PHE A 1 549 ? 16.492 -4.602 -9.631 1.00 94.44 549 PHE A C 1
ATOM 4128 O O . PHE A 1 549 ? 17.004 -4.079 -10.617 1.00 94.44 549 PHE A O 1
ATOM 4135 N N . GLY A 1 550 ? 17.176 -5.450 -8.864 1.00 91.75 550 GLY A N 1
ATOM 4136 C CA . GLY A 1 550 ? 18.528 -5.901 -9.177 1.00 91.75 550 GLY A CA 1
ATOM 4137 C C . GLY A 1 550 ? 18.648 -6.669 -10.504 1.00 91.75 550 GLY A C 1
ATOM 4138 O O . GLY A 1 550 ? 17.724 -6.791 -11.312 1.00 91.75 550 GLY A O 1
ATOM 4139 N N . THR A 1 551 ? 19.846 -7.177 -10.750 1.00 90.69 551 THR A N 1
ATOM 4140 C CA . THR A 1 551 ? 20.200 -8.100 -11.824 1.00 90.69 551 THR A CA 1
ATOM 4141 C C . THR A 1 551 ? 21.082 -9.198 -11.259 1.00 90.69 551 THR A C 1
ATOM 4143 O O . THR A 1 551 ? 21.690 -9.073 -10.196 1.00 90.69 551 THR A O 1
ATOM 4146 N N . LYS A 1 552 ? 21.315 -10.218 -12.082 1.00 89.00 552 LYS A N 1
ATOM 4147 C CA . LYS A 1 552 ? 22.273 -11.281 -11.801 1.00 89.00 552 LYS A CA 1
ATOM 4148 C C . LYS A 1 552 ? 23.663 -10.772 -11.365 1.00 89.00 552 LYS A C 1
ATOM 4150 O O . LYS A 1 552 ? 24.333 -11.455 -10.584 1.00 89.00 552 LYS A O 1
ATOM 4155 N N . GLU A 1 553 ? 24.102 -9.610 -11.854 1.00 89.44 553 GLU A N 1
ATOM 4156 C CA . GLU A 1 553 ? 25.424 -9.031 -11.588 1.00 89.44 553 GLU A CA 1
ATOM 4157 C C . GLU A 1 553 ? 25.426 -7.845 -10.598 1.00 89.44 553 GLU A C 1
ATOM 4159 O O . GLU A 1 553 ? 26.485 -7.522 -10.056 1.00 89.44 553 GLU A O 1
ATOM 4164 N N . GLN A 1 554 ? 24.278 -7.216 -10.341 1.00 90.00 554 GLN A N 1
ATOM 4165 C CA . GLN A 1 554 ? 24.131 -6.006 -9.519 1.00 90.00 554 GLN A CA 1
ATOM 4166 C C . GLN A 1 554 ? 22.874 -6.123 -8.644 1.00 90.00 554 GLN A C 1
ATOM 4168 O O . GLN A 1 554 ? 21.781 -6.141 -9.181 1.00 90.00 554 GLN A O 1
ATOM 4173 N N . ASP A 1 555 ? 23.030 -6.177 -7.318 1.00 86.94 555 ASP A N 1
ATOM 4174 C CA . ASP A 1 555 ? 21.954 -6.509 -6.352 1.00 86.94 555 ASP A CA 1
ATOM 4175 C C . ASP A 1 555 ? 20.862 -5.432 -6.231 1.00 86.94 555 ASP A C 1
ATOM 4177 O O . ASP A 1 555 ? 19.752 -5.736 -5.825 1.00 86.94 555 ASP A O 1
ATOM 4181 N N . ALA A 1 556 ? 21.177 -4.173 -6.550 1.00 93.12 556 ALA A N 1
ATOM 4182 C CA . ALA A 1 556 ? 20.250 -3.048 -6.463 1.00 93.12 556 ALA A CA 1
ATOM 4183 C C . ALA A 1 556 ? 20.498 -2.058 -7.604 1.00 93.12 556 ALA A C 1
ATOM 4185 O O . ALA A 1 556 ? 21.649 -1.839 -8.001 1.00 93.12 556 ALA A O 1
ATOM 4186 N N . ARG A 1 557 ? 19.416 -1.483 -8.126 1.00 95.94 557 ARG A N 1
ATOM 4187 C CA . ARG A 1 557 ? 19.425 -0.462 -9.177 1.00 95.94 557 ARG A CA 1
ATOM 4188 C C . ARG A 1 557 ? 18.406 0.611 -8.835 1.00 95.94 557 ARG A C 1
ATOM 4190 O O . ARG A 1 557 ? 17.340 0.249 -8.353 1.00 95.94 557 ARG A O 1
ATOM 4197 N N . HIS A 1 558 ? 18.710 1.866 -9.150 1.00 98.06 558 HIS A N 1
ATOM 4198 C CA . HIS A 1 558 ? 17.702 2.926 -9.220 1.00 98.06 558 HIS A CA 1
ATOM 4199 C C . HIS A 1 558 ? 16.697 2.645 -10.349 1.00 98.06 558 HIS A C 1
ATOM 4201 O O . HIS A 1 558 ? 17.029 1.990 -11.346 1.00 98.06 558 HIS A O 1
ATOM 4207 N N . TRP A 1 559 ? 15.462 3.113 -10.199 1.00 97.69 559 TRP A N 1
ATOM 4208 C CA . TRP A 1 559 ? 14.337 2.688 -11.032 1.00 97.69 559 TRP A CA 1
ATOM 4209 C C . TRP A 1 559 ? 13.233 3.737 -11.231 1.00 97.69 559 TRP A C 1
ATOM 4211 O O . TRP A 1 559 ? 12.432 3.580 -12.155 1.00 97.69 559 TRP A O 1
ATOM 4221 N N . ASP A 1 560 ? 13.185 4.804 -10.436 1.00 98.12 560 ASP A N 1
ATOM 4222 C CA . ASP A 1 560 ? 12.206 5.880 -10.568 1.00 98.12 560 ASP A CA 1
ATOM 4223 C C . ASP A 1 560 ? 12.671 6.924 -11.600 1.00 98.12 560 ASP A C 1
ATOM 4225 O O . ASP A 1 560 ? 13.534 7.780 -11.365 1.00 98.12 560 ASP A O 1
ATOM 4229 N N . SER A 1 561 ? 12.055 6.870 -12.782 1.00 97.81 561 SER A N 1
ATOM 4230 C CA . SER A 1 561 ? 12.315 7.813 -13.869 1.00 97.81 561 SER A CA 1
ATOM 4231 C C . SER A 1 561 ? 11.898 9.253 -13.550 1.00 97.81 561 SER A C 1
ATOM 4233 O O . SER A 1 561 ? 12.496 10.180 -14.097 1.00 97.81 561 SER A O 1
ATOM 4235 N N . VAL A 1 562 ? 10.905 9.463 -12.677 1.00 98.31 562 VAL A N 1
ATOM 4236 C CA . VAL A 1 562 ? 10.454 10.807 -12.280 1.00 98.31 562 VAL A CA 1
ATOM 4237 C C . VAL A 1 562 ? 11.518 11.482 -11.423 1.00 98.31 562 VAL A C 1
ATOM 4239 O O . VAL A 1 562 ? 11.839 12.652 -11.648 1.00 98.31 562 VAL A O 1
ATOM 4242 N N . LEU A 1 563 ? 12.132 10.747 -10.491 1.00 98.50 563 LEU A N 1
ATOM 4243 C CA . LEU A 1 563 ? 13.266 11.260 -9.717 1.00 98.50 563 LEU A CA 1
ATOM 4244 C C . LEU A 1 563 ? 14.422 11.681 -10.622 1.00 98.50 563 LEU A C 1
ATOM 4246 O O . LEU A 1 563 ? 14.938 12.793 -10.476 1.00 98.50 563 LEU A O 1
ATOM 4250 N N . LEU A 1 564 ? 14.801 10.839 -11.588 1.00 98.75 564 LEU A N 1
ATOM 4251 C CA . LEU A 1 564 ? 15.850 11.184 -12.546 1.00 98.75 564 LEU A CA 1
ATOM 4252 C C . LEU A 1 564 ? 15.494 12.446 -13.347 1.00 98.75 564 LEU A C 1
ATOM 4254 O O . LEU A 1 564 ? 16.336 13.338 -13.475 1.00 98.75 564 LEU A O 1
ATOM 4258 N N . GLU A 1 565 ? 14.259 12.561 -13.841 1.00 98.69 565 GLU A N 1
ATOM 4259 C CA . GLU A 1 565 ? 13.803 13.749 -14.570 1.00 98.69 565 GLU A CA 1
ATOM 4260 C C . GLU A 1 565 ? 13.884 15.016 -13.708 1.00 98.69 565 GLU A C 1
ATOM 4262 O O . GLU A 1 565 ? 14.393 16.048 -14.166 1.00 98.69 565 GLU A O 1
ATOM 4267 N N . ILE A 1 566 ? 13.441 14.948 -12.449 1.00 98.81 566 ILE A N 1
ATOM 4268 C CA . ILE A 1 566 ? 13.535 16.057 -11.494 1.00 98.81 566 ILE A CA 1
ATOM 4269 C C . ILE A 1 566 ? 15.000 16.425 -11.255 1.00 98.81 566 ILE A C 1
ATOM 4271 O O . ILE A 1 566 ? 15.356 17.609 -11.288 1.00 98.81 566 ILE A O 1
ATOM 4275 N N . PHE A 1 567 ? 15.870 15.435 -11.053 1.00 98.75 567 PHE A N 1
ATOM 4276 C CA . PHE A 1 567 ? 17.283 15.684 -10.811 1.00 98.75 567 PHE A CA 1
ATOM 4277 C C . PHE A 1 567 ? 17.972 16.361 -12.001 1.00 98.75 567 PHE A C 1
ATOM 4279 O O . PHE A 1 567 ? 18.748 17.305 -11.837 1.00 98.75 567 PHE A O 1
ATOM 4286 N N . GLU A 1 568 ? 17.669 15.933 -13.222 1.00 98.62 568 GLU A N 1
ATOM 4287 C CA . GLU A 1 568 ? 18.227 16.550 -14.422 1.00 98.62 568 GLU A CA 1
ATOM 4288 C C . GLU A 1 568 ? 17.660 17.954 -14.672 1.00 98.62 568 GLU A C 1
ATOM 4290 O O . GLU A 1 568 ? 18.406 18.880 -15.010 1.00 98.62 568 GLU A O 1
ATOM 4295 N N . THR A 1 569 ? 16.353 18.132 -14.480 1.00 98.69 569 THR A N 1
ATOM 4296 C CA . THR A 1 569 ? 15.642 19.381 -14.785 1.00 98.69 569 THR A CA 1
ATOM 4297 C C . THR A 1 569 ? 15.970 20.490 -13.790 1.00 98.69 569 THR A C 1
ATOM 4299 O O . THR A 1 569 ? 16.166 21.645 -14.184 1.00 98.69 569 THR A O 1
ATOM 4302 N N . TYR A 1 570 ? 16.073 20.150 -12.505 1.00 98.62 570 TYR A N 1
ATOM 4303 C CA . TYR A 1 570 ? 16.245 21.107 -11.410 1.00 98.62 570 TYR A CA 1
ATOM 4304 C C . TYR A 1 570 ? 17.647 21.081 -10.787 1.00 98.62 570 TYR A C 1
ATOM 4306 O O . TYR A 1 570 ? 17.843 21.586 -9.678 1.00 98.62 570 TYR A O 1
ATOM 4314 N N . ALA A 1 571 ? 18.647 20.571 -11.514 1.00 98.44 571 ALA A N 1
ATOM 4315 C CA . ALA A 1 571 ? 20.036 20.478 -11.060 1.00 98.44 571 ALA A CA 1
ATOM 4316 C C . ALA A 1 571 ? 20.595 21.803 -10.501 1.00 98.44 571 ALA A C 1
ATOM 4318 O O . ALA A 1 571 ? 21.275 21.807 -9.477 1.00 98.44 571 ALA A O 1
ATOM 4319 N N . ASP A 1 572 ? 20.273 22.944 -11.126 1.00 98.12 572 ASP A N 1
ATOM 4320 C CA . ASP A 1 572 ? 20.728 24.273 -10.681 1.00 98.12 572 ASP A CA 1
ATOM 4321 C C . ASP A 1 572 ? 20.224 24.642 -9.267 1.00 98.12 572 ASP A C 1
ATOM 4323 O O . ASP A 1 572 ? 20.874 25.426 -8.568 1.00 98.12 572 ASP A O 1
ATOM 4327 N N . THR A 1 573 ? 19.085 24.081 -8.843 1.00 98.31 573 THR A N 1
ATOM 4328 C CA . THR A 1 573 ? 18.497 24.285 -7.510 1.00 98.31 573 THR A CA 1
ATOM 4329 C C . THR A 1 573 ? 18.930 23.196 -6.533 1.00 98.31 573 THR A C 1
ATOM 4331 O O . THR A 1 573 ? 19.297 23.504 -5.401 1.00 98.31 573 THR A O 1
ATOM 4334 N N . LEU A 1 574 ? 18.908 21.932 -6.961 1.00 98.31 574 LEU A N 1
ATOM 4335 C CA . LEU A 1 574 ? 19.134 20.777 -6.093 1.00 98.31 574 LEU A CA 1
ATOM 4336 C C . LEU A 1 574 ? 20.621 20.540 -5.794 1.00 98.31 574 LEU A C 1
ATOM 4338 O O . LEU A 1 574 ? 20.979 20.272 -4.646 1.00 98.31 574 LEU A O 1
ATOM 4342 N N . ALA A 1 575 ? 21.514 20.711 -6.774 1.00 98.00 575 ALA A N 1
ATOM 4343 C CA . ALA A 1 575 ? 22.940 20.425 -6.593 1.00 98.00 575 ALA A CA 1
ATOM 4344 C C . ALA A 1 575 ? 23.611 21.266 -5.485 1.00 98.00 575 ALA A C 1
ATOM 4346 O O . ALA A 1 575 ? 24.410 20.714 -4.728 1.00 98.00 575 ALA A O 1
ATOM 4347 N N . PRO A 1 576 ? 23.306 22.572 -5.314 1.00 97.31 576 PRO A N 1
ATOM 4348 C CA . PRO A 1 576 ? 23.833 23.351 -4.191 1.00 97.31 576 PRO A CA 1
ATOM 4349 C C . PRO A 1 576 ? 23.302 22.933 -2.812 1.00 97.31 576 PRO A C 1
ATOM 4351 O O . PRO A 1 576 ? 23.933 23.272 -1.809 1.00 97.31 576 PRO A O 1
ATOM 4354 N N . LEU A 1 577 ? 22.141 22.269 -2.751 1.00 96.75 577 LEU A N 1
ATOM 4355 C CA . LEU A 1 577 ? 21.502 21.829 -1.506 1.00 96.75 577 LEU A CA 1
ATOM 4356 C C . LEU A 1 577 ? 21.974 20.440 -1.076 1.00 96.75 577 LEU A C 1
ATOM 4358 O O . LEU A 1 577 ? 22.014 20.170 0.125 1.00 96.75 577 LEU A O 1
ATOM 4362 N N . PHE A 1 578 ? 22.352 19.600 -2.038 1.00 96.44 578 PHE A N 1
ATOM 4363 C CA . PHE A 1 578 ? 22.788 18.225 -1.820 1.00 96.44 578 PHE A CA 1
ATOM 4364 C C . PHE A 1 578 ? 23.933 18.147 -0.802 1.00 96.44 578 PHE A C 1
ATOM 4366 O O . PHE A 1 578 ? 24.997 18.748 -0.985 1.00 96.44 578 PHE A O 1
ATOM 4373 N N . ASN A 1 579 ? 23.698 17.428 0.297 1.00 92.00 579 ASN A N 1
ATOM 4374 C CA . ASN A 1 579 ? 24.593 17.274 1.445 1.00 92.00 579 ASN A CA 1
ATOM 4375 C C . ASN A 1 579 ? 25.028 18.598 2.117 1.00 92.00 579 ASN A C 1
ATOM 4377 O O . ASN A 1 579 ? 25.974 18.629 2.908 1.00 92.00 579 ASN A O 1
ATOM 4381 N N . SER A 1 580 ? 24.329 19.709 1.857 1.00 84.00 580 SER A N 1
ATOM 4382 C CA . SER A 1 580 ? 24.678 21.049 2.360 1.00 84.00 580 SER A CA 1
ATOM 4383 C C . SER A 1 580 ? 24.380 21.264 3.855 1.00 84.00 580 SER A C 1
ATOM 4385 O O . SER A 1 580 ? 24.872 22.229 4.445 1.00 84.00 580 SER A O 1
ATOM 4387 N N . GLY A 1 581 ? 23.608 20.357 4.471 1.00 62.19 581 GLY A N 1
ATOM 4388 C CA . GLY A 1 581 ? 23.215 20.359 5.889 1.00 62.19 581 GLY A CA 1
ATOM 4389 C C . GLY A 1 581 ? 24.057 19.458 6.805 1.00 62.19 581 GLY A C 1
ATOM 4390 O O . GLY A 1 581 ? 23.884 19.500 8.022 1.00 62.19 581 GLY A O 1
ATOM 4391 N N . ALA A 1 582 ? 24.986 18.680 6.243 1.00 56.09 582 ALA A N 1
ATOM 4392 C CA . ALA A 1 582 ? 25.882 17.812 6.996 1.00 56.09 582 ALA A CA 1
ATOM 4393 C C . ALA A 1 582 ? 26.987 18.649 7.673 1.00 56.09 582 ALA A C 1
ATOM 4395 O O . ALA A 1 582 ? 28.057 18.876 7.100 1.00 56.09 582 ALA A O 1
ATOM 4396 N N . GLU A 1 583 ? 26.754 19.166 8.884 1.00 41.38 583 GLU A N 1
ATOM 4397 C CA . GLU A 1 583 ? 27.879 19.637 9.704 1.00 41.38 583 GLU A CA 1
ATOM 4398 C C . GLU A 1 583 ? 28.834 18.452 9.977 1.00 41.38 583 GLU A C 1
ATOM 4400 O O . GLU A 1 583 ? 28.407 17.394 10.436 1.00 41.38 583 GLU A O 1
ATOM 4405 N N . GLN A 1 584 ? 30.119 18.646 9.642 1.00 36.31 584 GLN A N 1
ATOM 4406 C CA . GLN A 1 584 ? 31.235 17.693 9.807 1.00 36.31 584 GLN A CA 1
ATOM 4407 C C . GLN A 1 584 ? 31.464 17.204 11.239 1.00 36.31 584 GLN A C 1
ATOM 4409 O O . GLN A 1 584 ? 31.398 18.038 12.175 1.00 36.31 584 GLN A O 1
#

=== Feature glossary ===
Legend for the data blocks above and below:

— What the protein is —

Sequence gives the chain of amino acids in standard one-letter code (A=alanine, C=cysteine, …, Y=tyrosine), read N→C. It is the only feature that is directly encoded by the gene; all structural features are derived from the folded form of this sequence.

The annotation block draws on four external resources. InterPro: which protein families and domains the sequence belongs to. GO: standardized terms for what the protein does, what process it participates in, and where in the cell it acts. CATH: which structural fold it has in the CATH hierarchy. Organism: the species of origin.

— Where its atoms are —

Atomic coordinates in PDBx/mmCIF format — the same representation the Protein Data Bank distributes. Each line of the _atom_site loop places one backbone atom in Cartesian space (units: ångströms, origin: arbitrary).

Six rendered views show the 3D structure from the faces of a cube — i.e. along ±x, ±y, ±z. Rendering representation is drawn randomly per protein from cartoon (secondary-structure ribbons), sticks (backbone bonds), or molecular surface; coloring is either N→C rainbow (blue at the N-terminus through red at the C-terminus) or one color per chain.

— Local backbone conformation —

DSSP 8-state secondary structure assigns each residue one of H (α-helix), G (3₁₀-helix), I (π-helix), E (extended β-strand), B (isolated β-bridge), T (hydrogen-bonded turn), S (bend), or '-' (coil). The assignment is computed from backbone hydrogen-bond geometry via the Kabsch–Sander algorithm.

P-SEA three-state annotation labels each residue as helix, strand, or coil based purely on the geometry of the Cα trace. It serves as a fallback when the full backbone (and thus DSSP) is unavailable.

φ (phi) and ψ (psi) are the two rotatable backbone dihedrals per residue: φ is the C(i-1)–N–Cα–C torsion, ψ is the N–Cα–C–N(i+1) torsion, both in degrees on (−180°, 180°]. α-helical residues cluster near (−60°, −45°); β-strand residues near (−120°, +130°). A Ramachandran plot is simply a scatter of (φ, ψ) for every residue.

— Global shape and packing —

Radius of gyration (Rg) is the root-mean-square distance of Cα atoms from their centroid — a single number for overall size and compactness. A globular domain of N residues has Rg ≈ 2.2·N^0.38 Å; an extended or disordered chain has a much larger Rg. The Cα contact count is the number of residue pairs whose Cα atoms are within 8 Å and are more than four positions apart in sequence — a standard proxy for tertiary packing density. The bounding box is the smallest axis-aligned box enclosing all Cα atoms.

Accessible surface area quantifies burial. A residue with SASA near zero is packed into the hydrophobic core; one with SASA >100 Å² sits on the surface. Computed here via the Shrake–Rupley numerical algorithm with a 1.4 Å probe.

The contact map is a binary N×N matrix image: pixel (i, j) is dark where Cα_i and Cα_j are within 8 Å and |i−j|>4. Because the |i−j|>4 filter removes local helical contacts, off-diagonal stripes parallel to the main diagonal indicate parallel β-sheets; stripes perpendicular to it indicate antiparallel β-sheets. The Ramachandran plot scatters every residue's (φ, ψ) pair against the sterically allowed regions. The PAE heatmap renders the predicted-aligned-error matrix.

— Structural neighborhood —

A 3Di character summarizes, for each residue, the relative orientation of the Cα frame of its nearest spatial neighbor. Because it encodes fold topology rather than chemistry, 3Di alignments detect remote structural similarity that sequence alignment misses.

Structural nearest neighbors (via Foldseek easy-search vs the PDB). Reported per hit: target PDB id, E-value, and alignment TM-score. A TM-score above ~0.5 is the conventional threshold for 'same fold'.

— Confidence and disorder —

For AlphaFold models, the B-factor field carries pLDDT — the model's own estimate of local accuracy on a 0–100 scale. Regions with pLDDT<50 should be treated as essentially unmodeled; they often correspond to intrinsically disordered segments.

B-factor (Debye–Waller factor) reflects atomic displacement in the crystal lattice. It is an experimental observable (units Å²), not a prediction; low values mean the atom is pinned down, high values mean it moves or is heterogeneous across the crystal.

Predicted Aligned Error (PAE) is an AlphaFold confidence matrix: entry (i, j) is the expected error in the position of residue j, in ångströms, when the prediction is superimposed on the true structure at residue i. Low PAE within a block of residues means that block is internally rigid and well-predicted; high PAE between two blocks means their relative placement is uncertain even if each block individually is confident.